Protein AF-A0AAX2J3L7-F1 (afdb_monomer)

Secondary structure (DSSP, 8-state):
-HHHHHHHHHHHHS-HHHHHHHIIIIIGGGTEEEETTTTEEEE---PPPHHHHHHHS-TT-HHHHHHHHHHHHHHHHHHHT--BHHHHHHHHHHHHHHHHT---TT-HHHHHHHHHHHHHHHHHHHHHHHH-S--B----TT---HHHHHHIIIIIIHHHHHHGGGPPPPPHHHHHT-SSHIIIIIIHHHHHHS--EEEEETTEEEEE----STT--TT-HHHHH-EEE-TTS-EEESEEEEEGGGGGSS--HHHHHHHHHHHTB----S---HHHHHHHHHHHHHIIIIIHHHHHSPPP-SSS-HHHHHHHHHHHHHHHHIIIIIHHHHHHHTTS--SHHHHHHHHHHHHHHHHHHHHHHHHHHTSTTTTT-HHHHHHHHHHHHHHHHHHHTHHHHSS---HHHHHHHHHHHHHHHHHHHHHHHHHHHHHHHHHHHHHHHHHHHTSPPPHHHHHTTHHHHHHHHHHHHHHHHHHHHHHHHHHHHS--HHHHTTSEEHHHHS-SPPPTTEEEEEE--SGGGTSSPPEEEEEESSGGG--HHHHHHHTTTTTTHHHHHHHHHHHHHHTT--

Mean predicted aligned error: 8.95 Å

Structure (mmCIF, N/CA/C/O backbone):
data_AF-A0AAX2J3L7-F1
#
_entry.id   AF-A0AAX2J3L7-F1
#
loop_
_atom_site.group_PDB
_atom_site.id
_atom_site.type_symbol
_atom_site.label_atom_id
_atom_site.label_alt_id
_atom_site.label_comp_id
_atom_site.label_asym_id
_atom_site.label_entity_id
_atom_site.label_seq_id
_atom_site.pdbx_PDB_ins_code
_atom_site.Cartn_x
_atom_site.Cartn_y
_atom_site.Cartn_z
_atom_site.occupancy
_atom_site.B_iso_or_equiv
_atom_site.auth_seq_id
_atom_site.auth_comp_id
_atom_site.auth_asym_id
_atom_site.auth_atom_id
_atom_site.pdbx_PDB_model_num
ATOM 1 N N . MET A 1 1 ? 3.185 17.568 -20.605 1.00 51.03 1 MET A N 1
ATOM 2 C CA . MET A 1 1 ? 3.028 17.549 -22.074 1.00 51.03 1 MET A CA 1
ATOM 3 C C . MET A 1 1 ? 2.374 16.262 -22.573 1.00 51.03 1 MET A C 1
ATOM 5 O O . MET A 1 1 ? 1.275 16.359 -23.095 1.00 51.03 1 MET A O 1
ATOM 9 N N . PHE A 1 2 ? 2.939 15.067 -22.362 1.00 64.06 2 PHE A N 1
ATOM 10 C CA . PHE A 1 2 ? 2.384 13.832 -22.954 1.00 64.06 2 PHE A CA 1
ATOM 11 C C . PHE A 1 2 ? 0.973 13.436 -22.479 1.00 64.06 2 PHE A C 1
ATOM 13 O O . PHE A 1 2 ? 0.160 13.024 -23.299 1.00 64.06 2 PHE A O 1
ATOM 20 N N . TRP A 1 3 ? 0.634 13.594 -21.192 1.00 72.50 3 TRP A N 1
ATOM 21 C CA . TRP A 1 3 ? -0.711 13.236 -20.710 1.00 72.50 3 TRP A CA 1
ATOM 22 C C . TRP A 1 3 ? -1.812 14.153 -21.261 1.00 72.50 3 TRP A C 1
ATOM 24 O O . TRP A 1 3 ? -2.910 13.681 -21.529 1.00 72.50 3 TRP A O 1
ATOM 34 N N . GLN A 1 4 ? -1.519 15.444 -21.456 1.00 80.75 4 GLN A N 1
ATOM 35 C CA . GLN A 1 4 ? -2.479 16.424 -21.980 1.00 80.75 4 GLN A CA 1
ATOM 36 C C . GLN A 1 4 ? -2.820 16.103 -23.432 1.00 80.75 4 GLN A C 1
ATOM 38 O O . GLN A 1 4 ? -3.984 16.149 -23.815 1.00 80.75 4 GLN A O 1
ATOM 43 N N . GLN A 1 5 ? -1.798 15.746 -24.214 1.00 75.56 5 GLN A N 1
ATOM 44 C CA . GLN A 1 5 ? -1.954 15.351 -25.606 1.00 75.56 5 GLN A CA 1
ATOM 45 C C . GLN A 1 5 ? -2.693 14.016 -25.723 1.00 75.56 5 GLN A C 1
ATOM 47 O O . GLN A 1 5 ? -3.703 13.959 -26.406 1.00 75.56 5 GLN A O 1
ATOM 52 N N . ASN A 1 6 ? -2.291 12.996 -24.960 1.00 76.50 6 ASN A N 1
ATOM 53 C CA . ASN A 1 6 ? -2.981 11.704 -24.953 1.00 76.50 6 ASN A CA 1
ATOM 54 C C . ASN A 1 6 ? -4.452 11.833 -24.511 1.00 76.50 6 ASN A C 1
ATOM 56 O O . ASN A 1 6 ? -5.345 11.234 -25.100 1.00 76.50 6 ASN A O 1
ATOM 60 N N . LEU A 1 7 ? -4.734 12.656 -23.494 1.00 82.31 7 LEU A N 1
ATOM 61 C CA . LEU A 1 7 ? -6.106 12.928 -23.069 1.00 82.31 7 LEU A CA 1
ATOM 62 C C . LEU A 1 7 ? -6.901 13.654 -24.159 1.00 82.31 7 LEU A C 1
ATOM 64 O O . LEU A 1 7 ? -8.071 13.341 -24.353 1.00 82.31 7 LEU A O 1
ATOM 68 N N . ASN A 1 8 ? -6.275 14.589 -24.878 1.00 84.94 8 ASN A N 1
ATOM 69 C CA . ASN A 1 8 ? -6.889 15.249 -26.025 1.00 84.94 8 ASN A CA 1
ATOM 70 C C . ASN A 1 8 ? -7.211 14.240 -27.135 1.00 84.94 8 ASN A C 1
ATOM 72 O O . ASN A 1 8 ? -8.350 14.192 -27.590 1.00 84.94 8 ASN A O 1
ATOM 76 N N . ASP A 1 9 ? -6.259 13.375 -27.490 1.00 82.56 9 ASP A N 1
ATOM 77 C CA . ASP A 1 9 ? -6.433 12.327 -28.499 1.00 82.56 9 ASP A CA 1
ATOM 78 C C . ASP A 1 9 ? -7.601 11.401 -28.125 1.00 82.56 9 ASP A C 1
ATOM 80 O O . ASP A 1 9 ? -8.514 11.210 -28.926 1.00 82.56 9 ASP A O 1
ATOM 84 N N . ILE A 1 10 ? -7.666 10.934 -26.872 1.00 83.62 10 ILE A N 1
ATOM 85 C CA . ILE A 1 10 ? -8.804 10.154 -26.360 1.00 83.62 10 ILE A CA 1
ATOM 86 C C . ILE A 1 10 ? -10.103 10.957 -26.470 1.00 83.62 10 ILE A C 1
ATOM 88 O O . ILE A 1 10 ? -11.089 10.455 -27.006 1.00 83.62 10 ILE A O 1
ATOM 92 N N . PHE A 1 11 ? -10.123 12.213 -26.017 1.00 85.88 11 PHE A N 1
ATOM 93 C CA . PHE A 1 11 ? -11.316 13.057 -26.090 1.00 85.88 11 PHE A CA 1
ATOM 94 C C . PHE A 1 11 ? -11.819 13.228 -27.523 1.00 85.88 11 PHE A C 1
AT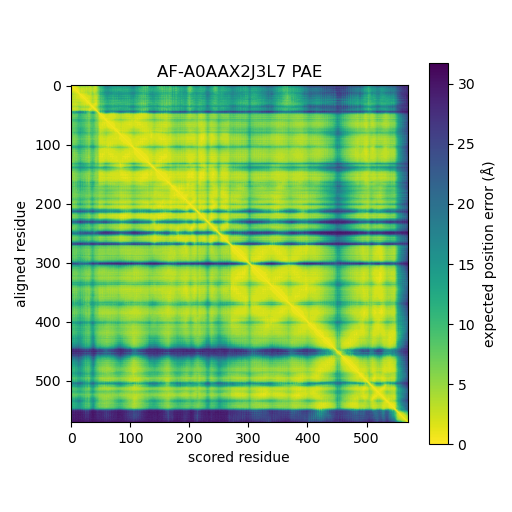OM 96 O O . PHE A 1 11 ? -13.033 13.220 -27.728 1.00 85.88 11 PHE A O 1
ATOM 103 N N . THR A 1 12 ? -10.934 13.323 -28.521 1.00 85.69 12 THR A N 1
ATOM 104 C CA . THR A 1 12 ? -11.361 13.427 -29.924 1.00 85.69 12 THR A CA 1
ATOM 105 C C . THR A 1 12 ? -12.112 12.190 -30.418 1.00 85.69 12 THR A C 1
ATOM 107 O O . THR A 1 12 ? -13.008 12.337 -31.247 1.00 85.69 12 THR A O 1
ATOM 110 N N . THR A 1 13 ? -11.846 11.010 -29.850 1.00 88.06 13 THR A N 1
ATOM 111 C CA . THR A 1 13 ? -12.541 9.758 -30.207 1.00 88.06 13 THR A CA 1
ATOM 112 C C . THR A 1 13 ? -13.915 9.593 -29.546 1.00 88.06 13 THR A C 1
ATOM 114 O O . THR A 1 13 ? -14.709 8.766 -29.984 1.00 88.06 13 THR A O 1
ATOM 117 N N . LEU A 1 14 ? -14.224 10.387 -28.513 1.00 88.00 14 LEU A N 1
ATOM 118 C CA . LEU A 1 14 ? -15.473 10.290 -27.751 1.00 88.00 14 LEU A CA 1
ATOM 119 C C . LEU A 1 14 ? -16.608 11.118 -28.371 1.00 88.00 14 LEU A C 1
ATOM 121 O O . LEU A 1 14 ? -16.368 12.189 -28.942 1.00 88.00 14 LEU A O 1
ATOM 125 N N . SER A 1 15 ? -17.854 10.667 -28.179 1.00 89.62 15 SER A N 1
ATOM 126 C CA . SER A 1 15 ? -19.058 11.423 -28.554 1.00 89.62 15 SER A CA 1
ATOM 127 C C . SER A 1 15 ? -19.200 12.711 -27.718 1.00 89.62 15 SER A C 1
ATOM 129 O O . SER A 1 15 ? -18.645 12.798 -26.620 1.00 89.62 15 SER A O 1
ATOM 131 N N . PRO A 1 16 ? -19.959 13.730 -28.168 1.00 86.12 16 PRO A N 1
ATOM 132 C CA . PRO A 1 16 ? -20.155 14.960 -27.394 1.00 86.12 16 PRO A CA 1
ATOM 133 C C . PRO A 1 16 ? -20.736 14.725 -25.991 1.00 86.12 16 PRO A C 1
ATOM 135 O O . PRO A 1 16 ? -20.325 15.385 -25.034 1.00 86.12 16 PRO A O 1
ATOM 138 N N . GLN A 1 17 ? -21.658 13.766 -25.859 1.00 82.62 17 GLN A N 1
ATOM 139 C CA . GLN A 1 17 ? -22.259 13.413 -24.573 1.00 82.62 17 GLN A CA 1
ATOM 140 C C . GLN A 1 17 ? -21.243 12.722 -23.657 1.00 82.62 17 GLN A C 1
ATOM 142 O O . GLN A 1 17 ? -21.137 13.075 -22.482 1.00 82.62 17 GLN A O 1
ATOM 147 N N . ASP A 1 18 ? -20.438 11.806 -24.200 1.00 84.50 18 ASP A N 1
ATOM 148 C CA . ASP A 1 18 ? -19.401 11.115 -23.430 1.00 84.50 18 ASP A CA 1
ATOM 149 C C . ASP A 1 18 ? -18.295 12.069 -22.997 1.00 84.50 18 ASP A C 1
ATOM 151 O O . ASP A 1 18 ? -17.858 12.007 -21.855 1.00 84.50 18 ASP A O 1
ATOM 155 N N . ARG A 1 19 ? -17.893 13.025 -23.845 1.00 86.44 19 ARG A N 1
ATOM 156 C CA . ARG A 1 19 ? -16.943 14.081 -23.453 1.00 86.44 19 ARG A CA 1
ATOM 157 C C . ARG A 1 19 ? -17.450 14.863 -22.247 1.00 86.44 19 ARG A C 1
ATOM 159 O O . ARG A 1 19 ? -16.672 15.131 -21.334 1.00 86.44 19 ARG A O 1
ATOM 166 N N . LYS A 1 20 ? -18.742 15.211 -22.220 1.00 83.62 20 LYS A N 1
ATOM 167 C CA . LYS A 1 20 ? -19.361 15.910 -21.085 1.00 83.62 20 LYS A CA 1
ATOM 168 C C . LYS A 1 20 ? -19.371 15.032 -19.833 1.00 83.62 20 LYS A C 1
ATOM 170 O O . LYS A 1 20 ? -18.955 15.499 -18.774 1.00 83.62 20 LYS A O 1
ATOM 175 N N . ASN A 1 21 ? -19.780 13.772 -19.965 1.00 80.06 21 ASN A N 1
ATOM 176 C CA . ASN A 1 21 ? -19.808 12.817 -18.858 1.00 80.06 21 ASN A CA 1
ATOM 177 C C . ASN A 1 21 ? -18.401 12.577 -18.290 1.00 80.06 21 ASN A C 1
ATOM 179 O O . ASN A 1 21 ? -18.200 12.721 -17.091 1.00 80.06 21 ASN A O 1
ATOM 183 N N . VAL A 1 22 ? -17.406 12.300 -19.136 1.00 84.19 22 VAL A N 1
ATOM 184 C CA . VAL A 1 22 ? -16.006 12.096 -18.732 1.00 84.19 22 VAL A CA 1
ATOM 185 C C . VAL A 1 22 ? -15.438 13.360 -18.086 1.00 84.19 22 VAL A C 1
ATOM 187 O O . VAL A 1 22 ? -14.804 13.276 -17.035 1.00 84.19 22 VAL A O 1
ATOM 190 N N . ALA A 1 23 ? -15.692 14.541 -18.656 1.00 84.62 23 ALA A N 1
ATOM 191 C CA . ALA A 1 23 ? -15.235 15.797 -18.070 1.00 84.62 23 ALA A CA 1
ATOM 192 C C . ALA A 1 23 ? -15.820 16.024 -16.666 1.00 84.62 23 ALA A C 1
ATOM 194 O O . ALA A 1 23 ? -15.078 16.363 -15.748 1.00 84.62 23 ALA A O 1
ATOM 195 N N . GLN A 1 24 ? -17.125 15.809 -16.482 1.00 80.31 24 GLN A N 1
ATOM 196 C CA . GLN A 1 24 ? -17.811 16.075 -15.213 1.00 80.31 24 GLN A CA 1
ATOM 197 C C . GLN A 1 24 ? -17.594 14.985 -14.160 1.00 80.31 24 GLN A C 1
ATOM 199 O O . GLN A 1 24 ? -17.423 15.301 -12.988 1.00 80.31 24 GLN A O 1
ATOM 204 N N . GLN A 1 25 ? -17.614 13.715 -14.559 1.00 76.56 25 GLN A N 1
ATOM 205 C CA . GLN A 1 25 ? -17.646 12.579 -13.634 1.00 76.56 25 GLN A CA 1
ATOM 206 C C . GLN A 1 25 ? -16.268 11.956 -13.396 1.00 76.56 25 GLN A C 1
ATOM 208 O O . GLN A 1 25 ? -16.081 11.295 -12.381 1.00 76.56 25 GLN A O 1
ATOM 213 N N . ILE A 1 26 ? -15.303 12.150 -14.305 1.00 78.38 26 ILE A N 1
ATOM 214 C CA . ILE A 1 26 ? -13.972 11.525 -14.210 1.00 78.38 26 ILE A CA 1
ATOM 215 C C . ILE A 1 26 ? -12.870 12.573 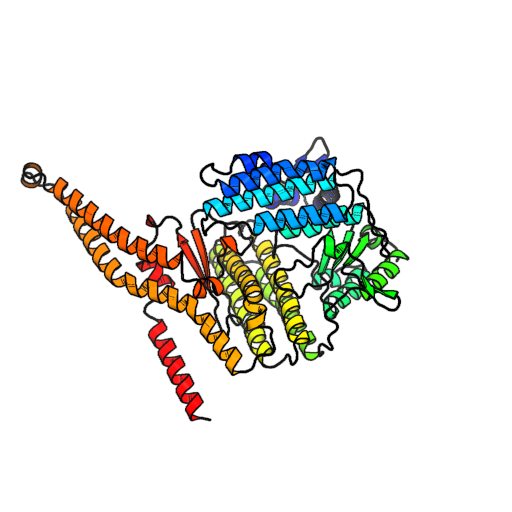-14.045 1.00 78.38 26 ILE A C 1
ATOM 217 O O . ILE A 1 26 ? -12.021 12.428 -13.167 1.00 78.38 26 ILE A O 1
ATOM 221 N N . LEU A 1 27 ? -12.852 13.621 -14.876 1.00 84.12 27 LEU A N 1
ATOM 222 C CA . LEU A 1 27 ? -11.765 14.608 -14.871 1.00 84.12 27 LEU A CA 1
ATOM 223 C C . LEU A 1 27 ? -11.917 15.675 -13.786 1.00 84.12 27 LEU A C 1
ATOM 225 O O . LEU A 1 27 ? -10.949 15.945 -13.077 1.00 84.12 27 LEU A O 1
ATOM 229 N N . ALA A 1 28 ? -13.109 16.256 -13.626 1.00 79.44 28 ALA A N 1
ATOM 230 C CA . ALA A 1 28 ? -13.348 17.298 -12.629 1.00 79.44 28 ALA A CA 1
ATOM 231 C C . ALA A 1 28 ? -13.080 16.826 -11.184 1.00 79.44 28 ALA A C 1
ATOM 233 O O . ALA A 1 28 ? -12.405 17.563 -10.464 1.00 79.44 28 ALA A O 1
ATOM 234 N N . PRO A 1 29 ? -13.469 15.600 -10.762 1.00 72.00 29 PRO A N 1
ATOM 235 C CA . PRO A 1 29 ? -13.082 15.066 -9.452 1.00 72.00 29 PRO A CA 1
ATOM 236 C C . PRO A 1 29 ? -11.571 14.861 -9.284 1.00 72.00 29 PRO A C 1
ATOM 238 O O . PRO A 1 29 ? -11.085 14.786 -8.164 1.00 72.00 29 PRO A O 1
ATOM 241 N N . LYS A 1 30 ? -10.818 14.775 -10.388 1.00 71.69 30 LYS A N 1
ATOM 242 C CA . LYS A 1 30 ? -9.347 14.714 -10.409 1.00 71.69 30 LYS A CA 1
ATOM 243 C C . LYS A 1 30 ? -8.703 16.086 -10.621 1.00 71.69 30 LYS A C 1
ATOM 245 O O . LYS A 1 30 ? -7.520 16.159 -10.940 1.00 71.69 30 LYS A O 1
ATOM 250 N N . HIS A 1 31 ? -9.484 17.161 -10.513 1.00 78.19 31 HIS A N 1
ATOM 251 C CA . HIS A 1 31 ? -9.055 18.540 -10.736 1.00 78.19 31 HIS A CA 1
ATOM 252 C C . HIS A 1 31 ? -8.454 18.804 -12.125 1.00 78.19 31 HIS A C 1
ATOM 254 O O . HIS A 1 31 ? -7.651 19.719 -12.294 1.00 78.19 31 HIS A O 1
ATOM 260 N N . ILE A 1 32 ? -8.834 18.027 -13.140 1.00 85.69 32 ILE A N 1
ATOM 261 C CA . ILE A 1 32 ? -8.398 18.231 -14.523 1.00 85.69 32 ILE A CA 1
ATOM 262 C C . ILE A 1 32 ? -9.510 18.951 -15.284 1.00 85.69 32 ILE A C 1
ATOM 264 O O . ILE A 1 32 ? -10.640 18.471 -15.365 1.00 85.69 32 ILE A O 1
ATOM 268 N N . PHE A 1 33 ? -9.179 20.091 -15.884 1.00 87.75 33 PHE A N 1
ATOM 269 C CA . PHE A 1 33 ? -10.121 20.958 -16.584 1.00 87.75 33 PHE A CA 1
ATOM 270 C C . PHE A 1 33 ? -9.595 21.338 -17.962 1.00 87.75 33 PHE A C 1
ATOM 272 O O . PHE A 1 33 ? -8.396 21.490 -18.167 1.00 87.75 33 PHE A O 1
ATOM 279 N N . TRP A 1 34 ? -10.495 21.539 -18.917 1.00 87.00 34 TRP A N 1
ATOM 280 C CA . TRP A 1 34 ? -10.128 22.090 -20.216 1.00 87.00 34 TRP A CA 1
ATOM 281 C C . TRP A 1 34 ? -9.871 23.598 -20.103 1.00 87.00 34 TRP A C 1
ATOM 283 O O . TRP A 1 34 ? -10.744 24.346 -19.660 1.00 87.00 34 TRP A O 1
ATOM 293 N N . ASN A 1 35 ? -8.686 24.054 -20.509 1.00 84.62 35 ASN A N 1
ATOM 294 C CA . ASN A 1 35 ? -8.393 25.469 -20.695 1.00 84.62 35 ASN A CA 1
ATOM 295 C C . ASN A 1 35 ? -8.692 25.848 -22.152 1.00 84.62 35 ASN A C 1
ATOM 297 O O . ASN A 1 35 ? -7.983 25.428 -23.068 1.00 84.62 35 ASN A O 1
ATOM 301 N N . ALA A 1 36 ? -9.748 26.639 -22.354 1.00 82.88 36 ALA A N 1
ATOM 302 C CA . ALA A 1 36 ? -10.196 27.045 -23.682 1.00 82.88 36 ALA A CA 1
ATOM 303 C C . ALA A 1 36 ? -9.187 27.954 -24.404 1.00 82.88 36 ALA A C 1
ATOM 305 O O . ALA A 1 36 ? -9.003 27.804 -25.612 1.00 82.88 36 ALA A O 1
ATOM 306 N N . ASP A 1 37 ? -8.494 28.827 -23.669 1.00 84.81 37 ASP A N 1
ATOM 307 C CA . ASP A 1 37 ? -7.560 29.811 -24.228 1.00 84.81 37 ASP A CA 1
ATOM 308 C C . ASP A 1 37 ? -6.294 29.134 -24.756 1.00 84.81 37 ASP A C 1
ATOM 310 O O . ASP A 1 37 ? -5.846 29.388 -25.873 1.00 84.81 37 ASP A O 1
ATOM 314 N N . LYS A 1 38 ? -5.735 28.212 -23.965 1.00 82.94 38 LYS A N 1
ATOM 315 C CA . LYS A 1 38 ? -4.527 27.459 -24.331 1.00 82.94 38 LYS A CA 1
ATOM 316 C C . LYS A 1 38 ? -4.821 26.195 -25.140 1.00 82.94 38 LYS A C 1
ATOM 318 O O . LYS A 1 38 ? -3.883 25.547 -25.596 1.00 82.94 38 LYS A O 1
ATOM 323 N N . LYS A 1 39 ? -6.098 25.828 -25.298 1.00 83.25 39 LYS A N 1
ATOM 324 C CA . LYS A 1 39 ? -6.566 24.585 -25.938 1.00 83.25 39 LYS A CA 1
ATOM 325 C C . LYS A 1 39 ? -5.869 23.330 -25.400 1.00 83.25 39 LYS A C 1
ATOM 327 O O . LYS A 1 39 ? -5.483 22.444 -26.161 1.00 83.25 39 LYS A O 1
ATOM 332 N N . VAL A 1 40 ? -5.690 23.264 -24.085 1.00 84.25 40 VAL A N 1
ATOM 333 C CA . VAL A 1 40 ? -5.068 22.121 -23.404 1.00 84.25 40 VAL A CA 1
ATOM 334 C C . VAL A 1 40 ? -5.808 21.802 -22.117 1.00 84.25 40 VAL A C 1
ATOM 336 O O . VAL A 1 40 ? -6.383 22.680 -21.476 1.00 84.25 40 VAL A O 1
ATOM 339 N N . PHE A 1 41 ? -5.758 20.539 -21.701 1.00 86.31 41 PHE A N 1
ATOM 340 C CA . PHE A 1 41 ? -6.164 20.166 -20.352 1.00 86.31 41 PHE A CA 1
ATOM 341 C C . PHE A 1 41 ? -5.152 20.685 -19.329 1.00 86.31 41 PHE A C 1
ATOM 343 O O . PHE A 1 41 ? -3.944 20.542 -19.506 1.00 86.31 41 PHE A O 1
ATOM 350 N N . GLU A 1 42 ? -5.639 21.263 -18.241 1.00 84.94 42 GLU A N 1
ATOM 351 C CA . GLU A 1 42 ? -4.854 21.751 -17.116 1.00 84.94 42 GLU A CA 1
ATOM 352 C C . GLU A 1 42 ? -5.315 21.069 -15.836 1.00 84.94 42 GLU A C 1
ATOM 354 O O . GLU A 1 42 ? -6.509 20.913 -15.588 1.00 84.94 42 GLU A O 1
ATOM 359 N N . TYR A 1 43 ? -4.354 20.688 -15.009 1.00 80.81 43 TYR A N 1
ATOM 360 C CA . TYR A 1 43 ? -4.624 20.284 -13.642 1.00 80.81 43 TYR A CA 1
ATOM 361 C C . TYR A 1 43 ? -4.661 21.544 -12.769 1.00 80.81 43 TYR A C 1
ATOM 363 O O . TYR A 1 43 ? -3.702 22.315 -12.755 1.00 80.81 43 TYR A O 1
ATOM 371 N N . LYS A 1 44 ? -5.795 21.782 -12.106 1.00 71.12 44 LYS A N 1
ATOM 372 C CA . LYS A 1 44 ? -6.079 22.946 -11.258 1.00 71.12 44 LYS A CA 1
ATOM 373 C C . LYS A 1 44 ? -6.429 22.480 -9.848 1.00 71.12 44 LYS A C 1
ATOM 375 O O . LYS A 1 44 ? -7.557 22.654 -9.393 1.00 71.12 44 LYS A O 1
ATOM 380 N N . GLU A 1 45 ? -5.475 21.864 -9.169 1.00 64.25 45 GLU A N 1
ATOM 381 C CA . GLU A 1 45 ? -5.561 21.669 -7.723 1.00 64.25 45 GLU A CA 1
ATOM 382 C C . GLU A 1 45 ? -4.676 22.712 -7.043 1.00 64.25 45 GLU A C 1
ATOM 384 O O . GLU A 1 45 ? -3.531 22.924 -7.451 1.00 64.25 45 GLU A O 1
ATOM 389 N N . SER A 1 46 ? -5.190 23.374 -6.003 1.00 56.88 46 SER A N 1
ATOM 390 C CA . SER A 1 46 ? -4.339 24.127 -5.083 1.00 56.88 46 SER A CA 1
ATOM 391 C C . SER A 1 46 ? -3.636 23.124 -4.172 1.00 56.88 46 SER A C 1
ATOM 393 O O . SER A 1 46 ? -3.988 22.984 -3.000 1.00 56.88 46 SER A O 1
ATOM 395 N N . VAL A 1 47 ? -2.686 22.366 -4.722 1.00 63.00 47 VAL A N 1
ATOM 396 C CA . VAL A 1 47 ? -1.821 21.533 -3.890 1.00 63.00 47 VAL A CA 1
ATOM 397 C C . VAL A 1 47 ? -1.127 22.479 -2.921 1.00 63.00 47 VAL A C 1
ATOM 399 O O . VAL A 1 47 ? -0.478 23.443 -3.336 1.00 63.00 47 VAL A O 1
ATOM 402 N N . GLN A 1 48 ? -1.326 22.238 -1.627 1.00 74.06 48 GLN A N 1
ATOM 403 C CA . GLN A 1 48 ? -0.671 23.004 -0.580 1.00 74.06 48 GLN A CA 1
ATOM 404 C C . GLN A 1 48 ? 0.838 22.981 -0.840 1.00 74.06 48 GLN A C 1
ATOM 406 O O . GLN A 1 48 ? 1.430 21.912 -1.006 1.00 74.06 48 GLN A O 1
ATOM 411 N N . THR A 1 49 ? 1.469 24.152 -0.907 1.00 86.75 49 THR A N 1
ATOM 412 C CA . THR A 1 49 ? 2.915 24.206 -1.141 1.00 86.75 49 THR A CA 1
ATOM 413 C C . THR A 1 49 ? 3.651 23.580 0.039 1.00 86.75 49 THR A C 1
ATOM 415 O O . THR A 1 49 ? 3.155 23.591 1.167 1.00 86.75 49 THR A O 1
ATOM 418 N N . LEU A 1 50 ? 4.869 23.081 -0.178 1.00 90.62 50 LEU A N 1
ATOM 419 C CA . LEU A 1 50 ? 5.680 22.517 0.905 1.00 90.62 50 LEU A CA 1
ATOM 420 C C . LEU A 1 50 ? 5.854 23.499 2.079 1.00 90.62 50 LEU A C 1
ATOM 422 O O . LEU A 1 50 ? 5.758 23.102 3.237 1.00 90.62 50 LEU A O 1
ATOM 426 N N . ALA A 1 51 ? 6.016 24.794 1.792 1.00 90.38 51 ALA A N 1
ATOM 427 C CA . ALA A 1 51 ? 6.083 25.834 2.818 1.00 90.38 51 ALA A CA 1
ATOM 428 C C . ALA A 1 51 ? 4.764 25.975 3.597 1.00 90.38 51 ALA A C 1
ATOM 430 O O . ALA A 1 51 ? 4.772 26.097 4.820 1.00 90.38 51 ALA A O 1
ATOM 431 N N . GLN A 1 52 ? 3.620 25.930 2.909 1.00 91.06 52 GLN A N 1
ATOM 432 C CA . GLN A 1 52 ? 2.312 25.951 3.564 1.00 91.06 52 GLN A CA 1
ATOM 433 C C . GLN A 1 52 ? 2.089 24.694 4.414 1.00 91.06 52 GLN A C 1
ATOM 435 O O . GLN A 1 52 ? 1.590 24.819 5.529 1.00 91.06 52 GLN A O 1
ATOM 440 N N . ALA A 1 53 ? 2.474 23.511 3.925 1.00 91.81 53 ALA A N 1
ATOM 441 C CA . ALA A 1 53 ? 2.357 22.250 4.657 1.00 91.81 53 ALA A CA 1
ATOM 442 C C . ALA A 1 53 ? 3.226 22.264 5.922 1.00 91.81 53 ALA A C 1
ATOM 444 O O . ALA A 1 53 ? 2.739 21.967 7.011 1.00 91.81 53 ALA A O 1
ATOM 445 N N . ALA A 1 54 ? 4.479 22.716 5.809 1.00 93.19 54 ALA A N 1
ATOM 446 C CA . ALA A 1 54 ? 5.365 22.898 6.954 1.00 93.19 54 ALA A CA 1
ATOM 447 C C . ALA A 1 54 ? 4.799 23.910 7.963 1.00 93.19 54 ALA A C 1
ATOM 449 O O . ALA A 1 54 ? 4.817 23.661 9.171 1.00 93.19 54 ALA A O 1
ATOM 450 N N . ASN A 1 55 ? 4.219 25.020 7.494 1.00 92.81 55 ASN A N 1
ATOM 451 C CA . ASN A 1 55 ? 3.584 26.024 8.349 1.00 92.81 55 ASN A CA 1
ATOM 452 C C . ASN A 1 55 ? 2.317 25.515 9.049 1.00 92.81 55 ASN A C 1
ATOM 454 O O . ASN A 1 55 ? 2.087 25.903 10.194 1.00 92.81 55 ASN A O 1
ATOM 458 N N . ALA A 1 56 ? 1.559 24.620 8.417 1.00 92.94 56 ALA A N 1
ATOM 459 C CA . ALA A 1 56 ? 0.350 24.031 8.985 1.00 92.94 56 ALA A CA 1
ATOM 460 C C . ALA A 1 56 ? 0.625 23.048 10.134 1.00 92.94 56 ALA A C 1
ATOM 462 O O . ALA A 1 56 ? -0.266 22.826 10.947 1.00 92.94 56 ALA A O 1
ATOM 463 N N . VAL A 1 57 ? 1.843 22.497 10.249 1.00 94.19 57 VAL A N 1
ATOM 464 C CA . VAL A 1 57 ? 2.208 21.633 11.384 1.00 94.19 57 VAL A CA 1
ATOM 465 C C . VAL A 1 57 ? 2.076 22.420 12.705 1.00 94.19 57 VAL A C 1
ATOM 467 O O . VAL A 1 57 ? 2.740 23.456 12.853 1.00 94.19 57 VAL A O 1
ATOM 470 N N . PRO A 1 58 ? 1.263 21.953 13.674 1.00 93.88 58 PRO A N 1
ATOM 471 C CA . PRO A 1 58 ? 1.102 22.599 14.975 1.00 93.88 58 PRO A CA 1
ATOM 472 C C . PRO A 1 58 ? 2.415 22.768 15.749 1.00 93.88 58 PRO A C 1
ATOM 474 O O . PRO A 1 58 ? 3.320 21.937 15.680 1.00 93.88 58 PRO A O 1
ATOM 477 N N . THR A 1 59 ? 2.510 23.828 16.556 1.00 92.00 59 THR A N 1
ATOM 478 C CA . THR A 1 59 ? 3.675 24.079 17.428 1.00 92.00 59 THR A CA 1
ATOM 479 C C . THR A 1 59 ? 3.790 23.081 18.584 1.00 92.00 59 THR A C 1
ATOM 481 O O . THR A 1 59 ? 4.881 22.911 19.131 1.00 92.00 59 THR A O 1
ATOM 484 N N . SER A 1 60 ? 2.697 22.392 18.934 1.00 92.31 60 SER A N 1
ATOM 485 C CA . SER A 1 60 ? 2.692 21.262 19.871 1.00 92.31 60 SER A CA 1
ATOM 486 C C . SER A 1 60 ? 3.566 20.106 19.371 1.00 92.31 60 SER A C 1
ATOM 488 O O . SER A 1 60 ? 4.304 19.514 20.158 1.00 92.31 60 SER A O 1
ATOM 490 N N . PHE A 1 61 ? 3.593 19.849 18.059 1.00 94.12 61 PHE A N 1
ATOM 491 C CA . PHE A 1 61 ? 4.404 18.799 17.434 1.00 94.12 61 PHE A CA 1
ATOM 492 C C . PHE A 1 61 ? 5.826 19.286 17.122 1.00 94.12 61 PHE A C 1
ATOM 494 O O . PHE A 1 61 ? 6.280 19.270 15.977 1.00 94.12 61 PHE A O 1
ATOM 501 N N . LYS A 1 62 ? 6.556 19.726 18.157 1.00 93.06 62 LYS A N 1
ATOM 502 C CA . LYS A 1 62 ? 7.868 20.397 18.037 1.00 93.06 62 LYS A CA 1
ATOM 503 C C . LYS A 1 62 ? 8.854 19.665 17.117 1.00 93.06 62 LYS A C 1
ATOM 505 O O . LYS A 1 62 ? 9.431 20.289 16.231 1.00 93.06 62 LYS A O 1
ATOM 510 N N . LYS A 1 63 ? 9.034 18.350 17.303 1.00 94.94 63 LYS A N 1
ATOM 511 C CA . LYS A 1 63 ? 9.976 17.535 16.511 1.00 94.94 63 LYS A CA 1
ATOM 512 C C . LYS A 1 63 ? 9.580 17.481 15.030 1.00 94.94 63 LYS A C 1
ATOM 514 O O . LYS A 1 63 ? 10.424 17.703 14.167 1.00 94.94 63 LYS A O 1
ATOM 519 N N . LEU A 1 64 ? 8.293 17.260 14.744 1.00 95.38 64 LEU A N 1
ATOM 520 C CA . LEU A 1 64 ? 7.780 17.219 13.372 1.00 95.38 64 LEU A CA 1
ATOM 521 C C . LEU A 1 64 ? 7.875 18.595 12.705 1.00 95.38 64 LEU A C 1
ATOM 523 O O . LEU A 1 64 ? 8.241 18.686 11.538 1.00 95.38 64 LEU A O 1
ATOM 527 N N . LYS A 1 65 ? 7.597 19.674 13.447 1.00 96.00 65 LYS A N 1
ATOM 528 C CA . LYS A 1 65 ? 7.715 21.048 12.946 1.00 96.00 65 LYS A CA 1
ATOM 529 C C . LYS A 1 65 ? 9.143 21.377 12.516 1.00 96.00 65 LYS A C 1
ATOM 531 O O . LYS A 1 65 ? 9.342 21.969 11.458 1.00 96.00 65 LYS A O 1
ATOM 536 N N . VAL A 1 66 ? 10.128 20.984 13.327 1.00 96.00 66 VAL A N 1
ATOM 537 C CA . VAL A 1 66 ? 11.551 21.152 13.002 1.00 96.00 66 VAL A CA 1
ATOM 538 C C . VAL A 1 66 ? 11.898 20.387 11.729 1.00 96.00 66 VAL A C 1
ATOM 540 O O . VAL A 1 66 ? 12.456 20.990 10.814 1.00 96.00 66 VAL A O 1
ATOM 543 N N . LEU A 1 67 ? 11.508 19.112 11.635 1.00 96.31 67 LEU A N 1
ATOM 544 C CA . LEU A 1 67 ? 11.732 18.308 10.434 1.00 96.31 67 LEU A CA 1
ATOM 545 C C . LEU A 1 67 ? 11.091 18.961 9.202 1.00 96.31 67 LEU A C 1
ATOM 547 O O . LEU A 1 67 ? 11.773 19.184 8.210 1.00 96.31 67 LEU A O 1
ATOM 551 N N . ALA A 1 68 ? 9.811 19.329 9.268 1.00 96.12 68 ALA A N 1
ATOM 552 C CA . ALA A 1 68 ? 9.084 19.913 8.143 1.00 96.12 68 ALA A CA 1
ATOM 553 C C . ALA A 1 68 ? 9.732 21.210 7.631 1.00 96.12 68 ALA A C 1
ATOM 555 O O . ALA A 1 68 ? 9.853 21.411 6.422 1.00 96.12 68 ALA A O 1
ATOM 556 N N . ASN A 1 69 ? 10.209 22.065 8.541 1.00 95.00 69 ASN A N 1
ATOM 557 C CA . ASN A 1 69 ? 10.940 23.277 8.180 1.00 95.00 69 ASN A CA 1
ATOM 558 C C . ASN A 1 69 ? 12.300 22.960 7.537 1.00 95.00 69 ASN A C 1
ATOM 560 O O . ASN A 1 69 ? 12.660 23.597 6.549 1.00 95.00 69 ASN A O 1
ATOM 564 N N . GLN A 1 70 ? 13.038 21.973 8.056 1.00 95.38 70 GLN A N 1
ATOM 565 C CA . GLN A 1 70 ? 14.308 21.526 7.469 1.00 95.38 70 GLN A CA 1
ATOM 566 C C . GLN A 1 70 ? 14.108 20.953 6.063 1.00 95.38 70 GLN A C 1
ATOM 568 O O . GLN A 1 70 ? 14.844 21.316 5.148 1.00 95.38 70 GLN A O 1
ATOM 573 N N . VAL A 1 71 ? 13.084 20.116 5.865 1.00 95.06 71 VAL A N 1
ATOM 574 C CA . VAL A 1 71 ? 12.715 19.579 4.548 1.00 95.06 71 VAL A CA 1
ATOM 575 C C . VAL A 1 71 ? 12.405 20.724 3.584 1.00 95.06 71 VAL A C 1
ATOM 577 O O . VAL A 1 71 ? 12.993 20.785 2.504 1.00 95.06 71 VAL A O 1
ATOM 580 N N . ALA A 1 72 ? 11.553 21.670 3.993 1.00 93.81 72 ALA A N 1
ATOM 581 C CA . ALA A 1 72 ? 11.183 22.821 3.174 1.00 93.81 72 ALA A CA 1
ATOM 582 C C . ALA A 1 72 ? 12.389 23.685 2.777 1.00 93.81 72 ALA A C 1
ATOM 584 O O . ALA A 1 72 ? 12.500 24.085 1.620 1.00 93.81 72 ALA A O 1
ATOM 585 N N . GLN A 1 73 ? 13.306 23.942 3.713 1.00 92.62 73 GLN A N 1
ATOM 586 C CA . GLN A 1 73 ? 14.528 24.704 3.450 1.00 92.62 73 GLN A CA 1
ATOM 587 C C . GLN A 1 73 ? 15.490 23.948 2.532 1.00 92.62 73 GLN A C 1
ATOM 589 O O . GLN A 1 73 ? 16.065 24.550 1.634 1.00 92.62 73 GLN A O 1
ATOM 594 N N . SER A 1 74 ? 15.636 22.634 2.717 1.00 94.00 74 SER A N 1
ATOM 595 C CA . SER A 1 74 ? 16.572 21.816 1.939 1.00 94.00 74 SER A CA 1
ATOM 596 C C . SER A 1 74 ? 16.225 21.722 0.450 1.00 94.00 74 SER A C 1
ATOM 598 O O . SER A 1 74 ? 17.097 21.407 -0.353 1.00 94.00 74 SER A O 1
ATOM 600 N N . LEU A 1 75 ? 14.975 22.008 0.061 1.00 93.12 75 LEU A N 1
ATOM 601 C CA . LEU A 1 75 ? 14.542 21.955 -1.336 1.00 93.12 75 LEU A CA 1
ATOM 602 C C . LEU A 1 75 ? 15.328 22.933 -2.227 1.00 93.12 75 LEU A C 1
ATOM 604 O O . LEU A 1 75 ? 15.496 22.673 -3.420 1.00 93.12 75 LEU A O 1
ATOM 608 N N . SER A 1 76 ? 15.847 24.029 -1.661 1.00 90.69 76 SER A N 1
ATOM 609 C CA . SER A 1 76 ? 16.701 24.969 -2.395 1.00 90.69 76 SER A CA 1
ATOM 610 C C . SER A 1 76 ? 17.994 24.316 -2.897 1.00 90.69 76 SER A C 1
ATOM 612 O O . SER A 1 76 ? 18.446 24.664 -3.985 1.00 90.69 76 SER A O 1
ATOM 614 N N . LEU A 1 77 ? 18.532 23.322 -2.177 1.00 92.00 77 LEU A N 1
ATOM 615 C CA . LEU A 1 77 ? 19.712 22.557 -2.597 1.00 92.00 77 LEU A CA 1
ATOM 616 C C . LEU A 1 77 ? 19.418 21.775 -3.883 1.00 92.00 77 LEU A C 1
ATOM 618 O O . LEU A 1 77 ? 20.186 21.821 -4.841 1.00 92.00 77 LEU A O 1
ATOM 622 N N . LEU A 1 78 ? 18.254 21.116 -3.953 1.00 92.62 78 LEU A N 1
ATOM 623 C CA . LEU A 1 78 ? 17.818 20.399 -5.157 1.00 92.62 78 LEU A CA 1
ATOM 624 C C . LEU A 1 78 ? 17.618 21.348 -6.352 1.00 92.62 78 LEU A C 1
ATOM 626 O O . LEU A 1 78 ? 17.910 21.000 -7.504 1.00 92.62 78 LEU A O 1
ATOM 630 N N . GLN A 1 79 ? 17.092 22.543 -6.081 1.00 89.62 79 GLN A N 1
ATOM 631 C CA . GLN A 1 79 ? 16.850 23.566 -7.096 1.00 89.62 79 GLN A CA 1
ATOM 632 C C . GLN A 1 79 ? 18.159 24.113 -7.667 1.00 89.62 79 GLN A C 1
ATOM 634 O O . GLN A 1 79 ? 18.327 24.105 -8.891 1.00 89.62 79 GLN A O 1
ATOM 639 N N . ASN A 1 80 ? 19.072 24.535 -6.793 1.00 89.62 80 ASN A N 1
ATOM 640 C CA . ASN A 1 80 ? 20.192 25.396 -7.160 1.00 89.62 80 ASN A CA 1
ATOM 641 C C . ASN A 1 80 ? 21.535 24.667 -7.239 1.00 89.62 80 ASN A C 1
ATOM 643 O O . ASN A 1 80 ? 22.303 24.974 -8.142 1.00 89.62 80 ASN A O 1
ATOM 647 N N . ASP A 1 81 ? 21.793 23.705 -6.349 1.00 91.31 81 ASP A N 1
ATOM 648 C CA . ASP A 1 81 ? 23.154 23.207 -6.102 1.00 91.31 81 ASP A CA 1
ATOM 649 C C . ASP A 1 81 ? 23.387 21.791 -6.644 1.00 91.31 81 ASP A C 1
ATOM 651 O O . ASP A 1 81 ? 24.489 21.455 -7.074 1.00 91.31 81 ASP A O 1
ATOM 655 N N . TYR A 1 82 ? 22.363 20.933 -6.631 1.00 94.00 82 TYR A N 1
ATOM 656 C CA . TYR A 1 82 ? 22.511 19.547 -7.078 1.00 94.00 82 TYR A CA 1
ATOM 657 C C . TYR A 1 82 ? 22.337 19.435 -8.583 1.00 94.00 82 TYR A C 1
ATOM 659 O O . TYR A 1 82 ? 21.257 19.723 -9.092 1.00 94.00 82 TYR A O 1
ATOM 667 N N . HIS A 1 83 ? 23.368 18.988 -9.299 1.00 91.94 83 HIS A N 1
ATOM 668 C CA . HIS A 1 83 ? 23.347 18.852 -10.762 1.00 91.94 83 HIS A CA 1
ATOM 669 C C . HIS A 1 83 ? 23.521 17.410 -11.241 1.00 91.94 83 HIS A C 1
ATOM 671 O O . HIS A 1 83 ? 23.015 17.070 -12.309 1.00 91.94 83 HIS A O 1
ATOM 677 N N . GLU A 1 84 ? 24.156 16.553 -10.444 1.00 95.00 84 GLU A N 1
ATOM 678 C CA . GLU A 1 84 ? 24.365 15.142 -10.765 1.00 95.00 84 GLU A CA 1
ATOM 679 C C . GLU A 1 84 ? 23.138 14.288 -10.419 1.00 95.00 84 GLU A C 1
ATOM 681 O O . GLU A 1 84 ? 22.521 14.436 -9.360 1.00 95.00 84 GLU A O 1
ATOM 686 N N . ALA A 1 85 ? 22.786 13.346 -11.297 1.00 95.00 85 ALA A N 1
ATOM 687 C CA . ALA A 1 85 ? 21.636 12.465 -11.090 1.00 95.00 85 ALA A CA 1
ATOM 688 C C . ALA A 1 85 ? 21.772 11.563 -9.853 1.00 95.00 85 ALA A C 1
ATOM 690 O O . ALA A 1 85 ? 20.773 11.302 -9.187 1.00 95.00 85 ALA A O 1
ATOM 691 N N . THR A 1 86 ? 22.987 11.120 -9.529 1.00 94.31 86 THR A N 1
ATOM 692 C CA . THR A 1 86 ? 23.295 10.343 -8.318 1.00 94.31 86 THR A CA 1
ATOM 693 C C . THR A 1 86 ? 23.066 11.179 -7.064 1.00 94.31 86 THR A C 1
ATOM 695 O O . THR A 1 86 ? 22.298 10.779 -6.203 1.00 94.31 86 THR A O 1
ATOM 698 N N . GLN A 1 87 ? 23.603 12.397 -7.000 1.00 94.94 87 GLN A N 1
ATOM 699 C CA . GLN A 1 87 ? 23.388 13.307 -5.869 1.00 94.94 87 GLN A CA 1
ATOM 700 C C . GLN A 1 87 ? 21.900 13.630 -5.645 1.00 94.94 87 GLN A C 1
ATOM 702 O O . GLN A 1 87 ? 21.425 13.703 -4.511 1.00 94.94 87 GLN A O 1
ATOM 707 N N . ILE A 1 88 ? 21.144 13.800 -6.730 1.00 96.25 88 ILE A N 1
ATOM 708 C CA . ILE A 1 88 ? 19.693 13.995 -6.670 1.00 96.25 88 ILE A CA 1
ATOM 709 C C . ILE A 1 88 ? 18.990 12.741 -6.142 1.00 96.25 88 ILE A C 1
ATOM 711 O O . ILE A 1 88 ? 18.081 12.867 -5.322 1.00 96.25 88 ILE A O 1
ATOM 715 N N . ALA A 1 89 ? 19.396 11.552 -6.596 1.00 96.44 89 ALA A N 1
ATOM 716 C CA . ALA A 1 89 ? 18.868 10.282 -6.107 1.00 96.44 89 ALA A CA 1
ATOM 717 C C . ALA A 1 89 ? 19.076 10.156 -4.592 1.00 96.44 89 ALA A C 1
ATOM 719 O O . ALA A 1 89 ? 18.107 9.964 -3.861 1.00 96.44 89 ALA A O 1
ATOM 720 N N . ASP A 1 90 ? 20.306 10.385 -4.125 1.00 96.19 90 ASP A N 1
ATOM 721 C CA . ASP A 1 90 ? 20.688 10.376 -2.712 1.00 96.19 90 ASP A CA 1
ATOM 722 C C . ASP A 1 90 ? 19.811 11.319 -1.893 1.00 96.19 90 ASP A C 1
ATOM 724 O O . ASP A 1 90 ? 19.289 10.953 -0.843 1.00 96.19 90 ASP A O 1
ATOM 728 N N . TYR A 1 91 ? 19.644 12.555 -2.362 1.00 96.88 91 TYR A N 1
ATOM 729 C CA . TYR A 1 91 ? 18.845 13.550 -1.662 1.00 96.88 91 TYR A CA 1
ATOM 730 C C . TYR A 1 91 ? 17.374 13.135 -1.558 1.00 96.88 91 TYR A C 1
ATOM 732 O O . TYR A 1 91 ? 16.800 13.191 -0.470 1.00 96.88 91 TYR A O 1
ATOM 740 N N . LEU A 1 92 ? 16.761 12.729 -2.675 1.00 97.19 92 LEU A N 1
ATOM 741 C CA . LEU A 1 92 ? 15.339 12.391 -2.720 1.00 97.19 92 LEU A CA 1
ATOM 742 C C . LEU A 1 92 ? 15.027 11.140 -1.899 1.00 97.19 92 LEU A C 1
ATOM 744 O O . LEU A 1 92 ? 14.062 11.151 -1.135 1.00 97.19 92 LEU A O 1
ATOM 748 N N . GLU A 1 93 ? 15.828 10.084 -2.039 1.00 95.69 93 GLU A N 1
ATOM 749 C CA . GLU A 1 93 ? 15.661 8.838 -1.287 1.00 95.69 93 GLU A CA 1
ATOM 750 C C . GLU A 1 93 ? 15.848 9.076 0.213 1.00 95.69 93 GLU A C 1
ATOM 752 O O . GLU A 1 93 ? 14.929 8.801 0.984 1.00 95.69 93 GLU A O 1
ATOM 757 N N . ASN A 1 94 ? 16.944 9.726 0.622 1.00 95.25 94 ASN A N 1
ATOM 758 C CA . ASN A 1 94 ? 17.205 10.009 2.036 1.00 95.25 94 ASN A CA 1
ATOM 759 C C . ASN A 1 94 ? 16.145 10.928 2.661 1.00 95.25 94 ASN A C 1
ATOM 761 O O . ASN A 1 94 ? 15.798 10.773 3.832 1.00 95.25 94 ASN A O 1
ATOM 765 N N . MET A 1 95 ? 15.662 11.941 1.933 1.00 95.38 95 MET A N 1
ATOM 766 C CA . MET A 1 95 ? 14.678 12.878 2.483 1.00 95.38 95 MET A CA 1
ATOM 767 C C . MET A 1 95 ? 13.319 12.207 2.676 1.00 95.38 95 MET A C 1
ATOM 769 O O . MET A 1 95 ? 12.695 12.378 3.723 1.00 95.38 95 MET A O 1
ATOM 773 N N . LEU A 1 96 ? 12.871 11.425 1.691 1.00 94.94 96 LEU A N 1
ATOM 774 C CA . LEU A 1 96 ? 11.616 10.683 1.791 1.00 94.94 96 LEU A CA 1
ATOM 775 C C . LEU A 1 96 ? 11.679 9.635 2.897 1.00 94.94 96 LEU A C 1
ATOM 777 O O . LEU A 1 96 ? 10.747 9.559 3.696 1.00 94.94 96 LEU A O 1
ATOM 781 N N . GLU A 1 97 ? 12.789 8.905 3.001 1.00 92.69 97 GLU A N 1
ATOM 782 C CA . GLU A 1 97 ? 13.013 7.938 4.073 1.00 92.69 97 GLU A CA 1
ATOM 783 C C . GLU A 1 97 ? 12.985 8.616 5.451 1.00 92.69 97 GLU A C 1
ATOM 785 O O . GLU A 1 97 ? 12.256 8.175 6.337 1.00 92.69 97 GLU A O 1
ATOM 790 N N . LYS A 1 98 ? 13.680 9.749 5.630 1.00 94.06 98 LYS A N 1
ATOM 791 C CA . LYS A 1 98 ? 13.657 10.517 6.890 1.00 94.06 98 LYS A CA 1
ATOM 792 C C . LYS A 1 98 ? 12.256 10.958 7.296 1.00 94.06 98 LYS A C 1
ATOM 794 O O . LYS A 1 98 ? 11.922 10.905 8.478 1.00 94.06 98 LYS A O 1
ATOM 799 N N . ILE A 1 99 ? 11.444 11.421 6.343 1.00 94.31 99 ILE A N 1
ATOM 800 C CA . ILE A 1 99 ? 10.054 11.788 6.628 1.00 94.31 99 ILE A CA 1
ATOM 801 C C . ILE A 1 99 ? 9.254 10.534 6.981 1.00 94.31 99 ILE A C 1
ATOM 803 O O . ILE A 1 99 ? 8.496 10.558 7.942 1.00 94.31 99 ILE A O 1
ATOM 807 N N . GLN A 1 100 ? 9.419 9.434 6.247 1.00 89.62 100 GLN A N 1
ATOM 808 C CA . GLN A 1 100 ? 8.658 8.205 6.462 1.00 89.62 100 GLN A CA 1
ATOM 809 C C . GLN A 1 100 ? 8.959 7.568 7.828 1.00 89.62 100 GLN A C 1
ATOM 811 O O . GLN A 1 100 ? 8.019 7.289 8.579 1.00 89.62 100 GLN A O 1
ATOM 816 N N . LEU A 1 101 ? 10.244 7.432 8.175 1.00 90.56 101 LEU A N 1
ATOM 817 C CA . LEU A 1 101 ? 10.746 6.859 9.430 1.00 90.56 101 LEU A CA 1
ATOM 818 C C . LEU A 1 101 ? 10.535 7.758 10.654 1.00 90.56 101 LEU A C 1
ATOM 820 O O . LEU A 1 101 ? 10.802 7.330 11.776 1.00 90.56 101 LEU A O 1
ATOM 824 N N . PHE A 1 102 ? 10.062 8.995 10.477 1.00 93.06 102 PHE A N 1
ATOM 825 C CA . PHE A 1 102 ? 9.728 9.846 11.611 1.00 93.06 102 PHE A CA 1
ATOM 826 C C . PHE A 1 102 ? 8.617 9.195 12.447 1.00 93.06 102 PHE A C 1
ATOM 828 O O . PHE A 1 102 ? 7.494 8.981 11.965 1.00 93.06 102 PHE A O 1
ATOM 835 N N . ASP A 1 103 ? 8.945 8.906 13.705 1.00 89.69 103 ASP A N 1
ATOM 836 C CA . ASP A 1 103 ? 8.022 8.319 14.665 1.00 89.69 103 ASP A CA 1
ATOM 837 C C . ASP A 1 103 ? 6.980 9.351 15.112 1.00 89.69 103 ASP A C 1
ATOM 839 O O . ASP A 1 103 ? 7.306 10.465 15.531 1.00 89.69 103 ASP A O 1
ATOM 843 N N . CYS A 1 104 ? 5.712 8.974 14.981 1.00 86.94 104 CYS A N 1
ATOM 844 C CA . CYS A 1 104 ? 4.576 9.785 15.403 1.00 86.94 104 CYS A CA 1
ATOM 845 C C . CYS A 1 104 ? 4.072 9.388 16.792 1.00 86.94 104 CYS A C 1
ATOM 847 O O . CYS A 1 104 ? 2.980 9.804 17.144 1.00 86.94 104 CYS A O 1
ATOM 849 N N . ASP A 1 105 ? 4.787 8.548 17.549 1.00 83.75 105 ASP A N 1
ATOM 850 C CA . ASP A 1 105 ? 4.401 8.126 18.903 1.00 83.75 105 ASP A CA 1
ATOM 851 C C . ASP A 1 105 ? 2.962 7.543 18.954 1.00 83.75 105 ASP A C 1
ATOM 853 O O . ASP A 1 105 ? 2.240 7.670 19.943 1.00 83.75 105 ASP A O 1
ATOM 857 N N . ASN A 1 106 ? 2.522 6.908 17.854 1.00 79.44 106 ASN A N 1
ATOM 858 C CA . ASN A 1 106 ? 1.156 6.405 17.631 1.00 79.44 106 ASN A CA 1
ATOM 859 C C . ASN A 1 106 ? 0.040 7.488 17.633 1.00 79.44 106 ASN A C 1
ATOM 861 O O . ASN A 1 106 ? -1.144 7.142 17.686 1.00 79.44 106 ASN A O 1
ATOM 865 N N . ASP A 1 107 ? 0.396 8.773 17.538 1.00 86.88 107 ASP A N 1
ATOM 866 C CA . ASP A 1 107 ? -0.506 9.925 17.404 1.00 86.88 107 ASP A CA 1
ATOM 867 C C . ASP A 1 107 ? -0.973 10.089 15.946 1.00 86.88 107 ASP A C 1
ATOM 869 O O . ASP A 1 107 ? -0.176 10.271 15.015 1.00 86.88 107 ASP A O 1
ATOM 873 N N . LEU A 1 108 ? -2.291 10.000 15.748 1.00 86.94 108 LEU A N 1
ATOM 874 C CA . LEU A 1 108 ? -2.915 10.037 14.431 1.00 86.94 108 LEU A CA 1
ATOM 875 C C . LEU A 1 108 ? -2.889 11.438 13.801 1.00 86.94 108 LEU A C 1
ATOM 877 O O . LEU A 1 108 ? -2.634 11.568 12.603 1.00 86.94 108 LEU A O 1
ATOM 881 N N . GLU A 1 109 ? -3.096 12.497 14.585 1.00 88.31 109 GLU A N 1
ATOM 882 C CA . GLU A 1 109 ? -3.057 13.876 14.083 1.00 88.31 109 GLU A CA 1
ATOM 883 C C . GLU A 1 109 ? -1.643 14.249 13.629 1.00 88.31 109 GLU A C 1
ATOM 885 O O . GLU A 1 109 ? -1.448 14.846 12.559 1.00 88.31 109 GLU A O 1
ATOM 890 N N . GLN A 1 110 ? -0.638 13.849 14.412 1.00 91.12 110 GLN A N 1
ATOM 891 C CA . GLN A 1 110 ? 0.762 14.029 14.049 1.00 91.12 110 GLN A CA 1
ATOM 892 C C . GLN A 1 110 ? 1.110 13.239 12.781 1.00 91.12 110 GLN A C 1
ATOM 894 O O . GLN A 1 110 ? 1.817 13.759 11.910 1.00 91.12 110 GLN A O 1
ATOM 899 N N . HIS A 1 111 ? 0.582 12.020 12.635 1.00 90.00 111 HIS A N 1
ATOM 900 C CA . HIS A 1 111 ? 0.758 11.216 11.428 1.00 90.00 111 HIS A CA 1
ATOM 901 C C . HIS A 1 111 ? 0.142 11.877 10.188 1.00 90.00 111 HIS A C 1
ATOM 903 O O . HIS A 1 111 ? 0.794 11.961 9.147 1.00 90.00 111 HIS A O 1
ATOM 909 N N . ILE A 1 112 ? -1.071 12.420 10.291 1.00 88.81 112 ILE A N 1
ATOM 910 C CA . ILE A 1 112 ? -1.722 13.142 9.188 1.00 88.81 112 ILE A CA 1
ATOM 911 C C . ILE A 1 112 ? -0.887 14.358 8.771 1.00 88.81 112 ILE A C 1
ATOM 913 O O . ILE A 1 112 ? -0.644 14.574 7.581 1.00 88.81 112 ILE A O 1
ATOM 917 N N . CYS A 1 113 ? -0.376 15.125 9.739 1.00 91.06 113 CYS A N 1
ATOM 918 C CA . CYS A 1 113 ? 0.530 16.237 9.456 1.00 91.06 113 CYS A CA 1
ATOM 919 C C . CYS A 1 113 ? 1.802 15.765 8.732 1.00 91.06 113 CYS A C 1
ATOM 921 O O . CYS A 1 113 ? 2.226 16.395 7.760 1.00 91.06 113 CYS A O 1
ATOM 923 N N . LYS A 1 114 ? 2.388 14.638 9.163 1.00 93.06 114 LYS A N 1
ATOM 924 C CA . LYS A 1 114 ? 3.555 14.017 8.520 1.00 93.06 114 LYS A CA 1
ATOM 925 C C . LYS A 1 114 ? 3.263 13.640 7.066 1.00 93.06 114 LYS A C 1
ATOM 927 O O . LYS A 1 114 ? 4.044 13.998 6.186 1.00 93.06 114 LYS A O 1
ATOM 932 N N . GLN A 1 115 ? 2.131 12.988 6.799 1.00 89.94 115 GLN A N 1
ATOM 933 C CA . GLN A 1 115 ? 1.725 12.597 5.443 1.00 89.94 115 GLN A CA 1
ATOM 934 C C . GLN A 1 115 ? 1.499 13.804 4.528 1.00 89.94 115 GLN A C 1
ATOM 936 O O . GLN A 1 115 ? 1.878 13.780 3.357 1.00 89.94 115 GLN A O 1
ATOM 941 N N . ASN A 1 116 ? 0.945 14.897 5.056 1.00 89.81 116 ASN A N 1
ATOM 942 C CA . ASN A 1 116 ? 0.780 16.132 4.290 1.00 89.81 116 ASN A CA 1
ATOM 943 C C . ASN A 1 116 ? 2.134 16.740 3.891 1.00 89.81 116 ASN A C 1
ATOM 945 O O . ASN A 1 116 ? 2.308 17.133 2.737 1.00 89.81 116 ASN A O 1
ATOM 949 N N . VAL A 1 117 ? 3.113 16.763 4.805 1.00 93.94 117 VAL A N 1
ATOM 950 C CA . VAL A 1 117 ? 4.487 17.207 4.501 1.00 93.94 117 VAL A CA 1
ATOM 951 C C . VAL A 1 117 ? 5.143 16.288 3.469 1.00 93.94 117 VAL A C 1
ATOM 953 O O . VAL A 1 117 ? 5.726 16.783 2.506 1.00 93.94 117 VAL A O 1
ATOM 956 N N . TYR A 1 118 ? 5.003 14.969 3.624 1.00 93.56 118 TYR A N 1
ATOM 957 C CA . TYR A 1 118 ? 5.527 13.968 2.693 1.00 93.56 118 TYR A CA 1
ATOM 958 C C . TYR A 1 118 ? 4.994 14.174 1.266 1.00 93.56 118 TYR A C 1
ATOM 960 O O . TYR A 1 118 ? 5.768 14.338 0.321 1.00 93.56 118 TYR A O 1
ATOM 968 N N . ARG A 1 119 ? 3.667 14.269 1.109 1.00 91.75 119 ARG A N 1
ATOM 969 C CA . ARG A 1 119 ? 3.016 14.513 -0.189 1.00 91.75 119 ARG A CA 1
ATOM 970 C C . ARG A 1 119 ? 3.438 15.851 -0.794 1.00 91.75 119 ARG A C 1
ATOM 972 O O . ARG A 1 119 ? 3.783 15.901 -1.974 1.00 91.75 119 ARG A O 1
ATOM 979 N N . ALA A 1 120 ? 3.435 16.925 -0.004 1.00 92.31 120 ALA A N 1
ATOM 980 C CA . ALA A 1 120 ? 3.822 18.253 -0.477 1.00 92.31 120 ALA A CA 1
ATOM 981 C C . ALA A 1 120 ? 5.292 18.302 -0.925 1.00 92.31 120 ALA A C 1
ATOM 983 O O . ALA A 1 120 ? 5.607 18.962 -1.917 1.00 92.31 120 ALA A O 1
ATOM 984 N N . PHE A 1 121 ? 6.183 17.574 -0.241 1.00 95.50 121 PHE A N 1
ATOM 985 C CA . PHE A 1 121 ? 7.580 17.443 -0.649 1.00 95.50 121 PHE A CA 1
ATOM 986 C C . PHE A 1 121 ? 7.704 16.727 -1.994 1.00 95.50 121 PHE A C 1
ATOM 988 O O . PHE A 1 121 ? 8.391 17.239 -2.875 1.00 95.50 121 PHE A O 1
ATOM 995 N N . ILE A 1 122 ? 6.998 15.607 -2.194 1.00 94.81 122 ILE A N 1
ATOM 996 C CA . ILE A 1 122 ? 7.027 14.880 -3.471 1.00 94.81 122 ILE A CA 1
ATOM 997 C C . ILE A 1 122 ? 6.575 15.773 -4.630 1.00 94.81 122 ILE A C 1
ATOM 999 O O . ILE A 1 122 ? 7.257 15.831 -5.654 1.00 94.81 122 ILE A O 1
ATOM 1003 N N . TYR A 1 123 ? 5.461 16.495 -4.478 1.00 91.94 123 TYR A N 1
ATOM 1004 C CA . TYR A 1 123 ? 4.982 17.402 -5.525 1.00 91.94 123 TYR A CA 1
ATOM 1005 C C . TYR A 1 123 ? 5.987 18.520 -5.823 1.00 91.94 123 TYR A C 1
ATOM 1007 O O . TYR A 1 123 ? 6.302 18.767 -6.988 1.00 91.94 123 TYR A O 1
ATOM 1015 N N . ALA A 1 124 ? 6.543 19.147 -4.784 1.00 93.00 124 ALA A N 1
ATOM 1016 C CA . ALA A 1 124 ? 7.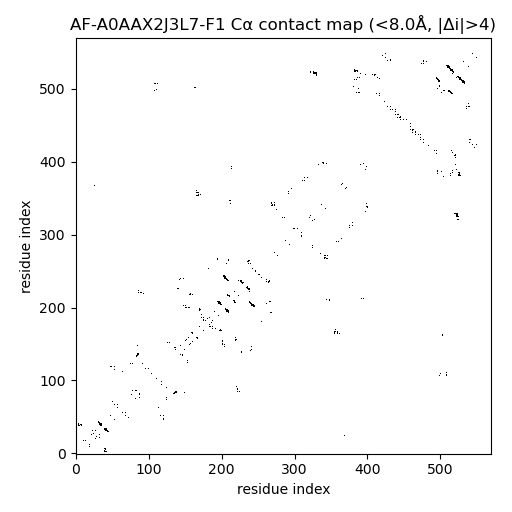532 20.205 -4.949 1.00 93.00 124 ALA A CA 1
ATOM 1017 C C . ALA A 1 124 ? 8.815 19.691 -5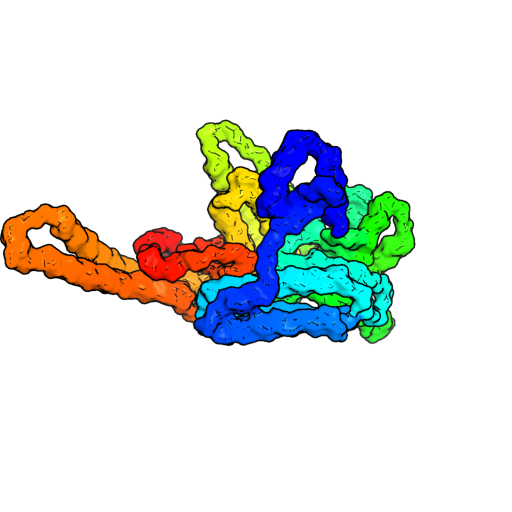.628 1.00 93.00 124 ALA A C 1
ATOM 1019 O O . ALA A 1 124 ? 9.313 20.318 -6.563 1.00 93.00 124 ALA A O 1
ATOM 1020 N N . ALA A 1 125 ? 9.322 18.527 -5.215 1.00 95.44 125 ALA A N 1
ATOM 1021 C CA . ALA A 1 125 ? 10.475 17.882 -5.835 1.00 95.44 125 ALA A CA 1
ATOM 1022 C C . ALA A 1 125 ? 10.204 17.528 -7.305 1.00 95.44 125 ALA A C 1
ATOM 1024 O O . ALA A 1 125 ? 11.035 17.818 -8.167 1.00 95.44 125 ALA A O 1
ATOM 1025 N N . ALA A 1 126 ? 9.030 16.970 -7.616 1.00 93.81 126 ALA A N 1
ATOM 1026 C CA . ALA A 1 126 ? 8.663 16.596 -8.979 1.00 93.81 126 ALA A CA 1
ATOM 1027 C C . ALA A 1 126 ? 8.661 17.800 -9.934 1.00 93.81 126 ALA A C 1
ATOM 1029 O O . ALA A 1 126 ? 9.150 17.705 -11.067 1.00 93.81 126 ALA A O 1
ATOM 1030 N N . ASP A 1 127 ? 8.151 18.947 -9.479 1.00 91.00 127 ASP A N 1
ATOM 1031 C CA . ASP A 1 127 ? 8.159 20.184 -10.260 1.00 91.00 127 ASP A CA 1
ATOM 1032 C C . ASP A 1 127 ? 9.579 20.732 -10.463 1.00 91.00 127 ASP A C 1
ATOM 1034 O O . ASP A 1 127 ? 9.912 21.172 -11.569 1.00 91.00 127 ASP A O 1
ATOM 1038 N N . VAL A 1 128 ? 10.450 20.642 -9.453 1.00 93.69 128 VAL A N 1
ATOM 1039 C CA . VAL A 1 128 ? 11.868 21.019 -9.585 1.00 93.69 128 VAL A CA 1
ATOM 1040 C C . VAL A 1 128 ? 12.576 20.133 -10.611 1.00 93.69 128 VAL A C 1
ATOM 1042 O O . VAL A 1 128 ? 13.180 20.650 -11.551 1.00 93.69 128 VAL A O 1
ATOM 1045 N N . ILE A 1 129 ? 12.457 18.806 -10.498 1.00 94.81 129 ILE A N 1
ATOM 1046 C CA . ILE A 1 129 ? 13.090 17.844 -11.417 1.00 94.81 129 ILE A CA 1
ATOM 1047 C C . ILE A 1 129 ? 12.591 18.025 -12.850 1.00 94.81 129 ILE A C 1
ATOM 1049 O O . ILE A 1 129 ? 13.381 17.989 -13.798 1.00 94.81 129 ILE A O 1
ATOM 1053 N N . ARG A 1 130 ? 11.283 18.256 -13.023 1.00 90.50 130 ARG A N 1
ATOM 1054 C CA . ARG A 1 130 ? 10.673 18.487 -14.339 1.00 90.50 130 ARG A CA 1
ATOM 1055 C C . ARG A 1 130 ? 11.292 19.695 -15.044 1.00 90.50 130 ARG A C 1
ATOM 1057 O O . ARG A 1 130 ? 11.548 19.621 -16.244 1.00 90.50 130 ARG A O 1
ATOM 1064 N N . ASN A 1 131 ? 11.529 20.778 -14.307 1.00 89.88 131 ASN A N 1
ATOM 1065 C CA . ASN A 1 131 ? 11.989 22.057 -14.853 1.00 89.88 131 ASN A CA 1
ATOM 1066 C C . ASN A 1 131 ? 13.516 22.223 -14.846 1.00 89.88 131 ASN A C 1
ATOM 1068 O O . ASN A 1 131 ? 14.033 23.229 -15.334 1.00 89.88 131 ASN A O 1
ATOM 1072 N N . LYS A 1 132 ? 14.252 21.246 -14.311 1.00 90.19 132 LYS A N 1
ATOM 1073 C CA . LYS A 1 132 ? 15.705 21.315 -14.181 1.00 90.19 132 LYS A CA 1
ATOM 1074 C C . LYS A 1 132 ? 16.376 21.331 -15.552 1.00 90.19 132 LYS A C 1
ATOM 1076 O O . LYS A 1 132 ? 16.211 20.389 -16.317 1.00 90.19 132 LYS A O 1
ATOM 1081 N N . GLN A 1 133 ? 17.133 22.373 -15.883 1.00 84.06 133 GLN A N 1
ATOM 1082 C CA . GLN A 1 133 ? 17.760 22.493 -17.209 1.00 84.06 133 GLN A CA 1
ATOM 1083 C C . GLN A 1 133 ? 19.012 21.615 -17.328 1.00 84.06 133 GLN A C 1
ATOM 1085 O O . GLN A 1 133 ? 19.117 20.815 -18.254 1.00 84.06 133 GLN A O 1
ATOM 1090 N N . ASN A 1 134 ? 19.889 21.684 -16.325 1.00 84.50 134 ASN A N 1
ATOM 1091 C CA . ASN A 1 134 ? 21.163 20.972 -16.306 1.00 84.50 134 ASN A CA 1
ATOM 1092 C C . ASN A 1 134 ? 21.068 19.781 -15.345 1.00 84.50 134 ASN A C 1
ATOM 1094 O O . ASN A 1 134 ? 20.974 19.969 -14.129 1.00 84.50 134 ASN A O 1
ATOM 1098 N N . LEU A 1 135 ? 21.027 18.573 -15.913 1.00 92.06 135 LEU A N 1
ATOM 1099 C CA . LEU A 1 135 ? 21.127 17.306 -15.191 1.00 92.06 135 LEU A CA 1
ATOM 1100 C C . LEU A 1 135 ? 22.274 16.506 -15.803 1.00 92.06 135 LEU A C 1
ATOM 1102 O O . LEU A 1 135 ? 22.213 16.143 -16.979 1.00 92.06 135 LEU A O 1
ATOM 1106 N N . GLU A 1 136 ? 23.285 16.229 -14.998 1.00 93.56 136 GLU A N 1
ATOM 1107 C CA . GLU A 1 136 ? 24.465 15.470 -15.384 1.00 93.56 136 GLU A CA 1
ATOM 1108 C C . GLU A 1 136 ? 24.247 13.992 -15.069 1.00 93.56 136 GLU A C 1
ATOM 1110 O O . GLU A 1 136 ? 23.761 13.625 -13.996 1.00 93.56 136 GLU A O 1
ATOM 1115 N N . LEU A 1 137 ? 24.561 13.133 -16.038 1.00 92.38 137 LEU A N 1
ATOM 1116 C CA . LEU A 1 137 ? 24.455 11.688 -15.883 1.00 92.38 137 LEU A CA 1
ATOM 1117 C C . LEU A 1 137 ? 25.849 11.093 -15.695 1.00 92.38 137 LEU A C 1
ATOM 1119 O O . LEU A 1 137 ? 26.763 11.485 -16.427 1.00 92.38 137 LEU A O 1
ATOM 1123 N N . PRO A 1 138 ? 26.011 10.107 -14.796 1.00 87.12 138 PRO A N 1
ATOM 1124 C CA . PRO A 1 138 ? 27.257 9.364 -14.724 1.00 87.12 138 PRO A CA 1
ATOM 1125 C C . PRO A 1 138 ? 27.520 8.640 -16.058 1.00 87.12 138 PRO A C 1
ATOM 1127 O O . PRO A 1 138 ? 26.571 8.324 -16.797 1.00 87.12 138 PRO A O 1
ATOM 1130 N N . PRO A 1 139 ? 28.792 8.342 -16.383 1.00 85.06 139 PRO A N 1
ATOM 1131 C CA . PRO A 1 139 ? 29.129 7.485 -17.512 1.00 85.06 139 PRO A CA 1
ATOM 1132 C C . PRO A 1 139 ? 28.365 6.164 -17.410 1.00 85.06 139 PRO A C 1
ATOM 1134 O O . PRO A 1 139 ? 28.458 5.471 -16.403 1.00 85.06 139 PRO A O 1
ATOM 1137 N N . ASN A 1 140 ? 27.596 5.825 -18.443 1.00 86.81 140 ASN A N 1
ATOM 1138 C CA . ASN A 1 140 ? 26.698 4.676 -18.408 1.00 86.81 140 ASN A CA 1
ATOM 1139 C C . ASN A 1 140 ? 26.751 3.893 -19.730 1.00 86.81 140 ASN A C 1
ATOM 1141 O O . ASN A 1 140 ? 26.714 4.461 -20.827 1.00 86.81 140 ASN A O 1
ATOM 1145 N N . ALA A 1 141 ? 26.858 2.571 -19.632 1.00 84.56 141 ALA A N 1
ATOM 1146 C CA . ALA A 1 141 ? 26.882 1.640 -20.754 1.00 84.56 141 ALA A CA 1
ATOM 1147 C C . ALA A 1 141 ? 25.503 1.510 -21.417 1.00 84.56 141 ALA A C 1
ATOM 1149 O O . ALA A 1 141 ? 25.418 1.200 -22.609 1.00 84.56 141 ALA A O 1
ATOM 1150 N N . ARG A 1 142 ? 24.423 1.801 -20.677 1.00 87.19 142 ARG A N 1
ATOM 1151 C CA . ARG A 1 142 ? 23.041 1.788 -21.182 1.00 87.19 142 ARG A CA 1
ATOM 1152 C C . ARG A 1 142 ? 22.687 2.943 -22.116 1.00 87.19 142 ARG A C 1
ATOM 1154 O O . ARG A 1 142 ? 21.630 2.890 -22.746 1.00 87.19 142 ARG A O 1
ATOM 1161 N N . LYS A 1 143 ? 23.540 3.968 -22.228 1.00 85.81 143 LYS A N 1
ATOM 1162 C CA . LYS A 1 143 ? 23.267 5.217 -22.965 1.00 85.81 143 LYS A CA 1
ATOM 1163 C C . LYS A 1 143 ? 21.950 5.879 -22.526 1.00 85.81 143 LYS A C 1
ATOM 1165 O O . LYS A 1 143 ? 21.166 6.339 -23.358 1.00 85.81 143 LYS A O 1
ATOM 1170 N N . LEU A 1 144 ? 21.698 5.902 -21.217 1.00 89.06 144 LEU A N 1
ATOM 1171 C CA . LEU A 1 144 ? 20.585 6.609 -20.597 1.00 89.06 144 LEU A CA 1
ATOM 1172 C C . LEU A 1 144 ? 20.605 8.082 -21.002 1.00 89.06 144 LEU A C 1
ATOM 1174 O O . LEU A 1 144 ? 21.638 8.749 -20.986 1.00 89.06 144 LEU A O 1
ATOM 1178 N N . HIS A 1 145 ? 19.427 8.585 -21.349 1.00 89.56 145 HIS A N 1
ATOM 1179 C CA . HIS A 1 145 ? 19.228 9.972 -21.731 1.00 89.56 145 HIS A CA 1
ATOM 1180 C C . HIS A 1 145 ? 18.662 10.776 -20.555 1.00 89.56 145 HIS A C 1
ATOM 1182 O O . HIS A 1 145 ? 17.831 10.273 -19.798 1.00 89.56 145 HIS A O 1
ATOM 1188 N N . VAL A 1 146 ? 19.033 12.056 -20.446 1.00 92.44 146 VAL A N 1
ATOM 1189 C CA . VAL A 1 146 ? 18.596 12.969 -19.367 1.00 92.44 146 VAL A CA 1
ATOM 1190 C C . VAL A 1 146 ? 17.077 12.958 -19.183 1.00 92.44 146 VAL A C 1
ATOM 1192 O O . VAL A 1 146 ? 16.574 12.842 -18.067 1.00 92.44 146 VAL A O 1
ATOM 1195 N N . ASN A 1 147 ? 16.325 13.018 -20.285 1.00 92.06 147 ASN A N 1
ATOM 1196 C CA . ASN A 1 147 ? 14.862 12.982 -20.226 1.00 92.06 147 ASN A CA 1
ATOM 1197 C C . ASN A 1 147 ? 14.315 11.642 -19.708 1.00 92.06 147 ASN A C 1
ATOM 1199 O O . ASN A 1 147 ? 13.312 11.656 -19.003 1.00 92.06 147 ASN A O 1
ATOM 1203 N N . ALA A 1 148 ? 14.960 10.511 -20.016 1.00 92.75 148 ALA A N 1
ATOM 1204 C CA . ALA A 1 148 ? 14.540 9.209 -19.500 1.00 92.75 148 ALA A CA 1
ATOM 1205 C C . ALA A 1 148 ? 14.694 9.161 -17.974 1.00 92.75 148 ALA A C 1
ATOM 1207 O O . ALA A 1 148 ? 13.777 8.734 -17.282 1.00 92.75 148 ALA A O 1
ATOM 1208 N N . VAL A 1 149 ? 15.805 9.689 -17.447 1.00 95.44 149 VAL A N 1
ATOM 1209 C CA . VAL A 1 149 ? 16.062 9.764 -16.000 1.00 95.44 149 VAL A CA 1
ATOM 1210 C C . VAL A 1 149 ? 15.072 10.699 -15.301 1.00 95.44 149 VAL A C 1
ATOM 1212 O O . VAL A 1 149 ? 14.483 10.315 -14.296 1.00 95.44 149 VAL A O 1
ATOM 1215 N N . LYS A 1 150 ? 14.790 11.888 -15.852 1.00 95.56 150 LYS A N 1
ATOM 1216 C CA . LYS A 1 150 ? 13.764 12.794 -15.293 1.00 95.56 150 LYS A CA 1
ATOM 1217 C C . LYS A 1 150 ? 12.376 12.154 -15.253 1.00 95.56 150 LYS A C 1
ATOM 1219 O O . LYS A 1 150 ? 11.657 12.308 -14.267 1.00 95.56 150 LYS A O 1
ATOM 1224 N N . VAL A 1 151 ? 11.991 11.456 -16.325 1.00 95.31 151 VAL A N 1
ATOM 1225 C CA . VAL A 1 151 ? 10.709 10.738 -16.389 1.00 95.31 151 VAL A CA 1
ATOM 1226 C C . VAL A 1 151 ? 10.694 9.587 -15.389 1.00 95.31 151 VAL A C 1
ATOM 1228 O O . VAL A 1 151 ? 9.692 9.420 -14.704 1.00 95.31 151 VAL A O 1
ATOM 1231 N N . PHE A 1 152 ? 11.795 8.848 -15.240 1.00 96.81 152 PHE A N 1
ATOM 1232 C CA . PHE A 1 152 ? 11.906 7.794 -14.237 1.00 96.81 152 PHE A CA 1
ATOM 1233 C C . PHE A 1 152 ? 11.701 8.344 -12.819 1.00 96.81 152 PHE A C 1
ATOM 1235 O O . PHE A 1 152 ? 10.828 7.871 -12.096 1.00 96.81 152 PHE A O 1
ATOM 1242 N N . ILE A 1 153 ? 12.427 9.403 -12.445 1.00 97.12 153 ILE A N 1
ATOM 1243 C CA . ILE A 1 153 ? 12.305 10.030 -11.121 1.00 97.12 153 ILE A CA 1
ATOM 1244 C C . ILE A 1 153 ? 10.860 10.480 -10.864 1.00 97.12 153 ILE A C 1
ATOM 1246 O O . ILE A 1 153 ? 10.287 10.146 -9.831 1.00 97.12 153 ILE A O 1
ATOM 1250 N N . ASN A 1 154 ? 10.243 11.200 -11.804 1.00 95.44 154 ASN A N 1
ATOM 1251 C CA . ASN A 1 154 ? 8.927 11.805 -11.589 1.00 95.44 154 ASN A CA 1
ATOM 1252 C C . ASN A 1 154 ? 7.754 10.827 -11.713 1.00 95.44 154 ASN A C 1
ATOM 1254 O O . ASN A 1 154 ? 6.811 10.886 -10.928 1.00 95.44 154 ASN A O 1
ATOM 1258 N N . GLU A 1 155 ? 7.762 9.979 -12.740 1.00 94.62 155 GLU A N 1
ATOM 1259 C CA . GLU A 1 155 ? 6.604 9.161 -13.113 1.00 94.62 155 GLU A CA 1
ATOM 1260 C C . GLU A 1 155 ? 6.710 7.710 -12.655 1.00 94.62 155 GLU A C 1
ATOM 1262 O O . GLU A 1 155 ? 5.687 7.024 -12.639 1.00 94.62 155 GLU A O 1
ATOM 1267 N N . VAL A 1 156 ? 7.907 7.261 -12.264 1.00 96.12 156 VAL A N 1
ATOM 1268 C CA . VAL A 1 156 ? 8.129 5.937 -11.680 1.00 96.12 156 VAL A CA 1
ATOM 1269 C C . VAL A 1 156 ? 8.358 6.080 -10.181 1.00 96.12 156 VAL A C 1
ATOM 1271 O O . VAL A 1 156 ? 7.454 5.770 -9.415 1.00 96.12 156 VAL A O 1
ATOM 1274 N N . TYR A 1 157 ? 9.497 6.630 -9.755 1.00 96.69 157 TYR A N 1
ATOM 1275 C CA . TYR A 1 157 ? 9.876 6.666 -8.340 1.00 96.69 157 TYR A CA 1
ATOM 1276 C C . TYR A 1 157 ? 8.939 7.533 -7.484 1.00 96.69 157 TYR A C 1
ATOM 1278 O O . TYR A 1 157 ? 8.226 7.012 -6.634 1.00 96.69 157 TYR A O 1
ATOM 1286 N N . LEU A 1 158 ? 8.873 8.848 -7.722 1.00 95.50 158 LEU A N 1
ATOM 1287 C CA . LEU A 1 158 ? 8.071 9.773 -6.906 1.00 95.50 158 LEU A CA 1
ATOM 1288 C C . LEU A 1 158 ? 6.576 9.437 -6.946 1.00 95.50 158 LEU A C 1
ATOM 1290 O O . LEU A 1 158 ? 5.873 9.534 -5.941 1.00 95.50 158 LEU A O 1
ATOM 1294 N N . LYS A 1 159 ? 6.082 9.000 -8.108 1.00 93.00 159 LYS A N 1
ATOM 1295 C CA . LYS A 1 159 ? 4.701 8.544 -8.252 1.00 93.00 159 LYS A CA 1
ATOM 1296 C C . LYS A 1 159 ? 4.446 7.250 -7.479 1.00 93.00 159 LYS A C 1
ATOM 1298 O O . LYS A 1 159 ? 3.379 7.123 -6.886 1.00 93.00 159 LYS A O 1
ATOM 1303 N N . GLN A 1 160 ? 5.387 6.309 -7.470 1.00 91.75 160 GLN A N 1
ATOM 1304 C CA . GLN A 1 160 ? 5.265 5.107 -6.653 1.00 91.75 160 GLN A CA 1
ATOM 1305 C C . GLN A 1 160 ? 5.321 5.439 -5.161 1.00 91.75 160 GLN A C 1
ATOM 1307 O O . GLN A 1 160 ? 4.535 4.880 -4.410 1.00 91.75 160 GLN A O 1
ATOM 1312 N N . GLN A 1 161 ? 6.139 6.399 -4.736 1.00 91.38 161 GLN A N 1
ATOM 1313 C CA . GLN A 1 161 ? 6.193 6.843 -3.340 1.00 91.38 161 GLN A CA 1
ATOM 1314 C C . GLN A 1 161 ? 4.853 7.431 -2.856 1.00 91.38 161 GLN A C 1
ATOM 1316 O O . GLN A 1 161 ? 4.485 7.247 -1.701 1.00 91.38 161 GLN A O 1
ATOM 1321 N N . LEU A 1 162 ? 4.087 8.079 -3.745 1.00 87.81 162 LEU A N 1
ATOM 1322 C CA . LEU A 1 162 ? 2.737 8.585 -3.447 1.00 87.81 162 LEU A CA 1
ATOM 1323 C C . LEU A 1 162 ? 1.636 7.518 -3.446 1.00 87.81 162 LEU A C 1
ATOM 1325 O O . LEU A 1 162 ? 0.597 7.733 -2.825 1.00 87.81 162 LEU A O 1
ATOM 1329 N N . LEU A 1 163 ? 1.791 6.464 -4.250 1.00 83.81 163 LEU A N 1
ATOM 1330 C CA . LEU A 1 163 ? 0.724 5.502 -4.544 1.00 83.81 163 LEU A CA 1
ATOM 1331 C C . LEU A 1 163 ? 0.938 4.138 -3.868 1.00 83.81 163 LEU A C 1
ATOM 1333 O O . LEU A 1 163 ? -0.027 3.412 -3.630 1.00 83.81 163 LEU A O 1
ATOM 1337 N N . GLY A 1 164 ? 2.181 3.753 -3.593 1.00 83.38 164 GLY A N 1
ATOM 1338 C CA . GLY A 1 164 ? 2.533 2.500 -2.936 1.00 83.38 164 GLY A CA 1
ATOM 1339 C C . GLY A 1 164 ? 2.067 1.322 -3.779 1.00 83.38 164 GLY A C 1
ATOM 1340 O O . GLY A 1 164 ? 2.329 1.271 -4.981 1.00 83.38 164 GLY A O 1
ATOM 1341 N N . TYR A 1 165 ? 1.298 0.413 -3.179 1.00 76.25 165 TYR A N 1
ATOM 1342 C CA . TYR A 1 165 ? 0.660 -0.703 -3.888 1.00 76.25 165 TYR A CA 1
ATOM 1343 C C . TYR A 1 165 ? -0.315 -0.283 -4.996 1.00 76.25 165 TYR A C 1
ATOM 1345 O O . TYR A 1 165 ? -0.623 -1.081 -5.878 1.00 76.25 165 TYR A O 1
ATOM 1353 N N . ALA A 1 166 ? -0.799 0.960 -4.977 1.00 75.62 166 ALA A N 1
ATOM 1354 C CA . ALA A 1 166 ? -1.645 1.510 -6.033 1.00 75.62 166 ALA A CA 1
ATOM 1355 C C . ALA A 1 166 ? -0.852 1.909 -7.290 1.00 75.62 166 ALA A C 1
ATOM 1357 O O . ALA A 1 166 ? -1.439 2.283 -8.312 1.00 75.62 166 ALA A O 1
ATOM 1358 N N . PHE A 1 167 ? 0.483 1.888 -7.231 1.00 86.00 167 PHE A N 1
ATOM 1359 C CA . PHE A 1 167 ? 1.319 2.186 -8.381 1.00 86.00 167 PHE A CA 1
ATOM 1360 C C . PHE A 1 167 ? 1.155 1.106 -9.454 1.00 86.00 167 PHE A C 1
ATOM 1362 O O . PHE A 1 167 ? 1.399 -0.076 -9.228 1.00 86.00 167 PHE A O 1
ATOM 1369 N N . LYS A 1 168 ? 0.722 1.520 -10.647 1.00 84.31 168 LYS A N 1
ATOM 1370 C CA . LYS A 1 168 ? 0.358 0.589 -11.717 1.00 84.31 168 LYS A CA 1
ATOM 1371 C C . LYS A 1 168 ? 1.530 0.298 -12.638 1.00 84.31 168 LYS A C 1
ATOM 1373 O O . LYS A 1 168 ? 2.038 1.204 -13.302 1.00 84.31 168 LYS A O 1
ATOM 1378 N N . THR A 1 169 ? 1.848 -0.982 -12.769 1.00 89.56 169 THR A N 1
ATOM 1379 C CA . THR A 1 169 ? 2.698 -1.514 -13.834 1.00 89.56 169 THR A CA 1
ATOM 1380 C C . THR A 1 169 ? 1.835 -2.119 -14.947 1.00 89.56 169 THR A C 1
ATOM 1382 O O . THR A 1 169 ? 0.624 -2.321 -14.798 1.00 89.56 169 THR A O 1
ATOM 1385 N N . VAL A 1 170 ? 2.422 -2.311 -16.127 1.00 88.62 170 VAL A N 1
ATOM 1386 C CA . VAL A 1 170 ? 1.744 -2.880 -17.291 1.00 88.62 170 VAL A CA 1
ATOM 1387 C C . VAL A 1 170 ? 1.551 -4.371 -17.048 1.00 88.62 170 VAL A C 1
ATOM 1389 O O . VAL A 1 170 ? 2.513 -5.115 -16.854 1.00 88.62 170 VAL A O 1
ATOM 1392 N N . ARG A 1 171 ? 0.290 -4.804 -17.058 1.00 82.56 171 ARG A N 1
ATOM 1393 C CA . ARG A 1 171 ? -0.080 -6.196 -16.782 1.00 82.56 171 ARG A CA 1
ATOM 1394 C C . ARG A 1 171 ? 0.226 -7.087 -17.978 1.00 82.56 171 ARG A C 1
ATOM 1396 O O . ARG A 1 171 ? 0.082 -6.644 -19.116 1.00 82.56 171 ARG A O 1
ATOM 1403 N N . ASN A 1 172 ? 0.494 -8.367 -17.731 1.00 82.69 172 ASN A N 1
ATOM 1404 C CA . ASN A 1 172 ? 0.778 -9.334 -18.793 1.00 82.69 172 ASN A CA 1
ATOM 1405 C C . ASN A 1 172 ? -0.336 -9.368 -19.857 1.00 82.69 172 ASN A C 1
ATOM 1407 O O . ASN A 1 172 ? -0.070 -9.220 -21.043 1.00 82.69 172 ASN A O 1
ATOM 1411 N N . ARG A 1 173 ? -1.612 -9.373 -19.446 1.00 82.56 173 ARG A N 1
ATOM 1412 C CA . ARG A 1 173 ? -2.751 -9.254 -20.375 1.00 82.56 173 ARG A CA 1
ATOM 1413 C C . ARG A 1 173 ? -2.680 -8.016 -21.279 1.00 82.56 173 ARG A C 1
ATOM 1415 O O . ARG A 1 173 ? -3.021 -8.090 -22.456 1.00 82.56 173 ARG A O 1
ATOM 1422 N N . GLN A 1 174 ? -2.253 -6.874 -20.741 1.00 86.06 174 GLN A N 1
ATOM 1423 C CA . GLN A 1 174 ? -2.099 -5.636 -21.512 1.00 86.06 174 GLN A CA 1
ATOM 1424 C C . GLN A 1 174 ? -0.894 -5.705 -22.454 1.00 86.06 174 GLN A C 1
ATOM 1426 O O . GLN A 1 174 ? -0.965 -5.161 -23.554 1.00 86.06 174 GLN A O 1
ATOM 1431 N N . LEU A 1 175 ? 0.188 -6.376 -22.041 1.00 90.00 175 LEU A N 1
ATOM 1432 C CA . LEU A 1 175 ? 1.334 -6.666 -22.901 1.00 90.00 175 LEU A CA 1
ATOM 1433 C C . LEU A 1 175 ? 0.902 -7.544 -24.081 1.00 90.00 175 LEU A C 1
ATOM 1435 O O . LEU A 1 175 ? 1.092 -7.141 -25.225 1.00 90.00 175 LEU A O 1
ATOM 1439 N N . LEU A 1 176 ? 0.241 -8.675 -23.812 1.00 89.06 176 LEU A N 1
ATOM 1440 C CA . LEU A 1 176 ? -0.251 -9.629 -24.815 1.00 89.06 176 LEU A CA 1
ATOM 1441 C C . LEU A 1 176 ? -1.231 -8.996 -25.811 1.00 89.06 176 LEU A C 1
ATOM 1443 O O . LEU A 1 176 ? -1.182 -9.299 -27.000 1.00 89.06 176 LEU A O 1
ATOM 1447 N N . ALA A 1 177 ? -2.099 -8.095 -25.345 1.00 88.50 177 ALA A N 1
ATOM 1448 C CA . ALA A 1 177 ? -3.052 -7.385 -26.198 1.00 88.50 177 ALA A CA 1
ATOM 1449 C C . ALA A 1 177 ? -2.411 -6.272 -27.051 1.00 88.50 177 ALA A C 1
ATOM 1451 O O . ALA A 1 177 ? -3.071 -5.708 -27.925 1.00 88.50 177 ALA A O 1
ATOM 1452 N N . HIS A 1 178 ? -1.151 -5.910 -26.797 1.00 89.62 178 HIS A N 1
ATOM 1453 C CA . HIS A 1 178 ? -0.487 -4.832 -27.516 1.00 89.62 178 HIS A CA 1
ATOM 1454 C C . HIS A 1 178 ? -0.062 -5.284 -28.929 1.00 89.62 178 HIS A C 1
ATOM 1456 O O . HIS A 1 178 ? 0.525 -6.354 -29.087 1.00 89.62 178 HIS A O 1
ATOM 1462 N N . PRO A 1 179 ? -0.262 -4.465 -29.980 1.00 87.38 179 PRO A N 1
ATOM 1463 C CA . PRO A 1 179 ? 0.040 -4.878 -31.355 1.00 87.38 179 PRO A CA 1
ATOM 1464 C C . PRO A 1 179 ? 1.540 -5.082 -31.633 1.00 87.38 179 PRO A C 1
ATOM 1466 O O . PRO A 1 179 ? 1.914 -5.877 -32.489 1.00 87.38 179 PRO A O 1
ATOM 1469 N N . HIS A 1 180 ? 2.416 -4.365 -30.924 1.00 88.75 180 HIS A N 1
ATOM 1470 C CA . HIS A 1 180 ? 3.864 -4.416 -31.159 1.00 88.75 180 HIS A CA 1
ATOM 1471 C C . HIS A 1 180 ? 4.537 -5.667 -30.534 1.00 88.75 180 HIS A C 1
ATOM 1473 O O . HIS A 1 180 ? 4.432 -5.828 -29.315 1.00 88.75 180 HIS A O 1
ATOM 1479 N N . PRO A 1 181 ? 5.320 -6.478 -31.287 1.00 90.00 181 PRO A N 1
ATOM 1480 C CA . PRO A 1 181 ? 5.928 -7.727 -30.794 1.00 90.00 181 PRO A CA 1
ATOM 1481 C C . PRO A 1 181 ? 6.859 -7.587 -29.583 1.00 90.00 181 PRO A C 1
ATOM 1483 O O . PRO A 1 181 ? 6.893 -8.475 -28.735 1.00 90.00 181 PRO A O 1
ATOM 1486 N N . LEU A 1 182 ? 7.588 -6.468 -29.460 1.00 91.06 182 LEU A N 1
ATOM 1487 C CA . LEU A 1 182 ? 8.384 -6.183 -28.255 1.00 91.06 182 LEU A CA 1
ATOM 1488 C C . LEU A 1 182 ? 7.534 -6.274 -26.977 1.00 91.06 182 LEU A C 1
ATOM 1490 O O . LEU A 1 182 ? 8.008 -6.762 -25.959 1.00 91.06 182 LEU A O 1
ATOM 1494 N N . MET A 1 183 ? 6.282 -5.815 -27.044 1.00 91.88 183 MET A N 1
ATOM 1495 C CA . MET A 1 183 ? 5.348 -5.830 -25.922 1.00 91.88 183 MET A CA 1
ATOM 1496 C C . MET A 1 183 ? 4.690 -7.205 -25.782 1.00 91.88 183 MET A C 1
ATOM 1498 O O . MET A 1 183 ? 4.809 -7.830 -24.733 1.00 91.88 183 MET A O 1
ATOM 1502 N N . SER A 1 184 ? 4.033 -7.687 -26.841 1.00 92.44 184 SER A N 1
ATOM 1503 C CA . SER A 1 184 ? 3.175 -8.879 -26.782 1.00 92.44 184 SER A CA 1
ATOM 1504 C C . SER A 1 184 ? 3.904 -10.212 -26.786 1.00 92.44 184 SER A C 1
ATOM 1506 O O . SER A 1 184 ? 3.304 -11.216 -26.421 1.00 92.44 184 SER A O 1
ATOM 1508 N N . GLN A 1 185 ? 5.178 -10.245 -27.175 1.00 92.06 185 GLN A N 1
ATOM 1509 C CA . GLN A 1 185 ? 5.978 -11.470 -27.179 1.00 92.06 185 GLN A CA 1
ATOM 1510 C C . GLN A 1 185 ? 7.130 -11.360 -26.183 1.00 92.06 185 GLN A C 1
ATOM 1512 O O . GLN A 1 185 ? 7.152 -12.088 -25.196 1.00 92.06 185 GLN A O 1
ATOM 1517 N N . PHE A 1 186 ? 8.064 -10.431 -26.411 1.00 93.12 186 PHE A N 1
ATOM 1518 C CA . PHE A 1 186 ? 9.303 -10.372 -25.631 1.00 93.12 186 PHE A CA 1
ATOM 1519 C C . PHE A 1 186 ? 9.061 -9.949 -24.178 1.00 93.12 186 PHE A C 1
ATOM 1521 O O . PHE A 1 186 ? 9.321 -10.723 -23.267 1.00 93.12 186 PHE A O 1
ATOM 1528 N N . LEU A 1 187 ? 8.495 -8.764 -23.934 1.00 93.44 187 LEU A N 1
ATOM 1529 C CA . LEU A 1 187 ? 8.258 -8.295 -22.565 1.00 93.44 187 LEU A CA 1
ATOM 1530 C C . LEU A 1 187 ? 7.210 -9.123 -21.821 1.00 93.44 187 LEU A C 1
ATOM 1532 O O . LEU A 1 187 ? 7.339 -9.292 -20.614 1.00 93.44 187 LEU A O 1
ATOM 1536 N N . ALA A 1 188 ? 6.202 -9.661 -22.513 1.00 91.38 188 ALA A N 1
ATOM 1537 C CA . ALA A 1 188 ? 5.253 -10.600 -21.913 1.00 91.38 188 ALA A CA 1
ATOM 1538 C C . ALA A 1 188 ? 5.953 -11.878 -21.410 1.00 91.38 188 ALA A C 1
ATOM 1540 O O . ALA A 1 188 ? 5.632 -12.373 -20.326 1.00 91.38 188 ALA A O 1
ATOM 1541 N N . HIS A 1 189 ? 6.934 -12.385 -22.167 1.00 90.06 189 HIS A N 1
ATOM 1542 C CA . HIS A 1 189 ? 7.766 -13.515 -21.761 1.00 90.06 189 HIS A CA 1
ATOM 1543 C C . HIS A 1 189 ? 8.696 -13.150 -20.599 1.00 90.06 189 HIS A C 1
ATOM 1545 O O . HIS A 1 189 ? 8.683 -13.834 -19.580 1.00 90.06 189 HIS A O 1
ATOM 1551 N N . GLU A 1 190 ? 9.442 -12.049 -20.707 1.00 90.31 190 GLU A N 1
ATOM 1552 C CA . GLU A 1 190 ? 10.390 -11.620 -19.671 1.00 90.31 190 GLU A CA 1
ATOM 1553 C C . GLU A 1 190 ? 9.685 -11.240 -18.359 1.00 90.31 190 GLU A C 1
ATOM 1555 O O . GLU A 1 190 ? 10.178 -11.540 -17.276 1.00 90.31 190 GLU A O 1
ATOM 1560 N N . GLN A 1 191 ? 8.488 -10.649 -18.406 1.00 88.75 191 GLN A N 1
ATOM 1561 C CA . GLN A 1 191 ? 7.690 -10.415 -17.198 1.00 88.75 191 GLN A CA 1
ATOM 1562 C C . GLN A 1 191 ? 7.326 -11.732 -16.497 1.00 88.75 191 GLN A C 1
ATOM 1564 O O . GLN A 1 191 ? 7.269 -11.767 -15.273 1.00 88.75 191 GLN A O 1
ATOM 1569 N N . LYS A 1 192 ? 7.104 -12.820 -17.245 1.00 83.56 192 LYS A N 1
ATOM 1570 C CA . LYS A 1 192 ? 6.795 -14.138 -16.677 1.00 83.56 192 LYS A CA 1
ATOM 1571 C C . LYS A 1 192 ? 8.035 -14.826 -16.106 1.00 83.56 192 LYS A C 1
ATOM 1573 O O . LYS A 1 192 ? 7.978 -15.368 -15.010 1.00 83.56 192 LYS A O 1
ATOM 1578 N N . THR A 1 193 ? 9.136 -14.839 -16.851 1.00 82.94 193 THR A N 1
ATOM 1579 C CA . THR A 1 193 ? 10.339 -15.606 -16.489 1.00 82.94 193 THR A CA 1
ATOM 1580 C C . THR A 1 193 ? 11.219 -14.877 -15.482 1.00 82.94 193 THR A C 1
ATOM 1582 O O . THR A 1 193 ? 11.706 -15.481 -14.533 1.00 82.94 193 THR A O 1
ATOM 1585 N N . ARG A 1 194 ? 11.398 -13.568 -15.668 1.00 84.75 194 ARG A N 1
ATOM 1586 C CA . ARG A 1 194 ? 12.277 -12.705 -14.871 1.00 84.75 194 ARG A CA 1
ATOM 1587 C C . ARG A 1 194 ? 11.529 -11.856 -13.842 1.00 84.75 194 ARG A C 1
ATOM 1589 O O . ARG A 1 194 ? 12.166 -11.088 -13.124 1.00 84.75 194 ARG A O 1
ATOM 1596 N N . GLN A 1 195 ? 10.197 -11.965 -13.787 1.00 88.19 195 GLN A N 1
ATOM 1597 C CA . GLN A 1 195 ? 9.323 -11.185 -12.898 1.00 88.19 195 GLN A CA 1
ATOM 1598 C C . GLN A 1 195 ? 9.519 -9.665 -13.040 1.00 88.19 195 GLN A C 1
ATOM 1600 O O . GLN A 1 195 ? 9.417 -8.919 -12.064 1.00 88.19 195 GLN A O 1
ATOM 1605 N N . LEU A 1 196 ? 9.826 -9.191 -14.255 1.00 90.56 196 LEU A N 1
ATOM 1606 C CA . LEU A 1 196 ? 10.100 -7.774 -14.500 1.00 90.56 196 LEU A CA 1
ATOM 1607 C C . LEU A 1 196 ? 8.862 -6.903 -14.274 1.00 90.56 196 LEU A C 1
ATOM 1609 O O . LEU A 1 196 ? 7.779 -7.160 -14.811 1.00 90.56 196 LEU A O 1
ATOM 1613 N N . GLU A 1 197 ? 9.065 -5.786 -13.583 1.00 91.56 197 GLU A N 1
ATOM 1614 C CA . GLU A 1 197 ? 8.091 -4.704 -13.535 1.00 91.56 197 GLU A CA 1
ATOM 1615 C C . GLU A 1 197 ? 8.207 -3.868 -14.807 1.00 91.56 197 GLU A C 1
ATOM 1617 O O . GLU A 1 197 ? 9.226 -3.220 -15.063 1.00 91.56 197 GLU A O 1
ATOM 1622 N N . VAL A 1 198 ? 7.152 -3.870 -15.619 1.00 93.88 198 VAL A N 1
ATOM 1623 C CA . VAL A 1 198 ? 7.099 -3.076 -16.847 1.00 93.88 198 VAL A CA 1
ATOM 1624 C C . VAL A 1 198 ? 6.300 -1.810 -16.577 1.00 93.88 198 VAL A C 1
ATOM 1626 O O . VAL A 1 198 ? 5.118 -1.879 -16.263 1.00 93.88 198 VAL A O 1
ATOM 1629 N N . VAL A 1 199 ? 6.906 -0.635 -16.719 1.00 94.38 199 VAL A N 1
ATOM 1630 C CA . VAL A 1 199 ? 6.245 0.650 -16.454 1.00 94.38 199 VAL A CA 1
ATOM 1631 C C . VAL A 1 199 ? 6.163 1.468 -17.731 1.00 94.38 199 VAL A C 1
ATOM 1633 O O . VAL A 1 199 ? 7.176 1.797 -18.346 1.00 94.38 199 VAL A O 1
ATOM 1636 N N . ARG A 1 200 ? 4.941 1.842 -18.119 1.00 91.31 200 ARG A N 1
ATOM 1637 C CA . ARG A 1 200 ? 4.704 2.786 -19.213 1.00 91.31 200 ARG A CA 1
ATOM 1638 C C . ARG A 1 200 ? 4.564 4.195 -18.647 1.00 91.31 200 ARG A C 1
ATOM 1640 O O . ARG A 1 200 ? 3.620 4.476 -17.911 1.00 91.31 200 ARG A O 1
ATOM 1647 N N . ALA A 1 201 ? 5.476 5.072 -19.039 1.00 91.00 201 ALA A N 1
ATOM 1648 C CA . ALA A 1 201 ? 5.514 6.475 -18.650 1.00 91.00 201 ALA A CA 1
ATOM 1649 C C . ALA A 1 201 ? 5.454 7.385 -19.888 1.00 91.00 201 ALA A C 1
ATOM 1651 O O . ALA A 1 201 ? 5.425 6.925 -21.035 1.00 91.00 201 ALA A O 1
ATOM 1652 N N . SER A 1 202 ? 5.428 8.696 -19.672 1.00 85.00 202 SER A N 1
ATOM 1653 C CA . SER A 1 202 ? 5.422 9.703 -20.733 1.00 85.00 202 SER A CA 1
ATOM 1654 C C . SER A 1 202 ? 6.627 9.558 -21.665 1.00 85.00 202 SER A C 1
ATOM 1656 O O . SER A 1 202 ? 7.741 9.951 -21.329 1.00 85.00 202 SER A O 1
ATOM 1658 N N . GLY A 1 203 ? 6.395 9.013 -22.861 1.00 86.06 203 GLY A N 1
ATOM 1659 C CA . GLY A 1 203 ? 7.417 8.855 -23.900 1.00 86.06 203 GLY A CA 1
ATOM 1660 C C . GLY A 1 203 ? 8.421 7.721 -23.660 1.00 86.06 203 GLY A C 1
ATOM 1661 O O . GLY A 1 203 ? 9.274 7.494 -24.515 1.00 86.06 203 GLY A O 1
ATOM 1662 N N . TYR A 1 204 ? 8.310 6.977 -22.556 1.00 92.06 204 TYR A N 1
ATOM 1663 C CA . TYR A 1 204 ? 9.241 5.902 -22.216 1.00 92.06 204 TYR A CA 1
ATOM 1664 C C . TYR A 1 204 ? 8.527 4.657 -21.699 1.00 92.06 204 TYR A C 1
ATOM 1666 O O . TYR A 1 204 ? 7.462 4.713 -21.083 1.00 92.06 204 TYR A O 1
ATOM 1674 N N . LEU A 1 205 ? 9.162 3.524 -21.944 1.00 93.50 205 LEU A N 1
ATOM 1675 C CA . LEU A 1 205 ? 8.865 2.237 -21.354 1.00 93.50 205 LEU A CA 1
ATOM 1676 C C . LEU A 1 205 ? 10.071 1.828 -20.511 1.00 93.50 205 LEU A C 1
ATOM 1678 O O . LEU A 1 205 ? 11.205 1.907 -20.984 1.00 93.50 205 LEU A O 1
ATOM 1682 N N . PHE A 1 206 ? 9.829 1.391 -19.285 1.00 95.69 206 PHE A N 1
ATOM 1683 C CA . PHE A 1 206 ? 10.861 0.891 -18.387 1.00 95.69 206 PHE A CA 1
ATOM 1684 C C . PHE A 1 206 ? 10.607 -0.580 -18.090 1.00 95.69 206 PHE A C 1
ATOM 1686 O O . PHE A 1 206 ? 9.465 -0.965 -17.850 1.00 95.69 206 PHE A O 1
ATOM 1693 N N . ALA A 1 207 ? 11.664 -1.383 -18.103 1.00 94.81 207 ALA A N 1
ATOM 1694 C CA . ALA A 1 207 ? 11.657 -2.748 -17.591 1.00 94.81 207 ALA A CA 1
ATOM 1695 C C . ALA A 1 207 ? 12.598 -2.787 -16.390 1.00 94.81 207 ALA A C 1
ATOM 1697 O O . ALA A 1 207 ? 13.755 -2.388 -16.515 1.00 94.81 207 ALA A O 1
ATOM 1698 N N . ILE A 1 208 ? 12.086 -3.184 -15.230 1.00 93.94 208 ILE A N 1
ATOM 1699 C CA . ILE A 1 208 ? 12.747 -2.992 -13.937 1.00 93.94 208 ILE A CA 1
ATOM 1700 C C . ILE A 1 208 ? 12.823 -4.337 -13.218 1.00 93.94 208 ILE A C 1
ATOM 1702 O O . ILE A 1 208 ? 11.862 -5.108 -13.221 1.00 93.94 208 ILE A O 1
ATOM 1706 N N . ALA A 1 209 ? 13.978 -4.615 -12.622 1.00 90.00 209 ALA A N 1
ATOM 1707 C CA . ALA A 1 209 ? 14.212 -5.813 -11.833 1.00 90.00 209 ALA A CA 1
ATOM 1708 C C . ALA A 1 209 ? 13.267 -5.878 -10.622 1.00 90.00 209 ALA A C 1
ATOM 1710 O O . ALA A 1 209 ? 13.045 -4.854 -9.961 1.00 90.00 209 ALA A O 1
ATOM 1711 N N . PRO A 1 210 ? 12.781 -7.071 -10.242 1.00 86.38 210 PRO A N 1
ATOM 1712 C CA . PRO A 1 210 ? 12.084 -7.227 -8.974 1.00 86.38 210 PRO A CA 1
ATOM 1713 C C . PRO A 1 210 ? 13.020 -6.904 -7.795 1.00 86.38 210 PRO A C 1
ATOM 1715 O O . PRO A 1 210 ? 14.247 -6.914 -7.920 1.00 86.38 210 PRO A O 1
ATOM 1718 N N . MET A 1 211 ? 12.448 -6.595 -6.630 1.00 81.50 211 MET A N 1
ATOM 1719 C CA . MET A 1 211 ? 13.199 -6.480 -5.373 1.00 81.50 211 MET A CA 1
ATOM 1720 C C . MET A 1 211 ? 12.809 -7.608 -4.428 1.00 81.50 211 MET A C 1
ATOM 1722 O O . MET A 1 211 ? 11.614 -7.795 -4.179 1.00 81.50 211 MET A O 1
ATOM 1726 N N . LEU A 1 212 ? 13.816 -8.317 -3.920 1.00 69.75 212 LEU A N 1
ATOM 1727 C CA . LEU A 1 212 ? 13.659 -9.379 -2.932 1.00 69.75 212 LEU A CA 1
ATOM 1728 C C . LEU A 1 212 ? 13.601 -8.822 -1.517 1.00 69.75 212 LEU A C 1
ATOM 1730 O O . LEU A 1 212 ? 12.712 -9.189 -0.759 1.00 69.75 212 LEU A O 1
ATOM 1734 N N . GLU A 1 213 ? 14.547 -7.951 -1.164 1.00 69.94 213 GLU A N 1
ATOM 1735 C CA . GLU A 1 213 ? 14.711 -7.467 0.206 1.00 69.94 213 GLU A CA 1
ATOM 1736 C C . GLU A 1 213 ? 13.454 -6.793 0.757 1.00 69.94 213 GLU A C 1
ATOM 1738 O O . GLU A 1 213 ? 12.707 -6.106 0.054 1.00 69.94 213 GLU A O 1
ATOM 1743 N N . TYR A 1 214 ? 13.246 -7.014 2.054 1.00 58.03 214 TYR A N 1
ATOM 1744 C CA . TYR A 1 214 ? 12.171 -6.406 2.821 1.00 58.03 214 TYR A CA 1
ATOM 1745 C C . TYR A 1 214 ? 12.304 -4.878 2.823 1.00 58.03 214 TYR A C 1
ATOM 1747 O O . TYR A 1 214 ? 13.406 -4.357 2.971 1.00 58.03 214 TYR A O 1
ATOM 1755 N N . SER A 1 215 ? 11.185 -4.160 2.682 1.00 60.94 215 SER A N 1
ATOM 1756 C CA . SER A 1 215 ? 11.099 -2.685 2.640 1.00 60.94 215 SER A CA 1
ATOM 1757 C C . SER A 1 215 ? 11.878 -1.977 1.516 1.00 60.94 215 SER A C 1
ATOM 1759 O O . SER A 1 215 ? 11.770 -0.760 1.368 1.00 60.94 215 SER A O 1
ATOM 1761 N N . SER A 1 216 ? 12.596 -2.720 0.672 1.00 71.81 216 SER A N 1
ATOM 1762 C CA . SER A 1 216 ? 13.364 -2.158 -0.434 1.00 71.81 216 SER A CA 1
ATOM 1763 C C . SER A 1 216 ? 12.479 -1.916 -1.658 1.00 71.81 216 SER A C 1
ATOM 1765 O O . SER A 1 216 ? 11.770 -2.797 -2.152 1.00 71.81 216 SER A O 1
ATOM 1767 N N . ASN A 1 217 ? 12.537 -0.695 -2.185 1.00 81.44 217 ASN A N 1
ATOM 1768 C CA . ASN A 1 217 ? 11.724 -0.270 -3.316 1.00 81.44 217 ASN A CA 1
ATOM 1769 C C . ASN A 1 217 ? 12.352 -0.721 -4.653 1.00 81.44 217 ASN A C 1
ATOM 1771 O O . ASN A 1 217 ? 13.452 -0.264 -4.981 1.00 81.44 217 ASN A O 1
ATOM 1775 N N . PRO A 1 218 ? 11.672 -1.542 -5.486 1.00 87.06 218 PRO A N 1
ATOM 1776 C CA . PRO A 1 218 ? 12.208 -1.917 -6.794 1.00 87.06 218 PRO A CA 1
ATOM 1777 C C . PRO A 1 218 ? 12.423 -0.721 -7.729 1.00 87.06 218 PRO A C 1
ATOM 1779 O O . PRO A 1 218 ? 13.257 -0.789 -8.626 1.00 87.06 218 PRO A O 1
ATOM 1782 N N . PHE A 1 219 ? 11.719 0.384 -7.490 1.00 93.50 219 PHE A N 1
ATOM 1783 C CA . PHE A 1 219 ? 11.732 1.590 -8.310 1.00 93.50 219 PHE A CA 1
ATOM 1784 C C . PHE A 1 219 ? 12.741 2.653 -7.844 1.00 93.50 219 PHE A C 1
ATOM 1786 O O . PHE A 1 219 ? 12.654 3.794 -8.297 1.00 93.50 219 PHE A O 1
ATOM 1793 N N . GLY A 1 220 ? 13.673 2.313 -6.943 1.00 94.00 220 GLY A N 1
ATOM 1794 C CA . GLY A 1 220 ? 14.708 3.232 -6.453 1.00 94.00 220 GLY A CA 1
ATOM 1795 C C . GLY A 1 220 ? 15.507 3.892 -7.585 1.00 94.00 220 GLY A C 1
ATOM 1796 O O . GLY A 1 220 ? 15.872 3.246 -8.570 1.00 94.00 220 GLY A O 1
ATOM 1797 N N . ILE A 1 221 ? 15.783 5.189 -7.448 1.00 95.81 221 ILE A N 1
ATOM 1798 C CA . ILE A 1 221 ? 16.527 5.985 -8.429 1.00 95.81 221 ILE A CA 1
ATOM 1799 C C . ILE A 1 221 ? 17.989 5.543 -8.445 1.00 95.81 221 ILE A C 1
ATOM 1801 O O . ILE A 1 221 ? 18.523 5.298 -9.526 1.00 95.81 221 ILE A O 1
ATOM 1805 N N . ARG A 1 222 ? 18.626 5.410 -7.271 1.00 93.25 222 ARG A N 1
ATOM 1806 C CA . ARG A 1 222 ? 20.021 4.946 -7.146 1.00 93.25 222 ARG A CA 1
ATOM 1807 C C . ARG A 1 222 ? 20.203 3.617 -7.857 1.00 93.25 222 ARG A C 1
ATOM 1809 O O . ARG A 1 222 ? 20.988 3.516 -8.794 1.00 93.25 222 ARG A O 1
ATOM 1816 N N . ARG A 1 223 ? 19.359 2.655 -7.487 1.00 91.56 223 ARG A N 1
ATOM 1817 C CA . ARG A 1 223 ? 19.314 1.322 -8.081 1.00 91.56 223 ARG A CA 1
ATOM 1818 C C . ARG A 1 223 ? 19.120 1.381 -9.595 1.00 91.56 223 ARG A C 1
ATOM 1820 O O . ARG A 1 223 ? 19.794 0.676 -10.336 1.00 91.56 223 ARG A O 1
ATOM 1827 N N . PHE A 1 224 ? 18.217 2.230 -10.086 1.00 93.88 224 PHE A N 1
ATOM 1828 C CA . PHE A 1 224 ? 18.029 2.388 -11.524 1.00 93.88 224 PHE A CA 1
ATOM 1829 C C . PHE A 1 224 ? 19.257 2.984 -12.218 1.00 93.88 224 PHE A C 1
ATOM 1831 O O . PHE A 1 224 ? 19.531 2.596 -13.349 1.00 93.88 224 PHE A O 1
ATOM 1838 N N . LEU A 1 225 ? 19.995 3.905 -11.597 1.00 93.31 225 LEU A N 1
ATOM 1839 C CA . LEU A 1 225 ? 21.190 4.531 -12.178 1.00 93.31 225 LEU A CA 1
ATOM 1840 C C . LEU A 1 225 ? 22.436 3.637 -12.114 1.00 93.31 225 LEU A C 1
ATOM 1842 O O . LEU A 1 225 ? 23.315 3.781 -12.963 1.00 93.31 225 LEU A O 1
ATOM 1846 N N . GLU A 1 226 ? 22.485 2.710 -11.165 1.00 90.25 226 GLU A N 1
ATOM 1847 C CA . GLU A 1 226 ? 23.622 1.828 -10.926 1.00 90.25 226 GLU A CA 1
ATOM 1848 C C . GLU A 1 226 ? 23.875 0.840 -12.077 1.00 90.25 226 GLU A C 1
ATOM 1850 O O . GLU A 1 226 ? 22.958 0.348 -12.744 1.00 90.25 226 GLU A O 1
ATOM 1855 N N . GLU A 1 227 ? 25.160 0.598 -12.333 1.00 89.31 227 GLU A N 1
ATOM 1856 C CA . GLU A 1 227 ? 25.672 -0.342 -13.324 1.00 89.31 227 GLU A CA 1
ATOM 1857 C C . GLU A 1 227 ? 26.861 -1.089 -12.716 1.00 89.31 227 GLU A C 1
ATOM 1859 O O . GLU A 1 227 ? 27.962 -0.542 -12.607 1.00 89.31 227 GLU A O 1
ATOM 1864 N N . GLU A 1 228 ? 26.658 -2.344 -12.327 1.00 84.38 228 GLU A N 1
ATOM 1865 C CA . GLU A 1 228 ? 27.719 -3.153 -11.731 1.00 84.38 228 GLU A CA 1
ATOM 1866 C C . GLU A 1 228 ? 28.500 -3.902 -12.813 1.00 84.38 228 GLU A C 1
ATOM 1868 O O . GLU A 1 228 ? 27.934 -4.451 -13.762 1.00 84.38 228 GLU A O 1
ATOM 1873 N N . ARG A 1 229 ? 29.828 -3.950 -12.676 1.00 81.25 229 ARG A N 1
ATOM 1874 C CA . ARG A 1 229 ? 30.696 -4.758 -13.541 1.00 81.25 229 ARG A CA 1
ATOM 1875 C C . ARG A 1 229 ? 31.316 -5.880 -12.728 1.00 81.25 229 ARG A C 1
ATOM 1877 O O . ARG A 1 229 ? 32.150 -5.628 -11.863 1.00 81.25 229 ARG A O 1
ATOM 1884 N N . LEU A 1 230 ? 30.940 -7.114 -13.043 1.00 75.75 230 LEU A N 1
ATOM 1885 C CA . LEU A 1 230 ? 31.522 -8.296 -12.419 1.00 75.75 230 LEU A CA 1
ATOM 1886 C C . LEU A 1 230 ? 32.951 -8.546 -12.917 1.00 75.75 230 LEU A C 1
ATOM 1888 O O . LEU A 1 230 ? 33.336 -8.147 -14.024 1.00 75.75 230 LEU A O 1
ATOM 1892 N N . PHE A 1 231 ? 33.723 -9.288 -12.119 1.00 61.88 231 PHE A N 1
ATOM 1893 C CA . PHE A 1 231 ? 35.005 -9.846 -12.544 1.00 61.88 231 PHE A CA 1
ATOM 1894 C C . PHE A 1 231 ? 34.805 -10.669 -13.830 1.00 61.88 231 PHE A C 1
ATOM 1896 O O . PHE A 1 231 ? 34.040 -11.629 -13.848 1.00 61.88 231 PHE A O 1
ATOM 1903 N N . GLY A 1 232 ? 35.456 -10.255 -14.922 1.00 61.84 232 GLY A N 1
ATOM 1904 C CA . GLY A 1 232 ? 35.254 -10.817 -16.268 1.00 61.84 232 GLY A CA 1
ATOM 1905 C C . GLY A 1 232 ? 34.538 -9.886 -17.257 1.00 61.84 232 GLY A C 1
ATOM 1906 O O . GLY A 1 232 ? 34.465 -10.206 -18.439 1.00 61.84 232 GLY A O 1
ATOM 1907 N N . GLY A 1 233 ? 34.068 -8.714 -16.815 1.00 66.00 233 GLY A N 1
ATOM 1908 C CA . GLY A 1 233 ? 33.528 -7.664 -17.689 1.00 66.00 233 GLY A CA 1
ATOM 1909 C C . GLY A 1 233 ? 32.025 -7.754 -17.971 1.00 66.00 233 GLY A C 1
ATOM 1910 O O . GLY A 1 233 ? 31.508 -6.929 -18.726 1.00 66.00 233 GLY A O 1
ATOM 1911 N N . SER A 1 234 ? 31.319 -8.710 -17.362 1.00 75.75 234 SER A N 1
ATOM 1912 C CA . SER A 1 234 ? 29.858 -8.808 -17.443 1.00 75.75 234 SER A CA 1
ATOM 1913 C C . SER A 1 234 ? 29.199 -7.634 -16.721 1.00 75.75 234 SER A C 1
ATOM 1915 O O . SER A 1 234 ? 29.510 -7.353 -15.564 1.00 75.75 234 SER A O 1
ATOM 1917 N N . LEU A 1 235 ? 28.297 -6.952 -17.424 1.00 83.62 235 LEU A N 1
ATOM 1918 C CA . LEU A 1 235 ? 27.500 -5.844 -16.908 1.00 83.62 235 LEU A CA 1
ATOM 1919 C C . LEU A 1 235 ? 26.236 -6.395 -16.247 1.00 83.62 235 LEU A C 1
ATOM 1921 O O . LEU A 1 235 ? 25.553 -7.221 -16.850 1.00 83.62 235 LEU A O 1
ATOM 1925 N N . LEU A 1 236 ? 25.913 -5.912 -15.054 1.00 86.00 236 LEU A N 1
ATOM 1926 C CA . LEU A 1 236 ? 24.651 -6.171 -14.378 1.00 86.00 236 LEU A CA 1
ATOM 1927 C C . LEU A 1 236 ? 23.851 -4.877 -14.253 1.00 86.00 236 LEU A C 1
ATOM 1929 O O . LEU A 1 236 ? 24.391 -3.812 -13.946 1.00 86.00 236 LEU A O 1
ATOM 1933 N N . LEU A 1 237 ? 22.552 -4.985 -14.516 1.00 90.25 237 LEU A N 1
ATOM 1934 C CA . LEU A 1 237 ? 21.615 -3.870 -14.554 1.00 90.25 237 LEU A CA 1
ATOM 1935 C C . LEU A 1 237 ? 20.425 -4.138 -13.629 1.00 90.25 237 LEU A C 1
ATOM 1937 O O . LEU A 1 237 ? 20.013 -5.279 -13.429 1.00 90.25 237 LEU A O 1
ATOM 1941 N N . HIS A 1 238 ? 19.796 -3.076 -13.135 1.00 89.62 238 HIS A N 1
ATOM 1942 C CA . HIS A 1 238 ? 18.518 -3.176 -12.414 1.00 89.62 238 HIS A CA 1
ATOM 1943 C C . HIS A 1 238 ? 17.323 -2.675 -13.220 1.00 89.62 238 HIS A C 1
ATOM 1945 O O . HIS A 1 238 ? 16.175 -2.817 -12.803 1.00 89.62 238 HIS A O 1
ATOM 1951 N N . GLY A 1 239 ? 17.572 -2.091 -14.387 1.00 92.31 239 GLY A N 1
ATOM 1952 C CA . GLY A 1 239 ? 16.510 -1.688 -15.282 1.00 92.31 239 GLY A CA 1
ATOM 1953 C C . GLY A 1 239 ? 17.017 -1.191 -16.623 1.00 92.31 239 GLY A C 1
ATOM 1954 O O . GLY A 1 239 ? 18.169 -0.773 -16.775 1.00 92.31 239 GLY A O 1
ATOM 1955 N N . ALA A 1 240 ? 16.116 -1.219 -17.593 1.00 93.44 240 ALA A N 1
ATOM 1956 C CA . ALA A 1 240 ? 16.325 -0.752 -18.950 1.00 93.44 240 ALA A CA 1
ATOM 1957 C C . ALA A 1 240 ? 15.235 0.258 -19.324 1.00 93.44 240 ALA A C 1
ATOM 1959 O O . ALA A 1 240 ? 14.117 0.211 -18.805 1.00 93.44 240 ALA A O 1
ATOM 1960 N N . SER A 1 241 ? 15.557 1.167 -20.245 1.00 93.38 241 SER A N 1
ATOM 1961 C CA . SER A 1 241 ? 14.605 2.158 -20.756 1.00 93.38 241 SER A CA 1
ATOM 1962 C C . SER A 1 241 ? 14.523 2.100 -22.274 1.00 93.38 241 SER A C 1
ATOM 1964 O O . SER A 1 241 ? 15.528 1.916 -22.959 1.00 93.38 241 SER A O 1
ATOM 1966 N N . TYR A 1 242 ? 13.317 2.280 -22.796 1.00 91.69 242 TYR A N 1
ATOM 1967 C CA . TYR A 1 242 ? 13.027 2.286 -24.219 1.00 91.69 242 TYR A CA 1
ATOM 1968 C C . TYR A 1 242 ? 12.151 3.486 -24.562 1.00 91.69 242 TYR A C 1
ATOM 1970 O O . TYR A 1 242 ? 11.170 3.769 -23.879 1.00 91.69 242 TYR A O 1
ATOM 1978 N N . ASN A 1 243 ? 12.498 4.217 -25.621 1.00 89.00 243 ASN A N 1
ATOM 1979 C CA . ASN A 1 243 ? 11.682 5.339 -26.075 1.00 89.00 243 ASN A CA 1
ATOM 1980 C C . ASN A 1 243 ? 10.416 4.801 -26.758 1.00 89.00 243 ASN A C 1
ATOM 1982 O O . ASN A 1 243 ? 10.480 4.154 -27.804 1.00 89.00 243 ASN A O 1
ATOM 1986 N N . ALA A 1 244 ? 9.259 5.096 -26.164 1.00 86.38 244 ALA A N 1
ATOM 1987 C CA . ALA A 1 244 ? 7.973 4.560 -26.591 1.00 86.38 244 ALA A CA 1
ATOM 1988 C C . ALA A 1 244 ? 7.533 5.065 -27.977 1.00 86.38 244 ALA A C 1
ATOM 1990 O O . ALA A 1 244 ? 6.680 4.433 -28.597 1.00 86.38 244 ALA A O 1
ATOM 1991 N N . ALA A 1 245 ? 8.120 6.153 -28.493 1.00 81.81 245 ALA A N 1
ATOM 1992 C CA . ALA A 1 245 ? 7.847 6.650 -29.845 1.00 81.81 245 ALA A CA 1
ATOM 1993 C C . ALA A 1 245 ? 8.241 5.648 -30.945 1.00 81.81 245 ALA A C 1
ATOM 1995 O O . ALA A 1 245 ? 7.728 5.726 -32.057 1.00 81.81 245 ALA A O 1
ATOM 1996 N N . TYR A 1 246 ? 9.124 4.693 -30.645 1.00 82.56 246 TYR A N 1
ATOM 1997 C CA . TYR A 1 246 ? 9.526 3.660 -31.597 1.00 82.56 246 TYR A CA 1
ATOM 1998 C C . TYR A 1 246 ? 8.542 2.483 -31.687 1.00 82.56 246 TYR A C 1
ATOM 2000 O O . TYR A 1 246 ? 8.638 1.699 -32.624 1.00 82.56 246 TYR A O 1
ATOM 2008 N N . LEU A 1 247 ? 7.553 2.387 -30.786 1.00 79.00 247 LEU A N 1
ATOM 2009 C CA . LEU A 1 247 ? 6.526 1.333 -30.823 1.00 79.00 247 LEU A CA 1
ATOM 2010 C C . LEU A 1 247 ? 5.522 1.490 -31.979 1.00 79.00 247 LEU A C 1
ATOM 2012 O O . LEU A 1 247 ? 4.736 0.578 -32.227 1.00 79.00 247 LEU A O 1
ATOM 2016 N N . SER A 1 248 ? 5.511 2.636 -32.662 1.00 70.75 248 SER A N 1
ATOM 2017 C CA . SER A 1 248 ? 4.627 2.940 -33.794 1.00 70.75 248 SER A CA 1
ATOM 2018 C C . SER A 1 248 ? 5.324 2.865 -35.163 1.00 70.75 248 SER A C 1
ATOM 2020 O O . SER A 1 248 ? 4.718 3.243 -36.163 1.00 70.75 248 SER A O 1
ATOM 2022 N N . GLY A 1 249 ? 6.576 2.387 -35.232 1.00 64.25 249 GLY A N 1
ATOM 2023 C CA . GLY A 1 249 ? 7.382 2.324 -36.462 1.00 64.25 249 GLY A CA 1
ATOM 2024 C C . GLY A 1 249 ? 8.016 0.954 -36.743 1.00 64.25 249 GLY A C 1
ATOM 2025 O O . GLY A 1 249 ? 7.784 -0.023 -36.039 1.00 64.25 249 GLY A O 1
ATOM 2026 N N . SER A 1 250 ? 8.827 0.870 -37.802 1.00 58.47 250 SER A N 1
ATOM 2027 C CA . SER A 1 250 ? 9.607 -0.325 -38.168 1.00 58.47 250 SER A CA 1
ATOM 2028 C C . SER A 1 250 ? 10.766 -0.573 -37.192 1.00 58.47 250 SER A C 1
ATOM 2030 O O . SER A 1 250 ? 11.480 0.380 -36.884 1.00 58.47 250 SER A O 1
ATOM 2032 N N . ARG A 1 251 ? 10.971 -1.837 -36.768 1.00 62.62 251 ARG A N 1
ATOM 2033 C CA . ARG A 1 251 ? 11.966 -2.296 -35.766 1.00 62.62 251 ARG A CA 1
ATOM 2034 C C . ARG A 1 251 ? 13.321 -1.575 -35.882 1.00 62.62 251 ARG A C 1
ATOM 2036 O O . ARG A 1 251 ? 14.134 -1.944 -36.734 1.00 62.62 251 ARG A O 1
ATOM 2043 N N . PRO A 1 252 ? 13.599 -0.566 -35.043 1.00 67.25 252 PRO A N 1
ATOM 2044 C CA . PRO A 1 252 ? 14.871 0.134 -35.084 1.00 67.25 252 PRO A CA 1
ATOM 2045 C C . PRO A 1 252 ? 15.970 -0.675 -34.363 1.00 67.25 252 PRO A C 1
ATOM 2047 O O . PRO A 1 252 ? 15.666 -1.450 -33.454 1.00 67.25 252 PRO A O 1
ATOM 2050 N N . PRO A 1 253 ? 17.266 -0.458 -34.673 1.00 66.88 253 PRO A N 1
ATOM 2051 C CA . PRO A 1 253 ? 18.393 -1.067 -33.947 1.00 66.88 253 PRO A CA 1
ATOM 2052 C C . PRO A 1 253 ? 18.370 -0.838 -32.424 1.00 66.88 253 PRO A C 1
ATOM 2054 O O . PRO A 1 253 ? 18.974 -1.590 -31.662 1.00 66.88 253 PRO A O 1
ATOM 2057 N N . THR A 1 254 ? 17.657 0.195 -31.968 1.00 78.12 254 THR A N 1
ATOM 2058 C CA . THR A 1 254 ? 17.444 0.508 -30.550 1.00 78.12 254 THR A CA 1
ATOM 2059 C C . THR A 1 254 ? 16.603 -0.543 -29.818 1.00 78.12 254 THR A C 1
ATOM 2061 O O . THR A 1 254 ? 16.755 -0.677 -28.607 1.00 78.12 254 THR A O 1
ATOM 2064 N N . GLU A 1 255 ? 15.767 -1.322 -30.517 1.00 86.38 255 GLU A N 1
ATOM 2065 C CA . GLU A 1 255 ? 15.001 -2.429 -29.924 1.00 86.38 255 GLU A CA 1
ATOM 2066 C C . GLU A 1 255 ? 15.913 -3.589 -29.514 1.00 86.38 255 GLU A C 1
ATOM 2068 O O . GLU A 1 255 ? 15.854 -4.032 -28.372 1.00 86.38 255 GLU A O 1
ATOM 2073 N N . LEU A 1 256 ? 16.812 -4.025 -30.403 1.00 86.62 256 LEU A N 1
ATOM 2074 C CA . LEU A 1 256 ? 17.782 -5.085 -30.098 1.00 86.62 256 LEU A CA 1
ATOM 2075 C C . LEU A 1 256 ? 18.705 -4.685 -28.942 1.00 86.62 256 LEU A C 1
ATOM 2077 O O . LEU A 1 256 ? 19.027 -5.501 -28.083 1.00 86.62 256 LEU A O 1
ATOM 2081 N N . PHE A 1 257 ? 19.109 -3.413 -28.897 1.00 88.38 257 PHE A N 1
ATOM 2082 C CA . PHE A 1 257 ? 19.910 -2.898 -27.791 1.00 88.38 257 PHE A CA 1
ATOM 2083 C C . PHE A 1 257 ? 19.150 -2.953 -26.460 1.00 88.38 257 PHE A C 1
ATOM 2085 O O . PHE A 1 257 ? 19.722 -3.371 -25.459 1.00 88.38 257 PHE A O 1
ATOM 2092 N N . PHE A 1 258 ? 17.863 -2.594 -26.449 1.00 90.88 258 PHE A N 1
ATOM 2093 C CA . PHE A 1 258 ? 17.011 -2.709 -25.265 1.00 90.88 258 PHE A CA 1
ATOM 2094 C C . PHE A 1 258 ? 16.803 -4.168 -24.829 1.00 90.88 258 PHE A C 1
ATOM 2096 O O . PHE A 1 258 ? 16.964 -4.469 -23.651 1.00 90.88 258 PHE A O 1
ATOM 2103 N N . GLN A 1 259 ? 16.526 -5.085 -25.761 1.00 91.50 259 GLN A N 1
ATOM 2104 C CA . GLN A 1 259 ? 16.404 -6.521 -25.462 1.00 91.50 259 GLN A CA 1
ATOM 2105 C C . GLN A 1 259 ? 17.686 -7.064 -24.819 1.00 91.50 259 GLN A C 1
ATOM 2107 O O . GLN A 1 259 ? 17.631 -7.701 -23.770 1.00 91.50 259 GLN A O 1
ATOM 2112 N N . LYS A 1 260 ? 18.850 -6.703 -25.374 1.00 89.06 260 LYS A N 1
ATOM 2113 C CA . LYS A 1 260 ? 20.154 -7.070 -24.812 1.00 89.06 260 LYS A CA 1
ATOM 2114 C C . LYS A 1 260 ? 20.382 -6.490 -23.411 1.00 89.06 260 LYS A C 1
ATOM 2116 O O . LYS A 1 260 ? 20.981 -7.147 -22.572 1.00 89.06 260 LYS A O 1
ATOM 2121 N N . GLN A 1 261 ? 19.913 -5.272 -23.127 1.00 89.56 261 GLN A N 1
ATOM 2122 C CA . GLN A 1 261 ? 19.973 -4.725 -21.764 1.00 89.56 261 GLN A CA 1
ATOM 2123 C C . GLN A 1 261 ? 19.151 -5.561 -20.778 1.00 89.56 261 GLN A C 1
ATOM 2125 O O . GLN A 1 261 ? 19.589 -5.745 -19.648 1.00 89.56 261 GLN A O 1
ATOM 2130 N N . ILE A 1 262 ? 17.995 -6.089 -21.193 1.00 90.56 262 ILE A N 1
ATOM 2131 C CA . ILE A 1 262 ? 17.159 -6.938 -20.335 1.00 90.56 262 ILE A CA 1
ATOM 2132 C C . ILE A 1 262 ? 17.856 -8.254 -19.971 1.00 90.56 262 ILE A C 1
ATOM 2134 O O . ILE A 1 262 ? 17.737 -8.707 -18.834 1.00 90.56 262 ILE A O 1
ATOM 2138 N N . GLU A 1 263 ? 18.652 -8.830 -20.874 1.00 87.19 263 GLU A N 1
ATOM 2139 C CA . GLU A 1 263 ? 19.437 -10.037 -20.575 1.00 87.19 263 GLU A CA 1
ATOM 2140 C C . GLU A 1 263 ? 20.397 -9.831 -19.392 1.00 87.19 263 GLU A C 1
ATOM 2142 O O . GLU A 1 263 ? 20.584 -10.751 -18.591 1.00 87.19 263 GLU A O 1
ATOM 2147 N N . PHE A 1 264 ? 20.935 -8.614 -19.253 1.00 86.56 264 PHE A N 1
ATOM 2148 C CA . PHE A 1 264 ? 21.826 -8.191 -18.169 1.00 86.56 264 PHE A CA 1
ATOM 2149 C C . PHE A 1 264 ? 21.096 -7.760 -16.886 1.00 86.56 264 PHE A C 1
ATOM 2151 O O . PHE A 1 264 ? 21.754 -7.380 -15.917 1.00 86.56 264 PHE A O 1
ATOM 2158 N N . ILE A 1 265 ? 19.757 -7.786 -16.850 1.00 86.88 265 ILE A N 1
ATOM 2159 C CA . ILE A 1 265 ? 19.014 -7.432 -15.638 1.00 86.88 265 ILE A CA 1
ATOM 2160 C C . ILE A 1 265 ? 19.150 -8.540 -14.587 1.00 86.88 265 ILE A C 1
ATOM 2162 O O . ILE A 1 265 ? 18.845 -9.708 -14.856 1.00 86.88 265 ILE A O 1
ATOM 2166 N N . ILE A 1 266 ? 19.564 -8.155 -13.374 1.00 76.88 266 ILE A N 1
ATOM 2167 C CA . ILE A 1 266 ? 19.637 -9.047 -12.212 1.00 76.88 266 ILE A CA 1
ATOM 2168 C C . ILE A 1 266 ? 18.230 -9.513 -11.849 1.00 76.88 266 ILE A C 1
ATOM 2170 O O . ILE A 1 266 ? 17.319 -8.709 -11.651 1.00 76.88 266 ILE A O 1
ATOM 2174 N N . THR A 1 267 ? 18.064 -10.824 -11.739 1.00 72.50 267 THR A N 1
ATOM 2175 C CA . THR A 1 267 ? 16.802 -11.484 -11.392 1.00 72.50 267 THR A CA 1
ATOM 2176 C C . THR A 1 267 ? 17.085 -12.612 -10.413 1.00 72.50 267 THR A C 1
ATOM 2178 O O . THR A 1 267 ? 18.249 -12.914 -10.145 1.00 72.50 267 THR A O 1
ATOM 2181 N N . ILE A 1 268 ? 16.034 -13.235 -9.879 1.00 64.19 268 ILE A N 1
ATOM 2182 C CA . ILE A 1 268 ? 16.153 -14.472 -9.104 1.00 64.19 268 ILE A CA 1
ATOM 2183 C C . ILE A 1 268 ? 16.625 -15.565 -10.074 1.00 64.19 268 ILE A C 1
ATOM 2185 O O . ILE A 1 268 ? 15.821 -16.269 -10.674 1.00 64.19 268 ILE A O 1
ATOM 2189 N N . GLN A 1 269 ? 17.936 -15.673 -10.296 1.00 52.28 269 GLN A N 1
ATOM 2190 C CA . GLN A 1 269 ? 18.551 -16.697 -11.148 1.00 52.28 269 GLN A CA 1
ATOM 2191 C C . GLN A 1 269 ? 18.656 -18.044 -10.412 1.00 52.28 269 GLN A C 1
ATOM 2193 O O . GLN A 1 269 ? 19.672 -18.730 -10.487 1.00 52.28 269 GLN A O 1
ATOM 2198 N N . GLY A 1 270 ? 17.603 -18.418 -9.685 1.00 58.88 270 GLY A N 1
ATOM 2199 C CA . GLY A 1 270 ? 17.451 -19.765 -9.151 1.00 58.88 270 GLY A CA 1
ATOM 2200 C C . GLY A 1 270 ? 16.975 -20.713 -10.250 1.00 58.88 270 GLY A C 1
ATOM 2201 O O . GLY A 1 270 ? 16.287 -20.299 -11.187 1.00 58.88 270 GLY A O 1
ATOM 2202 N N . ASN A 1 271 ? 17.285 -22.005 -10.131 1.00 72.69 271 ASN A N 1
ATOM 2203 C CA . ASN A 1 271 ? 16.638 -23.062 -10.919 1.00 72.69 271 ASN A CA 1
ATOM 2204 C C . ASN A 1 271 ? 15.178 -23.232 -10.457 1.00 72.69 271 ASN A C 1
ATOM 2206 O O . ASN A 1 271 ? 14.806 -24.280 -9.934 1.00 72.69 271 ASN A O 1
ATOM 2210 N N . ILE A 1 272 ? 14.350 -22.195 -10.627 1.00 87.56 272 ILE A N 1
ATOM 2211 C CA . ILE A 1 272 ? 12.934 -22.230 -10.264 1.00 87.56 272 ILE A CA 1
ATOM 2212 C C . ILE A 1 272 ? 12.278 -23.329 -11.086 1.00 87.56 272 ILE A C 1
ATOM 2214 O O . ILE A 1 272 ? 12.277 -23.298 -12.324 1.00 87.56 272 ILE A O 1
ATOM 2218 N N . ARG A 1 273 ? 11.728 -24.338 -10.411 1.00 91.38 273 ARG A N 1
ATOM 2219 C CA . ARG A 1 273 ? 11.127 -25.464 -11.118 1.00 91.38 273 ARG A CA 1
ATOM 2220 C C . ARG A 1 273 ? 9.888 -24.991 -11.861 1.00 91.38 273 ARG A C 1
ATOM 2222 O O . ARG A 1 273 ? 9.088 -24.203 -11.358 1.00 91.38 273 ARG A O 1
ATOM 2229 N N . LYS A 1 274 ? 9.676 -25.557 -13.051 1.00 89.38 274 LYS A N 1
ATOM 2230 C CA . LYS A 1 274 ? 8.519 -25.238 -13.896 1.00 89.38 274 LYS A CA 1
ATOM 2231 C C . LYS A 1 274 ? 7.187 -25.363 -13.150 1.00 89.38 274 LYS A C 1
ATOM 2233 O O . LYS A 1 274 ? 6.318 -24.532 -13.341 1.00 89.38 274 LYS A O 1
ATOM 2238 N N . VAL A 1 275 ? 7.060 -26.333 -12.245 1.00 93.25 275 VAL A N 1
ATOM 2239 C CA . VAL A 1 275 ? 5.846 -26.516 -11.436 1.00 93.25 275 VAL A CA 1
ATOM 2240 C C . VAL A 1 275 ? 5.527 -25.309 -10.535 1.00 93.25 275 VAL A C 1
ATOM 2242 O O . VAL A 1 275 ? 4.357 -24.992 -10.350 1.00 93.25 275 VAL A O 1
ATOM 2245 N N . VAL A 1 276 ? 6.541 -24.604 -10.016 1.00 93.38 276 VAL A N 1
ATOM 2246 C CA . VAL A 1 276 ? 6.366 -23.381 -9.211 1.00 93.38 276 VAL A CA 1
ATOM 2247 C C . VAL A 1 276 ? 5.951 -22.211 -10.100 1.00 93.38 276 VAL A C 1
ATOM 2249 O O . VAL A 1 276 ? 5.012 -21.488 -9.770 1.00 93.38 276 VAL A O 1
ATOM 2252 N N . MET A 1 277 ? 6.604 -22.061 -11.257 1.00 90.06 277 MET A N 1
ATOM 2253 C CA . MET A 1 277 ? 6.245 -21.032 -12.240 1.00 90.06 277 MET A CA 1
ATOM 2254 C C . MET A 1 277 ? 4.814 -21.220 -12.762 1.00 90.06 277 MET A C 1
ATOM 2256 O O . MET A 1 277 ? 4.036 -20.268 -12.775 1.00 90.06 277 MET A O 1
ATOM 2260 N N . ASP A 1 278 ? 4.455 -22.449 -13.140 1.00 92.31 278 ASP A N 1
ATOM 2261 C CA . ASP A 1 278 ? 3.129 -22.807 -13.646 1.00 92.31 278 ASP A CA 1
ATOM 2262 C C . ASP A 1 278 ? 2.052 -22.599 -12.564 1.00 92.31 278 ASP A C 1
ATOM 2264 O O . ASP A 1 278 ? 0.950 -22.152 -12.874 1.00 92.31 278 ASP A O 1
ATOM 2268 N N . PHE A 1 279 ? 2.356 -22.868 -11.286 1.00 95.62 279 PHE A N 1
ATOM 2269 C CA . PHE A 1 279 ? 1.440 -22.580 -10.178 1.00 95.62 279 PHE A CA 1
ATOM 2270 C C . PHE A 1 279 ? 1.141 -21.080 -10.060 1.00 95.62 279 PHE A C 1
ATOM 2272 O O . PHE A 1 279 ? -0.026 -20.692 -10.017 1.00 95.62 279 PHE A O 1
ATOM 2279 N N . MET A 1 280 ? 2.168 -20.222 -10.059 1.00 94.06 280 MET A N 1
ATOM 2280 C CA . MET A 1 280 ? 1.947 -18.772 -9.987 1.00 94.06 280 MET A CA 1
ATOM 2281 C C . MET A 1 280 ? 1.215 -18.239 -11.224 1.00 94.06 280 MET A C 1
ATOM 2283 O O . MET A 1 280 ? 0.352 -17.370 -11.096 1.00 94.06 280 MET A O 1
ATOM 2287 N N . GLU A 1 281 ? 1.490 -18.796 -12.406 1.00 90.69 281 GLU A N 1
ATOM 2288 C CA . GLU A 1 281 ? 0.746 -18.479 -13.627 1.00 90.69 281 GLU A CA 1
ATOM 2289 C C . GLU A 1 281 ? -0.738 -18.853 -13.509 1.00 90.69 281 GLU A C 1
ATOM 2291 O O . GLU A 1 281 ? -1.594 -18.067 -13.911 1.00 90.69 281 GLU A O 1
ATOM 2296 N N . GLN A 1 282 ? -1.069 -20.003 -12.915 1.00 94.75 282 GLN A N 1
ATOM 2297 C CA . GLN A 1 282 ? -2.464 -20.398 -12.688 1.00 94.75 282 GLN A CA 1
ATOM 2298 C C . GLN A 1 282 ? -3.209 -19.396 -11.797 1.00 94.75 282 GLN A C 1
ATOM 2300 O O . GLN A 1 282 ? -4.362 -19.075 -12.091 1.00 94.75 282 GLN A O 1
ATOM 2305 N N . LEU A 1 283 ? -2.566 -18.869 -10.749 1.00 96.06 283 LEU A N 1
ATOM 2306 C CA . LEU A 1 283 ? -3.173 -17.845 -9.887 1.00 96.06 283 LEU A CA 1
ATOM 2307 C C . LEU A 1 283 ? -3.404 -16.526 -10.643 1.00 96.06 283 LEU A C 1
ATOM 2309 O O . LEU A 1 283 ? -4.469 -15.915 -10.521 1.00 96.06 283 LEU A O 1
ATOM 2313 N N . ASP A 1 284 ? -2.429 -16.111 -11.456 1.00 91.50 284 ASP A N 1
ATOM 2314 C CA . ASP A 1 284 ? -2.519 -14.923 -12.313 1.00 91.50 284 ASP A CA 1
ATOM 2315 C C . ASP A 1 284 ? -3.664 -15.049 -13.337 1.00 91.50 284 ASP A C 1
ATOM 2317 O O . ASP A 1 284 ? -4.484 -14.136 -13.479 1.00 91.50 284 ASP A O 1
ATOM 2321 N N . VAL A 1 285 ? -3.760 -16.196 -14.021 1.00 91.69 285 VAL A N 1
ATOM 2322 C CA . VAL A 1 285 ? -4.832 -16.499 -14.984 1.00 91.69 285 VAL A CA 1
ATOM 2323 C C . VAL A 1 285 ? -6.189 -16.528 -14.286 1.00 91.69 285 VAL A C 1
ATOM 2325 O O . VAL A 1 285 ? -7.142 -15.923 -14.777 1.00 91.69 285 VAL A O 1
ATOM 2328 N N . TYR A 1 286 ? -6.286 -17.158 -13.112 1.00 96.38 286 TYR A N 1
ATOM 2329 C CA . TYR A 1 286 ? -7.528 -17.189 -12.342 1.00 96.38 286 TYR A CA 1
ATOM 2330 C C . TYR A 1 286 ? -8.004 -15.777 -11.973 1.00 96.38 286 TYR A C 1
ATOM 2332 O O . TYR A 1 286 ? -9.190 -15.462 -12.120 1.00 96.38 286 TYR A O 1
ATOM 2340 N N . HIS A 1 287 ? -7.096 -14.896 -11.547 1.00 94.62 287 HIS A N 1
ATOM 2341 C CA . HIS A 1 287 ? -7.433 -13.498 -11.295 1.00 94.62 287 HIS A CA 1
ATOM 2342 C C . HIS A 1 287 ? -7.961 -12.795 -12.557 1.00 94.62 287 HIS A C 1
ATOM 2344 O O . HIS A 1 287 ? -9.018 -12.163 -12.503 1.00 94.62 287 HIS A O 1
ATOM 2350 N N . GLU A 1 288 ? -7.271 -12.915 -13.692 1.00 90.19 288 GLU A N 1
ATOM 2351 C CA . GLU A 1 288 ? -7.645 -12.231 -14.939 1.00 90.19 288 GLU A CA 1
ATOM 2352 C C . GLU A 1 288 ? -8.966 -12.739 -15.538 1.00 90.19 288 GLU A C 1
ATOM 2354 O O . GLU A 1 288 ? -9.777 -11.939 -16.011 1.00 90.19 288 GLU A O 1
ATOM 2359 N N . GLU A 1 289 ? -9.204 -14.051 -15.515 1.00 91.88 289 GLU A N 1
ATOM 2360 C CA . GLU A 1 289 ? -10.376 -14.664 -16.144 1.00 91.88 289 GLU A CA 1
ATOM 2361 C C . GLU A 1 289 ? -11.610 -14.675 -15.240 1.00 91.88 289 GLU A C 1
ATOM 2363 O O . GLU A 1 289 ? -12.731 -14.534 -15.739 1.00 91.88 289 GLU A O 1
ATOM 2368 N N . ARG A 1 290 ? -11.437 -14.829 -13.919 1.00 95.56 290 ARG A N 1
ATOM 2369 C CA . ARG A 1 290 ? -12.551 -14.969 -12.966 1.00 95.56 290 ARG A CA 1
ATOM 2370 C C . ARG A 1 290 ? -12.779 -13.710 -12.147 1.00 95.56 290 ARG A C 1
ATOM 2372 O O . ARG A 1 290 ? -13.860 -13.131 -12.230 1.00 95.56 290 ARG A O 1
ATOM 2379 N N . LEU A 1 291 ? -11.785 -13.287 -11.368 1.00 95.94 291 LEU A N 1
ATOM 2380 C CA . LEU A 1 291 ? -11.952 -12.200 -10.396 1.00 95.94 291 LEU A CA 1
ATOM 2381 C C . LEU A 1 291 ? -12.163 -10.849 -11.081 1.00 95.94 291 LEU A C 1
ATOM 2383 O O . LEU A 1 291 ? -13.121 -10.139 -10.775 1.00 95.94 291 LEU A O 1
ATOM 2387 N N . LEU A 1 292 ? -11.309 -10.518 -12.050 1.00 93.06 292 LEU A N 1
ATOM 2388 C CA . LEU A 1 292 ? -11.396 -9.264 -12.791 1.00 93.06 292 LEU A CA 1
ATOM 2389 C C . LEU A 1 292 ? -12.687 -9.197 -13.618 1.00 93.06 292 LEU A C 1
ATOM 2391 O O . LEU A 1 292 ? -13.368 -8.171 -13.621 1.00 93.06 292 LEU A O 1
ATOM 2395 N N . THR A 1 293 ? -13.051 -10.300 -14.278 1.00 92.75 293 THR A N 1
ATOM 2396 C CA . THR A 1 293 ? -14.298 -10.406 -15.048 1.00 92.75 293 THR A CA 1
ATOM 2397 C C . THR A 1 293 ? -15.527 -10.227 -14.161 1.00 92.75 293 THR A C 1
ATOM 2399 O O . THR A 1 293 ? -16.433 -9.488 -14.538 1.00 92.75 293 THR A O 1
ATOM 2402 N N . LEU A 1 294 ? -15.563 -10.851 -12.976 1.00 94.94 294 LEU A N 1
ATOM 2403 C CA . LEU A 1 294 ? -16.658 -10.678 -12.017 1.00 94.94 294 LEU A CA 1
ATOM 2404 C C . LEU A 1 294 ? -16.788 -9.216 -11.582 1.00 94.94 294 LEU A C 1
ATOM 2406 O O . LEU A 1 294 ? -17.893 -8.675 -11.565 1.00 94.94 294 LEU A O 1
ATOM 2410 N N . LEU A 1 295 ? -15.663 -8.582 -11.243 1.00 93.31 295 LEU A N 1
ATOM 2411 C CA . LEU A 1 295 ? -15.638 -7.223 -10.713 1.00 93.31 295 LEU A CA 1
ATOM 2412 C C . LEU A 1 295 ? -16.237 -6.212 -11.705 1.00 93.31 295 LEU A C 1
ATOM 2414 O O . LEU A 1 295 ? -17.052 -5.377 -11.319 1.00 93.31 295 LEU A O 1
ATOM 2418 N N . PHE A 1 296 ? -15.892 -6.328 -12.991 1.00 91.31 296 PHE A N 1
ATOM 2419 C CA . PHE A 1 296 ? -16.331 -5.403 -14.046 1.00 91.31 296 PHE A CA 1
ATOM 2420 C C . PHE A 1 296 ? -17.521 -5.897 -14.884 1.00 91.31 296 PHE A C 1
ATOM 2422 O O . PHE A 1 296 ? -17.881 -5.253 -15.872 1.00 91.31 296 PHE A O 1
ATOM 2429 N N . ALA A 1 297 ? -18.159 -7.006 -14.506 1.00 90.69 297 ALA A N 1
ATOM 2430 C CA . ALA A 1 297 ? -19.403 -7.441 -15.134 1.00 90.69 297 ALA A CA 1
ATOM 2431 C C . ALA A 1 297 ? -20.495 -6.355 -14.997 1.00 90.69 297 ALA A C 1
ATOM 2433 O O . ALA A 1 297 ? -20.504 -5.605 -14.019 1.00 90.69 297 ALA A O 1
ATOM 2434 N N . PRO A 1 298 ? -21.459 -6.244 -15.925 1.00 87.00 298 PRO A N 1
ATOM 2435 C CA . PRO A 1 298 ? -22.583 -5.328 -15.744 1.00 87.00 298 PRO A CA 1
ATOM 2436 C C . PRO A 1 298 ? -23.382 -5.693 -14.482 1.00 87.00 298 PRO A C 1
ATOM 2438 O O . PRO A 1 298 ? -23.499 -6.866 -14.122 1.00 87.00 298 PRO A O 1
ATOM 2441 N N . PHE A 1 299 ? -23.904 -4.699 -13.765 1.00 84.00 299 PHE A N 1
ATOM 2442 C CA . PHE A 1 299 ? -24.804 -4.936 -12.630 1.00 84.00 299 PHE A CA 1
ATOM 2443 C C . PHE A 1 299 ? -26.162 -5.439 -13.130 1.00 84.00 299 PHE A C 1
ATOM 2445 O O . PHE A 1 299 ? -26.694 -4.917 -14.112 1.00 84.00 299 PHE A O 1
ATOM 2452 N N . GLY A 1 300 ? -26.708 -6.471 -12.480 1.00 72.25 300 GLY A N 1
ATOM 2453 C CA . GLY A 1 300 ? -28.023 -7.004 -12.825 1.00 72.25 300 GLY A CA 1
ATOM 2454 C C . GLY A 1 300 ? -29.138 -5.990 -12.554 1.00 72.25 300 GLY A C 1
ATOM 2455 O O . GLY A 1 300 ? -29.067 -5.208 -11.611 1.00 72.25 300 GLY A O 1
ATOM 2456 N N . THR A 1 301 ? -30.199 -6.018 -13.361 1.00 67.94 301 THR A N 1
ATOM 2457 C CA . THR A 1 301 ? -31.403 -5.183 -13.169 1.00 67.94 301 THR A CA 1
ATOM 2458 C C . THR A 1 301 ? -32.433 -5.827 -12.232 1.00 67.94 301 THR A C 1
ATOM 2460 O O . THR A 1 301 ? -33.561 -5.350 -12.113 1.00 67.94 301 THR A O 1
ATOM 2463 N N . SER A 1 302 ? -32.094 -6.955 -11.607 1.00 62.47 302 SER A N 1
ATOM 2464 C CA . SER A 1 302 ? -32.991 -7.742 -10.763 1.00 62.47 302 SER A CA 1
ATOM 2465 C C . SER A 1 302 ? -33.246 -7.056 -9.419 1.00 62.47 302 SER A C 1
ATOM 2467 O O . SER A 1 302 ? -32.386 -7.116 -8.553 1.00 62.47 302 SER A O 1
ATOM 2469 N N . SER A 1 303 ? -34.421 -6.424 -9.288 1.00 53.62 303 SER A N 1
ATOM 2470 C CA . SER A 1 303 ? -35.224 -6.024 -8.100 1.00 53.62 303 SER A CA 1
ATOM 2471 C C . SER A 1 303 ? -34.573 -5.478 -6.810 1.00 53.62 303 SER A C 1
ATOM 2473 O O . SER A 1 303 ? -35.309 -5.098 -5.903 1.00 53.62 303 SER A O 1
ATOM 2475 N N . GLY A 1 304 ? -33.252 -5.418 -6.689 1.00 68.38 304 GLY A N 1
ATOM 2476 C CA . GLY A 1 304 ? -32.525 -4.844 -5.559 1.00 68.38 304 GLY A CA 1
ATOM 2477 C C . GLY A 1 304 ? -31.995 -3.445 -5.861 1.00 68.38 304 GLY A C 1
ATOM 2478 O O . GLY A 1 304 ? -32.007 -2.982 -7.004 1.00 68.38 304 GLY A O 1
ATOM 2479 N N . SER A 1 305 ? -31.508 -2.757 -4.828 1.00 82.38 305 SER A N 1
ATOM 2480 C CA . SER A 1 305 ? -30.758 -1.515 -5.032 1.00 82.38 305 SER A CA 1
ATOM 2481 C C . SER A 1 305 ? -29.378 -1.820 -5.626 1.00 82.38 305 SER A C 1
ATOM 2483 O O . SER A 1 305 ? -28.798 -2.873 -5.363 1.00 82.38 305 SER A O 1
ATOM 2485 N N . LEU A 1 306 ? -28.811 -0.877 -6.388 1.00 83.06 306 LEU A N 1
ATOM 2486 C CA . LEU A 1 306 ? -27.441 -0.989 -6.910 1.00 83.06 306 LEU A CA 1
ATOM 2487 C C . LEU A 1 306 ? -26.432 -1.321 -5.799 1.00 83.06 306 LEU A C 1
ATOM 2489 O O . LEU A 1 306 ? -25.548 -2.145 -5.991 1.00 83.06 306 LEU A O 1
ATOM 2493 N N . GLN A 1 307 ? -26.618 -0.736 -4.616 1.00 85.25 307 GLN A N 1
ATOM 2494 C CA . GLN A 1 307 ? -25.786 -0.994 -3.445 1.00 85.25 307 GLN A CA 1
ATOM 2495 C C . GLN A 1 307 ? -25.827 -2.466 -2.998 1.00 85.25 307 GLN A C 1
ATOM 2497 O O . GLN A 1 307 ? -24.791 -3.044 -2.688 1.00 85.25 307 GLN A O 1
ATOM 2502 N N . GLN A 1 308 ? -27.001 -3.107 -3.000 1.00 87.19 308 GLN A N 1
ATOM 2503 C CA . GLN A 1 308 ? -27.116 -4.530 -2.654 1.00 87.19 308 GLN A CA 1
ATOM 2504 C C . GLN A 1 308 ? -26.382 -5.420 -3.660 1.00 87.19 308 GLN A C 1
ATOM 2506 O O . GLN A 1 308 ? -25.698 -6.362 -3.260 1.00 87.19 308 GLN A O 1
ATOM 2511 N N . GLU A 1 309 ? -26.485 -5.106 -4.951 1.00 88.88 309 GLU A N 1
ATOM 2512 C CA . GLU A 1 309 ? -25.783 -5.853 -5.996 1.00 88.88 309 GLU A CA 1
ATOM 2513 C C . GLU A 1 309 ? -24.259 -5.669 -5.889 1.00 88.88 309 GLU A C 1
ATOM 2515 O O . GLU A 1 309 ? -23.508 -6.635 -6.028 1.00 88.88 309 GLU A O 1
ATOM 2520 N N . VAL A 1 310 ? -23.793 -4.456 -5.570 1.00 90.12 310 VAL A N 1
ATOM 2521 C CA . VAL A 1 310 ? -22.377 -4.174 -5.279 1.00 90.12 310 VAL A CA 1
ATOM 2522 C C . VAL A 1 310 ? -21.899 -5.001 -4.092 1.00 90.12 310 VAL A C 1
ATOM 2524 O O . VAL A 1 310 ? -20.904 -5.711 -4.212 1.00 90.12 310 VAL A O 1
ATOM 2527 N N . HIS A 1 311 ? -22.620 -4.973 -2.970 1.00 90.62 311 HIS A N 1
ATOM 2528 C CA . HIS A 1 311 ? -22.253 -5.734 -1.775 1.00 90.62 311 HIS A CA 1
ATOM 2529 C C . HIS A 1 311 ? -22.180 -7.239 -2.065 1.00 90.62 311 HIS A C 1
ATOM 2531 O O . HIS A 1 311 ? -21.213 -7.897 -1.684 1.00 90.62 311 HIS A O 1
ATOM 2537 N N . LYS A 1 312 ? -23.169 -7.781 -2.788 1.00 91.75 312 LYS A N 1
ATOM 2538 C CA . LYS A 1 312 ? -23.176 -9.187 -3.204 1.00 91.75 312 LYS A CA 1
ATOM 2539 C C . LYS A 1 312 ? -21.967 -9.514 -4.081 1.00 91.75 312 LYS A C 1
ATOM 2541 O O . LYS A 1 312 ? -21.282 -10.498 -3.827 1.00 91.75 312 LYS A O 1
ATOM 2546 N N . ARG A 1 313 ? -21.666 -8.670 -5.069 1.00 93.06 313 ARG A N 1
ATOM 2547 C CA . ARG A 1 313 ? -20.516 -8.852 -5.961 1.00 93.06 313 ARG A CA 1
ATOM 2548 C C . ARG A 1 313 ? -19.188 -8.846 -5.220 1.00 93.06 313 ARG A C 1
ATOM 2550 O O . ARG A 1 313 ? -18.326 -9.656 -5.539 1.00 93.06 313 ARG A O 1
ATOM 2557 N N . LEU A 1 314 ? -19.016 -7.947 -4.255 1.00 94.94 314 LEU A N 1
ATOM 2558 C CA . LEU A 1 314 ? -17.806 -7.886 -3.436 1.00 94.94 314 LEU A CA 1
ATOM 2559 C C . LEU A 1 314 ? -17.671 -9.122 -2.539 1.00 94.94 314 LEU A C 1
ATOM 2561 O O . LEU A 1 314 ? -16.576 -9.666 -2.430 1.00 94.94 314 LEU A O 1
ATOM 2565 N N . ALA A 1 315 ? -18.776 -9.611 -1.968 1.00 94.88 315 ALA A N 1
ATOM 2566 C CA . ALA A 1 315 ? -18.783 -10.855 -1.198 1.00 94.88 315 ALA A CA 1
ATOM 2567 C C . ALA A 1 315 ? -18.435 -12.075 -2.072 1.00 94.88 315 ALA A C 1
ATOM 2569 O O . ALA A 1 315 ? -17.615 -12.908 -1.681 1.00 94.88 315 ALA A O 1
ATOM 2570 N N . ASP A 1 316 ? -19.001 -12.159 -3.281 1.00 96.19 316 ASP A N 1
ATOM 2571 C CA . ASP A 1 316 ? -18.672 -13.204 -4.255 1.00 96.19 316 ASP A CA 1
ATOM 2572 C C . ASP A 1 316 ? -17.202 -13.108 -4.701 1.00 96.19 316 ASP A C 1
ATOM 2574 O O . ASP A 1 316 ? -16.516 -14.128 -4.797 1.00 96.19 316 ASP A O 1
ATOM 2578 N N . TYR A 1 317 ? -16.690 -11.891 -4.918 1.00 97.44 317 TYR A N 1
ATOM 2579 C CA . TYR A 1 317 ? -15.286 -11.641 -5.248 1.00 97.44 317 TYR A CA 1
ATOM 2580 C C . TYR A 1 317 ? -14.358 -12.131 -4.137 1.00 97.44 317 TYR A C 1
ATOM 2582 O O . TYR A 1 317 ? -13.422 -12.876 -4.415 1.00 97.44 317 TYR A O 1
ATOM 2590 N N . GLU A 1 318 ? -14.620 -11.756 -2.883 1.00 97.00 318 GLU A N 1
ATOM 2591 C CA . GLU A 1 318 ? -13.807 -12.184 -1.743 1.00 97.00 318 GLU A CA 1
ATOM 2592 C C . GLU A 1 318 ? -13.834 -13.706 -1.574 1.00 97.00 318 GLU A C 1
ATOM 2594 O O . GLU A 1 318 ? -12.789 -14.328 -1.384 1.00 97.00 318 GLU A O 1
ATOM 2599 N N . LYS A 1 319 ? -15.005 -14.334 -1.715 1.00 97.44 319 LYS A N 1
ATOM 2600 C CA . LYS A 1 319 ? -15.128 -15.794 -1.666 1.00 97.44 319 LYS A CA 1
ATOM 2601 C C . LYS A 1 319 ? -14.280 -16.470 -2.745 1.00 97.44 319 LYS A C 1
ATOM 2603 O O . LYS A 1 319 ? -13.560 -17.424 -2.452 1.00 97.44 319 LYS A O 1
ATOM 2608 N N . LEU A 1 320 ? -14.357 -15.988 -3.987 1.00 98.06 320 LEU A N 1
ATOM 2609 C CA . LEU A 1 320 ? -13.580 -16.538 -5.098 1.00 98.06 320 LEU A CA 1
ATOM 2610 C C . LEU A 1 320 ? -12.081 -16.269 -4.956 1.00 98.06 320 LEU A C 1
ATOM 2612 O O . LEU A 1 320 ? -11.293 -17.112 -5.381 1.00 98.06 320 LEU A O 1
ATOM 2616 N N . LEU A 1 321 ? -11.691 -15.131 -4.377 1.00 98.12 321 LEU A N 1
ATOM 2617 C CA . LEU A 1 321 ? -10.302 -14.801 -4.064 1.00 98.12 321 LEU A CA 1
ATOM 2618 C C . LEU A 1 321 ? -9.740 -15.776 -3.024 1.00 98.12 321 LEU A C 1
ATOM 2620 O O . LEU A 1 321 ? -8.665 -16.337 -3.227 1.00 98.12 321 LEU A O 1
ATOM 2624 N N . THR A 1 322 ? -10.487 -16.022 -1.948 1.00 97.69 322 THR A N 1
ATOM 2625 C CA . THR A 1 322 ? -10.091 -16.954 -0.887 1.00 97.69 322 THR A CA 1
ATOM 2626 C C . THR A 1 322 ? -9.892 -18.365 -1.435 1.00 97.69 322 THR A C 1
ATOM 2628 O O . THR A 1 322 ? -8.798 -18.914 -1.327 1.00 97.69 322 THR A O 1
ATOM 2631 N N . VAL A 1 323 ? -10.908 -18.920 -2.101 1.00 97.50 323 VAL A N 1
ATOM 2632 C CA . VAL A 1 323 ? -10.882 -20.311 -2.592 1.00 97.50 323 VAL A CA 1
ATOM 2633 C C . VAL A 1 323 ? -9.925 -20.496 -3.772 1.00 97.50 323 VAL A C 1
ATOM 2635 O O . VAL A 1 323 ? -9.296 -21.540 -3.912 1.00 97.50 323 VAL A O 1
ATOM 2638 N N . GLY A 1 324 ? -9.829 -19.502 -4.654 1.00 97.12 324 GLY A N 1
ATOM 2639 C CA . GLY A 1 324 ? -9.062 -19.619 -5.892 1.00 97.12 324 GLY A CA 1
ATOM 2640 C C . GLY A 1 324 ? -7.602 -19.198 -5.790 1.00 97.12 324 GLY A C 1
ATOM 2641 O O . GLY A 1 324 ? -6.822 -19.559 -6.666 1.00 97.12 324 GLY A O 1
ATOM 2642 N N . ILE A 1 325 ? -7.226 -18.429 -4.762 1.00 98.19 325 ILE A N 1
ATOM 2643 C CA . ILE A 1 325 ? -5.873 -17.865 -4.644 1.00 98.19 325 ILE A CA 1
ATOM 2644 C C . ILE A 1 325 ? -5.301 -18.029 -3.236 1.00 98.19 325 ILE A C 1
ATOM 2646 O O . ILE A 1 325 ? -4.235 -18.625 -3.100 1.00 98.19 325 ILE A O 1
ATOM 2650 N N . LEU A 1 326 ? -5.979 -17.545 -2.190 1.00 98.06 326 LEU A N 1
ATOM 2651 C CA . LEU A 1 326 ? -5.383 -17.486 -0.843 1.00 98.06 326 LEU A CA 1
ATOM 2652 C C . LEU A 1 326 ? -5.205 -18.876 -0.208 1.00 98.06 326 LEU A C 1
ATOM 2654 O O . LEU A 1 326 ? -4.133 -19.196 0.307 1.00 98.06 326 LEU A O 1
ATOM 2658 N N . GLU A 1 327 ? -6.227 -19.730 -0.274 1.00 97.00 327 GLU A N 1
ATOM 2659 C CA . GLU A 1 327 ? -6.146 -21.116 0.203 1.00 97.00 327 GLU A CA 1
ATOM 2660 C C . GLU A 1 327 ? -5.145 -21.954 -0.618 1.00 97.00 327 GLU A C 1
ATOM 2662 O O . GLU A 1 327 ? -4.296 -22.618 -0.010 1.00 97.00 327 GLU A O 1
ATOM 2667 N N . PRO A 1 328 ? -5.153 -21.914 -1.970 1.00 97.69 328 PRO A N 1
ATOM 2668 C CA . PRO A 1 328 ? -4.108 -22.537 -2.779 1.00 97.69 328 PRO A CA 1
ATOM 2669 C C . PRO A 1 328 ? -2.697 -22.068 -2.427 1.00 97.69 328 PRO A C 1
ATOM 2671 O O . PRO A 1 328 ? -1.806 -22.906 -2.309 1.00 97.69 328 PRO A O 1
ATOM 2674 N N . LEU A 1 329 ? -2.484 -20.766 -2.207 1.00 97.19 329 LEU A N 1
ATOM 2675 C CA . LEU A 1 329 ? -1.185 -20.223 -1.803 1.00 97.19 329 LEU A CA 1
ATOM 2676 C C . LEU A 1 329 ? -0.713 -20.833 -0.477 1.00 97.19 329 LEU A C 1
ATOM 2678 O O . LEU A 1 329 ? 0.382 -21.393 -0.421 1.00 97.19 329 LEU A O 1
ATOM 2682 N N . ALA A 1 330 ? -1.545 -20.786 0.567 1.00 94.38 330 ALA A N 1
ATOM 2683 C CA . ALA A 1 330 ? -1.212 -21.337 1.883 1.00 94.38 330 ALA A CA 1
ATOM 2684 C C . ALA A 1 330 ? -0.913 -22.849 1.833 1.00 94.38 330 ALA A C 1
ATOM 2686 O O . ALA A 1 330 ? -0.024 -23.358 2.522 1.00 94.38 330 ALA A O 1
ATOM 2687 N N . ASN A 1 331 ? -1.637 -23.591 0.993 1.00 93.50 331 ASN A N 1
ATOM 2688 C CA . ASN A 1 331 ? -1.400 -25.017 0.788 1.00 93.50 331 ASN A CA 1
ATOM 2689 C C . ASN A 1 331 ? -0.094 -25.291 0.034 1.00 93.50 331 ASN A C 1
ATOM 2691 O O . ASN A 1 331 ? 0.654 -26.190 0.425 1.00 93.50 331 ASN A O 1
ATOM 2695 N N . SER A 1 332 ? 0.185 -24.519 -1.015 1.00 94.44 332 SER A N 1
ATOM 2696 C CA . SER A 1 332 ? 1.375 -24.683 -1.848 1.00 94.44 332 SER A CA 1
ATOM 2697 C C . SER A 1 332 ? 2.653 -24.292 -1.119 1.00 94.44 332 SER A C 1
ATOM 2699 O O . SER A 1 332 ? 3.629 -25.020 -1.244 1.00 94.44 332 SER A O 1
ATOM 2701 N N . LEU A 1 333 ? 2.658 -23.233 -0.301 1.00 94.38 333 LEU A N 1
ATOM 2702 C CA . LEU A 1 333 ? 3.850 -22.798 0.449 1.00 94.38 333 LEU A CA 1
ATOM 2703 C C . LEU A 1 333 ? 4.466 -23.905 1.319 1.00 94.38 333 LEU A C 1
ATOM 2705 O O . LEU A 1 333 ? 5.671 -23.928 1.518 1.00 94.38 333 LEU A O 1
ATOM 2709 N N . ARG A 1 334 ? 3.659 -24.861 1.789 1.00 89.62 334 ARG A N 1
ATOM 2710 C CA . ARG A 1 334 ? 4.117 -25.975 2.636 1.00 89.62 334 ARG A CA 1
ATOM 2711 C C . ARG A 1 334 ? 4.631 -27.193 1.873 1.00 89.62 334 ARG A C 1
ATOM 2713 O O . ARG A 1 334 ? 5.172 -28.106 2.486 1.00 89.62 334 ARG A O 1
ATOM 2720 N N . ARG A 1 335 ? 4.337 -27.292 0.575 1.00 90.06 335 ARG A N 1
ATOM 2721 C CA . ARG A 1 335 ? 4.469 -28.553 -0.185 1.00 90.06 335 ARG A CA 1
ATOM 2722 C C . ARG A 1 335 ? 5.209 -28.404 -1.500 1.00 90.06 335 ARG A C 1
ATOM 2724 O O . ARG A 1 335 ? 5.761 -29.381 -1.996 1.00 90.06 335 ARG A O 1
ATOM 2731 N N . LEU A 1 336 ? 5.116 -27.226 -2.103 1.00 93.31 336 LEU A N 1
ATOM 2732 C CA . LEU A 1 336 ? 5.565 -26.978 -3.456 1.00 93.31 336 LEU A CA 1
ATOM 2733 C C . LEU A 1 336 ? 7.025 -26.514 -3.492 1.00 93.31 336 LEU A C 1
ATOM 2735 O O . LEU A 1 336 ? 7.810 -27.252 -4.087 1.00 93.31 336 LEU A O 1
ATOM 2739 N N . PRO A 1 337 ? 7.414 -25.367 -2.893 1.00 92.69 337 PRO A N 1
ATOM 2740 C CA . PRO A 1 337 ? 8.798 -24.904 -2.923 1.00 92.69 337 PRO A CA 1
ATOM 2741 C C . PRO A 1 337 ? 9.721 -25.835 -2.125 1.00 92.69 337 PRO A C 1
ATOM 2743 O O . PRO A 1 337 ? 9.297 -26.429 -1.135 1.00 92.69 337 PRO A O 1
ATOM 2746 N N . ASN A 1 338 ? 10.973 -25.981 -2.563 1.00 90.44 338 ASN A N 1
ATOM 2747 C CA . ASN A 1 338 ? 11.958 -26.855 -1.906 1.00 90.44 338 ASN A CA 1
ATOM 2748 C C . ASN A 1 338 ? 13.294 -26.180 -1.560 1.00 90.44 338 ASN A C 1
ATOM 2750 O O . ASN A 1 338 ? 14.164 -26.843 -1.006 1.00 90.44 338 ASN A O 1
ATOM 2754 N N . HIS A 1 339 ? 13.479 -24.909 -1.908 1.00 90.31 339 HIS A N 1
ATOM 2755 C CA . HIS A 1 339 ? 14.632 -24.102 -1.514 1.00 90.31 339 HIS A CA 1
ATOM 2756 C C . HIS A 1 339 ? 14.252 -22.618 -1.491 1.00 90.31 339 HIS A C 1
ATOM 2758 O O . HIS A 1 339 ? 13.242 -22.218 -2.080 1.00 90.31 339 HIS A O 1
ATOM 2764 N N . GLN A 1 340 ? 15.079 -21.790 -0.848 1.00 90.25 340 GLN A N 1
ATOM 2765 C CA . GLN A 1 340 ? 14.777 -20.374 -0.610 1.00 90.25 340 GLN A CA 1
ATOM 2766 C C . GLN A 1 340 ? 14.435 -19.581 -1.885 1.00 90.25 340 GLN A C 1
ATOM 2768 O O . GLN A 1 340 ? 13.457 -18.839 -1.870 1.00 90.25 340 GLN A O 1
ATOM 2773 N N . ASP A 1 341 ? 15.152 -19.771 -3.002 1.00 89.12 341 ASP A N 1
ATOM 2774 C CA . ASP A 1 341 ? 14.857 -19.013 -4.234 1.00 89.12 341 ASP A CA 1
ATOM 2775 C C . ASP A 1 341 ? 13.424 -19.234 -4.758 1.00 89.12 341 ASP A C 1
ATOM 2777 O O . ASP A 1 341 ? 12.842 -18.332 -5.359 1.00 89.12 341 ASP A O 1
ATOM 2781 N N . GLU A 1 342 ? 12.822 -20.410 -4.538 1.00 91.69 342 GLU A N 1
ATOM 2782 C CA . GLU A 1 342 ? 11.430 -20.662 -4.934 1.00 91.69 342 GLU A CA 1
ATOM 2783 C C . GLU A 1 342 ? 10.430 -19.981 -4.002 1.00 91.69 342 GLU A C 1
ATOM 2785 O O . GLU A 1 342 ? 9.408 -19.481 -4.474 1.00 91.69 342 GLU A O 1
ATOM 2790 N N . PHE A 1 343 ? 10.724 -19.903 -2.702 1.00 92.44 343 PHE A N 1
ATOM 2791 C CA . PHE A 1 343 ? 9.930 -19.092 -1.778 1.00 92.44 343 PHE A CA 1
ATOM 2792 C C . PHE A 1 343 ? 9.993 -17.610 -2.150 1.00 92.44 343 PHE A C 1
ATOM 2794 O O . PHE A 1 343 ? 8.960 -16.940 -2.202 1.00 92.44 343 PHE A O 1
ATOM 2801 N N . ASP A 1 344 ? 11.186 -17.122 -2.479 1.00 90.06 344 ASP A N 1
ATOM 2802 C CA . ASP A 1 344 ? 11.422 -15.755 -2.933 1.00 90.06 344 ASP A CA 1
ATOM 2803 C C . ASP A 1 344 ? 10.697 -15.460 -4.252 1.00 90.06 344 ASP A C 1
ATOM 2805 O O . ASP A 1 344 ? 10.051 -14.416 -4.388 1.00 90.06 344 ASP A O 1
ATOM 2809 N N . PHE A 1 345 ? 10.720 -16.405 -5.196 1.00 90.44 345 PHE A N 1
ATOM 2810 C CA . PHE A 1 345 ? 9.954 -16.317 -6.435 1.00 90.44 345 PHE A CA 1
ATOM 2811 C C . PHE A 1 345 ? 8.449 -16.223 -6.153 1.00 90.44 345 PHE A C 1
ATOM 2813 O O . PHE A 1 345 ? 7.792 -15.310 -6.658 1.00 90.44 345 PHE A O 1
ATOM 2820 N N . ILE A 1 346 ? 7.895 -17.114 -5.322 1.00 93.50 346 ILE A N 1
ATOM 2821 C CA . ILE A 1 346 ? 6.467 -17.103 -4.965 1.00 93.50 346 ILE A CA 1
ATOM 2822 C C . ILE A 1 346 ? 6.095 -15.778 -4.287 1.00 93.50 346 ILE A C 1
ATOM 2824 O O . ILE A 1 346 ? 5.074 -15.186 -4.638 1.00 93.50 346 ILE A O 1
ATOM 2828 N N . TYR A 1 347 ? 6.924 -15.282 -3.367 1.00 92.56 347 TYR A N 1
ATOM 2829 C CA . TYR A 1 347 ? 6.713 -14.003 -2.689 1.00 92.56 347 TYR A CA 1
ATOM 2830 C C . TYR A 1 347 ? 6.627 -12.835 -3.680 1.00 92.56 347 TYR A C 1
ATOM 2832 O O . TYR A 1 347 ? 5.655 -12.075 -3.657 1.00 92.56 347 TYR A O 1
ATOM 2840 N N . VAL A 1 348 ? 7.601 -12.707 -4.589 1.00 89.69 348 VAL A N 1
ATOM 2841 C CA . VAL A 1 348 ? 7.611 -11.633 -5.596 1.00 89.69 348 VAL A CA 1
ATOM 2842 C C . VAL A 1 348 ? 6.395 -11.730 -6.515 1.00 89.69 348 VAL A C 1
ATOM 2844 O O . VAL A 1 348 ? 5.712 -10.722 -6.725 1.00 89.69 348 VAL A O 1
ATOM 2847 N N . SER A 1 349 ? 6.080 -12.928 -7.015 1.00 90.75 349 SER A N 1
ATOM 2848 C CA . SER A 1 349 ? 4.901 -13.152 -7.856 1.00 90.75 349 SER A CA 1
ATOM 2849 C C . SER A 1 349 ? 3.605 -12.818 -7.118 1.00 90.75 349 SER A C 1
ATOM 2851 O O . SER A 1 349 ? 2.713 -12.194 -7.695 1.00 90.75 349 SER A O 1
ATOM 2853 N N . MET A 1 350 ? 3.495 -13.170 -5.835 1.00 93.38 350 MET A N 1
ATOM 2854 C CA . MET A 1 350 ? 2.309 -12.861 -5.043 1.00 93.38 350 MET A CA 1
ATOM 2855 C C . MET A 1 350 ? 2.179 -11.358 -4.783 1.00 93.38 350 MET A C 1
ATOM 2857 O O . MET A 1 350 ? 1.087 -10.810 -4.927 1.00 93.38 350 MET A O 1
ATOM 2861 N N . ARG A 1 351 ? 3.280 -10.656 -4.478 1.00 89.69 351 ARG A N 1
ATOM 2862 C CA . ARG A 1 351 ? 3.283 -9.190 -4.332 1.00 89.69 351 ARG A CA 1
ATOM 2863 C C . ARG A 1 351 ? 2.788 -8.505 -5.608 1.00 89.69 351 ARG A C 1
ATOM 2865 O O . ARG A 1 351 ? 1.962 -7.596 -5.541 1.00 89.69 351 ARG A O 1
ATOM 2872 N N . GLN A 1 352 ? 3.244 -8.972 -6.771 1.00 88.00 352 GLN A N 1
ATOM 2873 C CA . GLN A 1 352 ? 2.786 -8.482 -8.074 1.00 88.00 352 GLN A CA 1
ATOM 2874 C C . GLN A 1 352 ? 1.295 -8.740 -8.295 1.00 88.00 352 GLN A C 1
ATOM 2876 O O . GLN A 1 352 ? 0.562 -7.833 -8.692 1.00 88.00 352 GLN A O 1
ATOM 2881 N N . LEU A 1 353 ? 0.827 -9.956 -8.012 1.00 92.00 353 LEU A N 1
ATOM 2882 C CA . LEU A 1 353 ? -0.578 -10.336 -8.134 1.00 92.00 353 LEU A CA 1
ATOM 2883 C C . LEU A 1 353 ? -1.484 -9.495 -7.213 1.00 92.00 353 LEU A C 1
ATOM 2885 O O . LEU A 1 353 ? -2.508 -8.981 -7.666 1.00 92.00 353 LEU A O 1
ATOM 2889 N N . LEU A 1 354 ? -1.080 -9.257 -5.963 1.00 92.25 354 LEU A N 1
ATOM 2890 C CA . LEU A 1 354 ? -1.798 -8.369 -5.042 1.00 92.25 354 LEU A CA 1
ATOM 2891 C C . LEU A 1 354 ? -1.838 -6.926 -5.551 1.00 92.25 354 LEU A C 1
ATOM 2893 O O . LEU A 1 354 ? -2.905 -6.313 -5.545 1.00 92.25 354 LEU A O 1
ATOM 2897 N N . GLY A 1 355 ? -0.726 -6.403 -6.076 1.00 87.88 355 GLY A N 1
ATOM 2898 C CA . GLY A 1 355 ? -0.700 -5.091 -6.729 1.00 87.88 355 GLY A CA 1
ATOM 2899 C C . GLY A 1 355 ? -1.700 -4.997 -7.892 1.00 87.88 355 GLY A C 1
ATOM 2900 O O . GLY A 1 355 ? -2.437 -4.013 -8.007 1.00 87.88 355 GLY A O 1
ATOM 2901 N N . LYS A 1 356 ? -1.816 -6.051 -8.717 1.00 88.25 356 LYS A N 1
ATOM 2902 C CA . LYS A 1 356 ? -2.817 -6.123 -9.801 1.00 88.25 356 LYS A CA 1
ATOM 2903 C C . LYS A 1 356 ? -4.247 -6.064 -9.253 1.00 88.25 356 LYS A C 1
ATOM 2905 O O . LYS A 1 356 ? -5.052 -5.302 -9.796 1.00 88.25 356 LYS A O 1
ATOM 2910 N N . MET A 1 357 ? -4.549 -6.818 -8.195 1.00 92.38 357 MET A N 1
ATOM 2911 C CA . MET A 1 357 ? -5.873 -6.850 -7.558 1.00 92.38 357 MET A CA 1
ATOM 2912 C C . MET A 1 357 ? -6.245 -5.514 -6.909 1.00 92.38 357 MET A C 1
ATOM 2914 O O . MET A 1 357 ? -7.340 -5.004 -7.141 1.00 92.38 357 MET A O 1
ATOM 2918 N N . ILE A 1 358 ? -5.326 -4.913 -6.146 1.00 91.25 358 ILE A N 1
ATOM 2919 C CA . ILE A 1 358 ? -5.507 -3.603 -5.499 1.00 91.25 358 ILE A CA 1
ATOM 2920 C C . ILE A 1 358 ? -5.810 -2.547 -6.566 1.00 91.25 358 ILE A C 1
ATOM 2922 O O . ILE A 1 358 ? -6.808 -1.831 -6.471 1.00 91.25 358 ILE A O 1
ATOM 2926 N N . ALA A 1 359 ? -5.017 -2.508 -7.639 1.00 86.75 359 ALA A N 1
ATOM 2927 C CA . ALA A 1 359 ? -5.244 -1.592 -8.751 1.00 86.75 359 ALA A CA 1
ATOM 2928 C C . ALA A 1 359 ? -6.597 -1.826 -9.454 1.00 86.75 359 ALA A C 1
ATOM 2930 O O . ALA A 1 359 ? -7.231 -0.864 -9.887 1.00 86.75 359 ALA A O 1
ATOM 2931 N N . ALA A 1 360 ? -7.051 -3.079 -9.580 1.00 89.69 360 ALA A N 1
ATOM 2932 C CA . ALA A 1 360 ? -8.354 -3.406 -10.164 1.00 89.69 360 ALA A CA 1
ATOM 2933 C C . ALA A 1 360 ? -9.526 -2.955 -9.275 1.00 89.69 360 ALA A C 1
ATOM 2935 O O . ALA A 1 360 ? -10.478 -2.366 -9.785 1.00 89.69 360 ALA A O 1
ATOM 2936 N N . LEU A 1 361 ? -9.442 -3.165 -7.957 1.00 90.88 361 LEU A N 1
ATOM 2937 C CA . LEU A 1 361 ? -10.444 -2.683 -6.999 1.00 90.88 361 LEU A CA 1
ATOM 2938 C C . LEU A 1 361 ? -10.515 -1.157 -6.952 1.00 90.88 361 LEU A C 1
ATOM 2940 O O . LEU A 1 361 ? -11.605 -0.601 -6.853 1.00 90.88 361 LEU A O 1
ATOM 2944 N N . GLN A 1 362 ? -9.385 -0.466 -7.090 1.00 86.62 362 GLN A N 1
ATOM 2945 C CA . GLN A 1 362 ? -9.379 0.989 -7.228 1.00 86.62 362 GLN A CA 1
ATOM 2946 C C . GLN A 1 362 ? -10.059 1.443 -8.518 1.00 86.62 362 GLN A C 1
ATOM 2948 O O . GLN A 1 362 ? -10.871 2.361 -8.487 1.00 86.62 362 GLN A O 1
ATOM 2953 N N . ASP A 1 363 ? -9.782 0.792 -9.650 1.00 85.81 363 ASP A N 1
ATOM 2954 C CA . ASP A 1 363 ? -10.470 1.103 -10.910 1.00 85.81 363 ASP A CA 1
ATOM 2955 C C . ASP A 1 363 ? -11.979 0.862 -10.815 1.00 85.81 363 ASP A C 1
ATOM 2957 O O . ASP A 1 363 ? -12.767 1.634 -11.363 1.00 85.81 363 ASP A O 1
ATOM 2961 N N . PHE A 1 364 ? -12.387 -0.168 -10.075 1.00 89.19 364 PHE A N 1
ATOM 2962 C CA . PHE A 1 364 ? -13.784 -0.419 -9.757 1.00 89.19 364 PHE A CA 1
ATOM 2963 C C . PHE A 1 364 ? -14.373 0.696 -8.882 1.00 89.19 364 PHE A C 1
ATOM 2965 O O . PHE A 1 364 ? -15.401 1.265 -9.234 1.00 89.19 364 PHE A O 1
ATOM 2972 N N . GLN A 1 365 ? -13.687 1.096 -7.809 1.00 86.81 365 GLN A N 1
ATOM 2973 C CA . GLN A 1 365 ? -14.108 2.190 -6.925 1.00 86.81 365 GLN A CA 1
ATOM 2974 C C . GLN A 1 365 ? -14.257 3.533 -7.653 1.00 86.81 365 GLN A C 1
ATOM 2976 O O . GLN A 1 365 ? -15.131 4.330 -7.321 1.00 86.81 365 GLN A O 1
ATOM 2981 N N . MET A 1 366 ? -13.413 3.793 -8.654 1.00 82.00 366 MET A N 1
ATOM 2982 C CA . MET A 1 366 ? -13.432 5.035 -9.432 1.00 82.00 366 MET A CA 1
ATOM 2983 C C . MET A 1 366 ? -14.664 5.172 -10.341 1.00 82.00 366 MET A C 1
ATOM 2985 O O . MET A 1 366 ? -14.848 6.229 -10.949 1.00 82.00 366 MET A O 1
ATOM 2989 N N . GLN A 1 367 ? -15.510 4.143 -10.455 1.00 82.44 367 GLN A N 1
ATOM 2990 C CA . GLN A 1 367 ? -16.788 4.266 -11.147 1.00 82.44 367 GLN A CA 1
ATOM 2991 C C . GLN A 1 367 ? -17.713 5.232 -10.383 1.00 82.44 367 GLN A C 1
ATOM 2993 O O . GLN A 1 367 ? -17.812 5.132 -9.159 1.00 82.44 367 GLN A O 1
ATOM 2998 N N . PRO A 1 368 ? -18.453 6.129 -11.065 1.00 74.38 368 PRO A N 1
ATOM 2999 C CA . PRO A 1 368 ? -19.235 7.180 -10.404 1.00 74.38 368 PRO A CA 1
ATOM 3000 C C . PRO A 1 368 ? -20.210 6.683 -9.329 1.00 74.38 368 PRO A C 1
ATOM 3002 O O . PRO A 1 368 ? -20.396 7.348 -8.315 1.00 74.38 368 PRO A O 1
ATOM 3005 N N . ALA A 1 369 ? -20.803 5.503 -9.526 1.00 77.56 369 ALA A N 1
ATOM 3006 C CA . ALA A 1 369 ? -21.739 4.909 -8.576 1.00 77.56 369 ALA A CA 1
ATOM 3007 C C . ALA A 1 369 ? -21.083 4.367 -7.290 1.00 77.56 369 ALA A C 1
ATOM 3009 O O . ALA A 1 369 ? -21.791 4.083 -6.330 1.00 77.56 369 ALA A O 1
ATOM 3010 N N . LEU A 1 370 ? -19.755 4.207 -7.276 1.00 83.31 370 LEU A N 1
ATOM 3011 C CA . LEU A 1 370 ? -19.006 3.466 -6.255 1.00 83.31 370 LEU A CA 1
ATOM 3012 C C . LEU A 1 370 ? -18.004 4.333 -5.479 1.00 83.31 370 LEU A C 1
ATOM 3014 O O . LEU A 1 370 ? -17.427 3.864 -4.501 1.00 83.31 370 LEU A O 1
ATOM 3018 N N . LEU A 1 371 ? -17.826 5.603 -5.866 1.00 73.75 371 LEU A N 1
ATOM 3019 C CA . LEU A 1 371 ? -16.814 6.508 -5.298 1.00 73.75 371 LEU A CA 1
ATOM 3020 C C . LEU A 1 371 ? -16.850 6.598 -3.764 1.00 73.75 371 LEU A C 1
ATOM 3022 O O . LEU A 1 371 ? -15.811 6.748 -3.120 1.00 73.75 371 LEU A O 1
ATOM 3026 N N . LEU A 1 372 ? -18.041 6.514 -3.170 1.00 77.19 372 LEU A N 1
ATOM 3027 C CA . LEU A 1 372 ? -18.242 6.645 -1.728 1.00 77.19 372 LEU A CA 1
ATOM 3028 C C . LEU A 1 372 ? -18.649 5.341 -1.039 1.00 77.19 372 LEU A C 1
ATOM 3030 O O . LEU A 1 372 ? -18.873 5.371 0.167 1.00 77.19 372 LEU A O 1
ATOM 3034 N N . ASP A 1 373 ? -18.684 4.218 -1.757 1.00 85.12 373 ASP A N 1
ATOM 3035 C CA . ASP A 1 373 ? -19.115 2.936 -1.204 1.00 85.12 373 ASP A CA 1
ATOM 3036 C C . ASP A 1 373 ? -18.121 2.417 -0.149 1.00 85.12 373 ASP A C 1
ATOM 3038 O O . ASP A 1 373 ? -16.926 2.241 -0.414 1.00 85.12 373 ASP A O 1
ATOM 3042 N N . ASP A 1 374 ? -18.607 2.206 1.075 1.00 84.75 374 ASP A N 1
ATOM 3043 C CA . ASP A 1 374 ? -17.768 1.791 2.200 1.00 84.75 374 ASP A CA 1
ATOM 3044 C C . ASP A 1 374 ? -17.368 0.311 2.141 1.00 84.75 374 ASP A C 1
ATOM 3046 O O . ASP A 1 374 ? -16.320 -0.046 2.679 1.00 84.75 374 ASP A O 1
ATOM 3050 N N . GLN A 1 375 ? -18.123 -0.550 1.448 1.00 88.12 375 GLN A N 1
ATOM 3051 C CA . GLN A 1 375 ? -17.744 -1.957 1.279 1.00 88.12 375 GLN A CA 1
ATOM 3052 C C . GLN A 1 375 ? -16.575 -2.096 0.306 1.00 88.12 375 GLN A C 1
ATOM 3054 O O . GLN A 1 375 ? -15.639 -2.849 0.577 1.00 88.12 375 GLN A O 1
ATOM 3059 N N . VAL A 1 376 ? -16.566 -1.316 -0.782 1.00 88.88 376 VAL A N 1
ATOM 3060 C CA . VAL A 1 376 ? -15.410 -1.265 -1.694 1.00 88.88 376 VAL A CA 1
ATOM 3061 C C . VAL A 1 376 ? -14.165 -0.780 -0.946 1.00 88.88 376 VAL A C 1
ATOM 3063 O O . VAL A 1 376 ? -13.099 -1.388 -1.062 1.00 88.88 376 VAL A O 1
ATOM 3066 N N . LYS A 1 377 ? -14.300 0.279 -0.131 1.00 86.62 377 LYS A N 1
ATOM 3067 C CA . LYS A 1 377 ? -13.206 0.789 0.716 1.00 86.62 377 LYS A CA 1
ATOM 3068 C C . LYS A 1 377 ? -12.717 -0.263 1.711 1.00 86.62 377 LYS A C 1
ATOM 3070 O O . LYS A 1 377 ? -11.510 -0.417 1.868 1.00 86.62 377 LYS A O 1
ATOM 3075 N N . SER A 1 378 ? -13.633 -0.981 2.361 1.00 89.25 378 SER A N 1
ATOM 3076 C CA . SER A 1 378 ? -13.308 -2.028 3.332 1.00 89.25 378 SER A CA 1
ATOM 3077 C C . SER A 1 378 ? -12.521 -3.170 2.688 1.00 89.25 378 SER A C 1
ATOM 3079 O O . SER A 1 378 ? -11.447 -3.523 3.177 1.00 89.25 378 SER A O 1
ATOM 3081 N N . LEU A 1 379 ? -12.985 -3.693 1.547 1.00 93.12 379 LEU A N 1
ATOM 3082 C CA . LEU A 1 379 ? -12.291 -4.769 0.835 1.00 93.12 379 LEU A CA 1
ATOM 3083 C C . LEU A 1 379 ? -10.910 -4.325 0.334 1.00 93.12 379 LEU A C 1
ATOM 3085 O O . LEU A 1 379 ? -9.937 -5.061 0.489 1.00 93.12 379 LEU A O 1
ATOM 3089 N N . LEU A 1 380 ? -10.805 -3.108 -0.215 1.00 91.00 380 LEU A N 1
ATOM 3090 C CA . LEU A 1 380 ? -9.523 -2.520 -0.608 1.00 91.00 380 LEU A CA 1
ATOM 3091 C C . LEU A 1 380 ? -8.574 -2.403 0.594 1.00 91.00 380 LEU A C 1
ATOM 3093 O O . LEU A 1 380 ? -7.406 -2.768 0.489 1.00 91.00 380 LEU A O 1
ATOM 3097 N N . GLY A 1 381 ? -9.083 -1.941 1.739 1.00 90.06 381 GLY A N 1
ATOM 3098 C CA . GLY A 1 381 ? -8.346 -1.871 2.998 1.00 90.06 381 GLY A CA 1
ATOM 3099 C C . GLY A 1 381 ? -7.796 -3.228 3.424 1.00 90.06 381 GLY A C 1
ATOM 3100 O O . GLY A 1 381 ? -6.598 -3.359 3.656 1.00 90.06 381 GLY A O 1
ATOM 3101 N N . ARG A 1 382 ? -8.644 -4.258 3.452 1.00 93.75 382 ARG A N 1
ATOM 3102 C CA . ARG A 1 382 ? -8.251 -5.627 3.822 1.00 93.75 382 ARG A CA 1
ATOM 3103 C C . ARG A 1 382 ? -7.212 -6.215 2.870 1.00 93.75 382 ARG A C 1
ATOM 3105 O O . ARG A 1 382 ? -6.271 -6.858 3.324 1.00 93.75 382 ARG A O 1
ATOM 3112 N N . LEU A 1 383 ? -7.338 -5.968 1.567 1.00 93.81 383 LEU A N 1
ATOM 3113 C CA . LEU A 1 383 ? -6.376 -6.452 0.579 1.00 93.81 383 LEU A CA 1
ATOM 3114 C C . LEU A 1 383 ? -5.012 -5.754 0.701 1.00 93.81 383 LEU A C 1
ATOM 3116 O O . LEU A 1 383 ? -3.977 -6.414 0.630 1.00 93.81 383 LEU A O 1
ATOM 3120 N N . THR A 1 384 ? -4.998 -4.440 0.938 1.00 92.00 384 THR A N 1
ATOM 3121 C CA . THR A 1 384 ? -3.754 -3.707 1.220 1.00 92.00 384 THR A CA 1
ATOM 3122 C C . THR A 1 384 ? -3.121 -4.185 2.524 1.00 92.00 384 THR A C 1
ATOM 3124 O O . THR A 1 384 ? -1.918 -4.424 2.556 1.00 92.00 384 THR A O 1
ATOM 3127 N N . ALA A 1 385 ? -3.920 -4.397 3.576 1.00 93.00 385 ALA A N 1
ATOM 3128 C CA . ALA A 1 385 ? -3.441 -4.951 4.840 1.00 93.00 385 ALA A CA 1
ATOM 3129 C C . ALA A 1 385 ? -2.789 -6.323 4.643 1.00 93.00 385 ALA A C 1
ATOM 3131 O O . ALA A 1 385 ? -1.735 -6.597 5.207 1.00 93.00 385 ALA A O 1
ATOM 3132 N N . TYR A 1 386 ? -3.406 -7.174 3.818 1.00 94.81 386 TYR A N 1
ATOM 3133 C CA . TYR A 1 386 ? -2.884 -8.495 3.492 1.00 94.81 386 TYR A CA 1
ATOM 3134 C C . TYR A 1 386 ? -1.514 -8.410 2.814 1.00 94.81 386 TYR A C 1
ATOM 3136 O O . TYR A 1 386 ? -0.596 -9.126 3.205 1.00 94.81 386 TYR A O 1
ATOM 3144 N N . ALA A 1 387 ? -1.347 -7.497 1.852 1.00 92.06 387 ALA A N 1
ATOM 3145 C CA . ALA A 1 387 ? -0.055 -7.266 1.211 1.00 92.06 387 ALA A CA 1
ATOM 3146 C C . ALA A 1 387 ? 1.011 -6.841 2.236 1.00 92.06 387 ALA A C 1
ATOM 3148 O O . ALA A 1 387 ? 2.059 -7.478 2.320 1.00 92.06 387 ALA A O 1
ATOM 3149 N N . THR A 1 388 ? 0.701 -5.864 3.096 1.00 91.12 388 THR A N 1
ATOM 3150 C CA . THR A 1 388 ? 1.593 -5.436 4.186 1.00 91.12 388 THR A CA 1
ATOM 3151 C C . THR A 1 388 ? 1.933 -6.583 5.146 1.00 91.12 388 THR A C 1
ATOM 3153 O O . THR A 1 388 ? 3.079 -6.703 5.578 1.00 91.12 388 THR A O 1
ATOM 3156 N N . PHE A 1 389 ? 0.980 -7.466 5.463 1.00 91.94 389 PHE A N 1
ATOM 3157 C CA . PHE A 1 389 ? 1.232 -8.637 6.306 1.00 91.94 389 PHE A CA 1
ATOM 3158 C C . PHE A 1 389 ? 2.219 -9.618 5.684 1.00 91.94 389 PHE A C 1
ATOM 3160 O O . PHE A 1 389 ? 3.120 -10.082 6.383 1.00 91.94 389 PHE A O 1
ATOM 3167 N N . LEU A 1 390 ? 2.065 -9.931 4.396 1.00 90.69 390 LEU A N 1
ATOM 3168 C CA . LEU A 1 390 ? 2.984 -10.830 3.700 1.00 90.69 390 LEU A CA 1
ATOM 3169 C C . LEU A 1 390 ? 4.408 -10.267 3.662 1.00 90.69 390 LEU A C 1
ATOM 3171 O O . LEU A 1 390 ? 5.359 -11.037 3.769 1.00 90.69 390 LEU A O 1
ATOM 3175 N N . GLU A 1 391 ? 4.565 -8.945 3.557 1.00 88.81 391 GLU A N 1
ATOM 3176 C CA . GLU A 1 391 ? 5.878 -8.304 3.672 1.00 88.81 391 GLU A CA 1
ATOM 3177 C C . GLU A 1 391 ? 6.435 -8.426 5.093 1.00 88.81 391 GLU A C 1
ATOM 3179 O O . GLU A 1 391 ? 7.544 -8.927 5.277 1.00 88.81 391 GLU A O 1
ATOM 3184 N N . LYS A 1 392 ? 5.659 -8.013 6.106 1.00 88.81 392 LYS A N 1
ATOM 3185 C CA . LYS A 1 392 ? 6.068 -8.011 7.524 1.00 88.81 392 LYS A CA 1
ATOM 3186 C C . LYS A 1 392 ? 6.450 -9.403 8.021 1.00 88.81 392 LYS A C 1
ATOM 3188 O O . LYS A 1 392 ? 7.330 -9.539 8.862 1.00 88.81 392 LYS A O 1
ATOM 3193 N N . ARG A 1 393 ? 5.790 -10.430 7.484 1.00 90.44 393 ARG A N 1
ATOM 3194 C CA . ARG A 1 393 ? 5.949 -11.835 7.870 1.00 90.44 393 ARG A CA 1
ATOM 3195 C C . ARG A 1 393 ? 6.660 -12.660 6.807 1.00 90.44 393 ARG A C 1
ATOM 3197 O O . ARG A 1 393 ? 6.506 -13.879 6.773 1.00 90.44 393 ARG A O 1
ATOM 3204 N N . ARG A 1 394 ? 7.450 -12.019 5.938 1.00 90.75 394 ARG A N 1
ATOM 3205 C CA . ARG A 1 394 ? 8.160 -12.717 4.860 1.00 90.75 394 ARG A CA 1
ATOM 3206 C C . ARG A 1 394 ? 9.010 -13.870 5.393 1.00 90.75 394 ARG A C 1
ATOM 3208 O O . ARG A 1 394 ? 8.917 -14.969 4.861 1.00 90.75 394 ARG A O 1
ATOM 3215 N N . SER A 1 395 ? 9.772 -13.638 6.462 1.00 90.00 395 SER A N 1
ATOM 3216 C CA . SER A 1 395 ? 10.603 -14.661 7.117 1.00 90.00 395 SER A CA 1
ATOM 3217 C C . SER A 1 395 ? 9.801 -15.806 7.739 1.00 90.00 395 SER A C 1
ATOM 3219 O O . SER A 1 395 ? 10.325 -16.904 7.886 1.00 90.00 395 SER A O 1
ATOM 3221 N N . ASP A 1 396 ? 8.537 -15.565 8.090 1.00 91.62 396 ASP A N 1
ATOM 3222 C CA . ASP A 1 396 ? 7.694 -16.518 8.820 1.00 91.62 396 ASP A CA 1
ATOM 3223 C C . ASP A 1 396 ? 6.802 -17.354 7.888 1.00 91.62 396 ASP A C 1
ATOM 3225 O O . ASP A 1 396 ? 6.137 -18.294 8.341 1.00 91.62 396 ASP A O 1
ATOM 3229 N N . VAL A 1 397 ? 6.734 -16.967 6.609 1.00 92.44 397 VAL A N 1
ATOM 3230 C CA . VAL A 1 397 ? 5.807 -17.506 5.602 1.00 92.44 397 VAL A CA 1
ATOM 3231 C C . VAL A 1 397 ? 6.536 -17.968 4.338 1.00 92.44 397 VAL A C 1
ATOM 3233 O O . VAL A 1 397 ? 6.229 -19.038 3.818 1.00 92.44 397 VAL A O 1
ATOM 3236 N N . PHE A 1 398 ? 7.492 -17.183 3.839 1.00 93.06 398 PHE A N 1
ATOM 3237 C CA . PHE A 1 398 ? 8.236 -17.434 2.600 1.00 93.06 398 PHE A CA 1
ATOM 3238 C C . PHE A 1 398 ? 9.682 -17.840 2.911 1.00 93.06 398 PHE A C 1
ATOM 3240 O O . PHE A 1 398 ? 10.641 -17.220 2.448 1.00 93.06 398 PHE A O 1
ATOM 3247 N N . ALA A 1 399 ? 9.825 -18.880 3.725 1.00 91.88 399 ALA A N 1
ATOM 3248 C CA . ALA A 1 399 ? 11.109 -19.439 4.115 1.00 91.88 399 ALA A CA 1
ATOM 3249 C C . ALA A 1 399 ? 11.036 -20.966 4.166 1.00 91.88 399 ALA A C 1
ATOM 3251 O O . ALA A 1 399 ? 9.958 -21.548 4.311 1.00 91.88 399 ALA A O 1
ATOM 3252 N N . GLU A 1 400 ? 12.197 -21.609 4.079 1.00 90.88 400 GLU A N 1
ATOM 3253 C CA . GLU A 1 400 ? 12.323 -23.047 4.304 1.00 90.88 400 GLU A CA 1
ATOM 3254 C C . GLU A 1 400 ? 12.105 -23.362 5.792 1.00 90.88 400 GLU A C 1
ATOM 3256 O O . GLU A 1 400 ? 13.011 -23.246 6.615 1.00 90.88 400 GLU A O 1
ATOM 3261 N N . LEU A 1 401 ? 10.862 -23.706 6.137 1.00 89.81 401 LEU A N 1
ATOM 3262 C CA . LEU A 1 401 ? 10.428 -23.946 7.511 1.00 89.81 401 LEU A CA 1
ATOM 3263 C C . LEU A 1 401 ? 10.147 -25.424 7.761 1.00 89.81 401 LEU A C 1
ATOM 3265 O O . LEU A 1 401 ? 9.464 -26.096 6.985 1.00 89.81 401 LEU A O 1
ATOM 3269 N N . GLU A 1 402 ? 10.579 -25.906 8.922 1.00 88.44 402 GLU A N 1
ATOM 3270 C CA . GLU A 1 402 ? 10.112 -27.188 9.439 1.00 88.44 402 GLU A CA 1
ATOM 3271 C C . GLU A 1 402 ? 8.638 -27.107 9.867 1.00 88.44 402 GLU A C 1
ATOM 3273 O O . GLU A 1 402 ? 8.126 -26.051 10.248 1.00 88.44 402 GLU A O 1
ATOM 3278 N N . GLN A 1 403 ? 7.949 -28.252 9.906 1.00 87.06 403 GLN A N 1
ATOM 3279 C CA . GLN A 1 403 ? 6.534 -28.313 10.295 1.00 87.06 403 GLN A CA 1
ATOM 3280 C C . GLN A 1 403 ? 6.268 -27.712 11.689 1.00 87.06 403 GLN A C 1
ATOM 3282 O O . GLN A 1 403 ? 5.250 -27.048 11.892 1.00 87.06 403 GLN A O 1
ATOM 3287 N N . ASN A 1 404 ? 7.189 -27.900 12.639 1.00 91.25 404 ASN A N 1
ATOM 3288 C CA . ASN A 1 404 ? 7.072 -27.333 13.985 1.00 91.25 404 ASN A CA 1
ATOM 3289 C C . ASN A 1 404 ? 7.206 -25.803 13.983 1.00 91.25 404 ASN A C 1
ATOM 3291 O O . ASN A 1 404 ? 6.471 -25.129 14.701 1.00 91.25 404 ASN A O 1
ATOM 3295 N N . GLN A 1 405 ? 8.103 -25.255 13.156 1.00 92.44 405 GLN A N 1
ATOM 3296 C CA . GLN A 1 405 ? 8.280 -23.808 13.008 1.00 92.44 405 GLN A CA 1
ATOM 3297 C C . GLN A 1 405 ? 7.046 -23.175 12.358 1.00 92.44 405 GLN A C 1
ATOM 3299 O O . GLN A 1 405 ? 6.549 -22.167 12.852 1.00 92.44 405 GLN A O 1
ATOM 3304 N N . TRP A 1 406 ? 6.482 -23.808 11.321 1.00 90.38 406 TRP A N 1
ATOM 3305 C CA . TRP A 1 406 ? 5.217 -23.366 10.721 1.00 90.38 406 TRP A CA 1
ATOM 3306 C C . TRP A 1 406 ? 4.081 -23.321 11.750 1.00 90.38 406 TRP A C 1
ATOM 3308 O O . TRP A 1 406 ? 3.340 -22.341 11.825 1.00 90.38 406 TRP A O 1
ATOM 3318 N N . ALA A 1 407 ? 3.944 -24.376 12.559 1.00 91.12 407 ALA A N 1
ATOM 3319 C CA . ALA A 1 407 ? 2.911 -24.453 13.587 1.00 91.12 407 ALA A CA 1
ATOM 3320 C C . ALA A 1 407 ? 3.085 -23.376 14.670 1.00 91.12 407 ALA A C 1
ATOM 3322 O O . ALA A 1 407 ? 2.096 -22.798 15.122 1.00 91.12 407 ALA A O 1
ATOM 3323 N N . GLU A 1 408 ? 4.323 -23.080 15.071 1.00 93.31 408 GLU A N 1
ATOM 3324 C CA . GLU A 1 408 ? 4.600 -22.007 16.024 1.00 93.31 408 GLU A CA 1
ATOM 3325 C C . GLU A 1 408 ? 4.283 -20.633 15.428 1.00 93.31 408 GLU A C 1
ATOM 3327 O O . GLU A 1 408 ? 3.543 -19.861 16.037 1.00 93.31 408 GLU A O 1
ATOM 3332 N N . ASN A 1 409 ? 4.717 -20.365 14.194 1.00 93.06 409 ASN A N 1
ATOM 3333 C CA . ASN A 1 409 ? 4.383 -19.131 13.480 1.00 93.06 409 ASN A CA 1
ATOM 3334 C C . ASN A 1 409 ? 2.866 -18.946 13.367 1.00 93.06 409 ASN A C 1
ATOM 3336 O O . ASN A 1 409 ? 2.363 -17.847 13.601 1.00 93.06 409 ASN A O 1
ATOM 3340 N N . HIS A 1 410 ? 2.119 -20.021 13.096 1.00 93.19 410 HIS A N 1
ATOM 3341 C CA . HIS A 1 410 ? 0.662 -19.967 13.082 1.00 93.19 410 HIS A CA 1
ATOM 3342 C C . HIS A 1 410 ? 0.084 -19.603 14.456 1.00 93.19 410 HIS A C 1
ATOM 3344 O O . HIS A 1 410 ? -0.775 -18.726 14.530 1.00 93.19 410 HIS A O 1
ATOM 3350 N N . LYS A 1 411 ? 0.570 -20.183 15.559 1.00 92.75 411 LYS A N 1
ATOM 3351 C CA . LYS A 1 411 ? 0.113 -19.804 16.910 1.00 92.75 411 LYS A CA 1
ATOM 3352 C C . LYS A 1 411 ? 0.342 -18.325 17.203 1.00 92.75 411 LYS A C 1
ATOM 3354 O O . LYS A 1 411 ? -0.540 -17.685 17.776 1.00 92.75 411 LYS A O 1
ATOM 3359 N N . GLN A 1 412 ? 1.476 -17.770 16.771 1.00 92.31 412 GLN A N 1
ATOM 3360 C CA . GLN A 1 412 ? 1.763 -16.342 16.926 1.00 92.31 412 GLN A CA 1
ATOM 3361 C C . GLN A 1 412 ? 0.693 -15.486 16.227 1.00 92.31 412 GLN A C 1
ATOM 3363 O O . GLN A 1 412 ? 0.210 -14.521 16.816 1.00 92.31 412 GLN A O 1
ATOM 3368 N N . THR A 1 413 ? 0.212 -15.885 15.040 1.00 92.81 413 THR A N 1
ATOM 3369 C CA . THR A 1 413 ? -0.861 -15.149 14.333 1.00 92.81 413 THR A CA 1
ATOM 3370 C C . THR A 1 413 ? -2.168 -15.029 15.109 1.00 92.81 413 THR A C 1
ATOM 3372 O O . THR A 1 413 ? -2.928 -14.094 14.882 1.00 92.81 413 THR A O 1
ATOM 3375 N N . LEU A 1 414 ? -2.430 -15.927 16.058 1.00 92.31 414 LEU A N 1
ATOM 3376 C CA . LEU A 1 414 ? -3.653 -15.907 16.857 1.00 92.31 414 LEU A CA 1
ATOM 3377 C C . LEU A 1 414 ? -3.568 -14.925 18.038 1.00 92.31 414 LEU A C 1
ATOM 3379 O O . LEU A 1 414 ? -4.601 -14.518 18.580 1.00 92.31 414 LEU A O 1
ATOM 3383 N N . LEU A 1 415 ? -2.357 -14.521 18.446 1.00 92.19 415 LEU A N 1
ATOM 3384 C CA . LEU A 1 415 ? -2.138 -13.676 19.625 1.00 92.19 415 LEU A CA 1
ATOM 3385 C C . LEU A 1 415 ? -2.846 -12.316 19.552 1.00 92.19 415 LEU A C 1
ATOM 3387 O O . LEU A 1 415 ? -3.479 -11.955 20.549 1.00 92.19 415 LEU A O 1
ATOM 3391 N N . PRO A 1 416 ? -2.811 -11.563 18.434 1.00 92.88 416 PRO A N 1
ATOM 3392 C CA . PRO A 1 416 ? -3.456 -10.254 18.376 1.00 92.88 416 PRO A CA 1
ATOM 3393 C C . PRO A 1 416 ? -4.967 -10.317 18.593 1.00 92.88 416 PRO A C 1
ATOM 3395 O O . PRO A 1 416 ? -5.504 -9.604 19.442 1.00 92.88 416 PRO A O 1
ATOM 3398 N N . MET A 1 417 ? -5.657 -11.229 17.902 1.00 91.62 417 MET A N 1
ATOM 3399 C CA . MET A 1 417 ? -7.103 -11.390 18.073 1.00 91.62 417 MET A CA 1
ATOM 3400 C C . MET A 1 417 ? -7.461 -11.927 19.457 1.00 91.62 417 MET A C 1
ATOM 3402 O O . MET A 1 417 ? -8.468 -11.507 20.031 1.00 91.62 417 MET A O 1
ATOM 3406 N N . LYS A 1 418 ? -6.627 -12.799 20.036 1.00 92.31 418 LYS A N 1
ATOM 3407 C CA . LYS A 1 418 ? -6.793 -13.250 21.421 1.00 92.31 418 LYS A CA 1
ATOM 3408 C C . LYS A 1 418 ? -6.672 -12.090 22.409 1.00 92.31 418 LYS A C 1
ATOM 3410 O O . LYS A 1 418 ? -7.490 -11.992 23.319 1.00 92.31 418 LYS A O 1
ATOM 3415 N N . HIS A 1 419 ? -5.701 -11.198 22.213 1.00 93.62 419 HIS A N 1
ATOM 3416 C CA . HIS A 1 419 ? -5.542 -9.999 23.032 1.00 93.62 419 HIS A CA 1
ATOM 3417 C C . HIS A 1 419 ? -6.773 -9.092 22.928 1.00 93.62 419 HIS A C 1
ATOM 3419 O O . HIS A 1 419 ? -7.376 -8.761 23.945 1.00 93.62 419 HIS A O 1
ATOM 3425 N N . VAL A 1 420 ? -7.205 -8.770 21.707 1.00 93.12 420 VAL A N 1
ATOM 3426 C CA . VAL A 1 420 ? -8.376 -7.918 21.457 1.00 93.12 420 VAL A CA 1
ATOM 3427 C C . VAL A 1 420 ? -9.650 -8.477 22.101 1.00 93.12 420 VAL A C 1
ATOM 3429 O O . VAL A 1 420 ? -10.384 -7.751 22.776 1.00 93.12 420 VAL A O 1
ATOM 3432 N N . ARG A 1 421 ? -9.908 -9.778 21.926 1.00 93.62 421 ARG A N 1
ATOM 3433 C CA . ARG A 1 421 ? -11.054 -10.459 22.548 1.00 93.62 421 ARG A CA 1
ATOM 3434 C C . ARG A 1 421 ? -10.937 -10.495 24.071 1.00 93.62 421 ARG A C 1
ATOM 3436 O O . ARG A 1 421 ? -11.950 -10.333 24.746 1.00 93.62 421 ARG A O 1
ATOM 3443 N N . GLY A 1 422 ? -9.724 -10.665 24.600 1.00 94.06 422 GLY A N 1
ATOM 3444 C CA . GLY A 1 422 ? -9.428 -10.584 26.032 1.00 94.06 422 GLY A CA 1
ATOM 3445 C C . GLY A 1 422 ? -9.811 -9.226 26.615 1.00 94.06 422 GLY A C 1
ATOM 3446 O O . GLY A 1 422 ? -10.621 -9.175 27.533 1.00 94.06 422 GLY A O 1
ATOM 3447 N N . VAL A 1 423 ? -9.353 -8.129 26.001 1.00 93.81 423 VAL A N 1
ATOM 3448 C CA . VAL A 1 423 ? -9.714 -6.765 26.428 1.00 93.81 423 VAL A CA 1
ATOM 3449 C C . VAL A 1 423 ? -11.228 -6.561 26.396 1.00 93.81 423 VAL A C 1
ATOM 3451 O O . VAL A 1 423 ? -11.811 -6.055 27.353 1.00 93.81 423 VAL A O 1
ATOM 3454 N N . ALA A 1 424 ? -11.900 -6.981 25.320 1.00 93.12 424 ALA A N 1
ATOM 3455 C CA . ALA A 1 424 ? -13.353 -6.879 25.251 1.00 93.12 424 ALA A CA 1
ATOM 3456 C C . ALA A 1 424 ? -14.033 -7.649 26.398 1.00 93.12 424 ALA A C 1
ATOM 3458 O O . ALA A 1 424 ? -14.924 -7.098 27.039 1.00 93.12 424 ALA A O 1
ATOM 3459 N N . LYS A 1 425 ? -13.596 -8.882 26.688 1.00 93.50 425 LYS A N 1
ATOM 3460 C CA . LYS A 1 425 ? -14.147 -9.735 27.754 1.00 93.50 425 LYS A CA 1
ATOM 3461 C C . LYS A 1 425 ? -13.929 -9.137 29.145 1.00 93.50 425 LYS A C 1
ATOM 3463 O O . LYS A 1 425 ? -14.888 -9.046 29.908 1.00 93.50 425 LYS A O 1
ATOM 3468 N N . ASP A 1 426 ? -12.717 -8.677 29.438 1.00 94.62 426 ASP A N 1
ATOM 3469 C CA . ASP A 1 426 ? -12.324 -8.178 30.761 1.00 94.62 426 ASP A CA 1
ATOM 3470 C C . ASP A 1 426 ? -13.128 -6.939 31.186 1.00 94.62 426 ASP A C 1
ATOM 3472 O O . ASP A 1 426 ? -13.413 -6.752 32.369 1.00 94.62 426 ASP A O 1
ATOM 3476 N N . TYR A 1 427 ? -13.550 -6.109 30.225 1.00 94.31 427 TYR A N 1
ATOM 3477 C CA . TYR A 1 427 ? -14.271 -4.862 30.499 1.00 94.31 427 TYR A CA 1
ATOM 3478 C C . TYR A 1 427 ? -15.787 -4.923 30.248 1.00 94.31 427 TYR A C 1
ATOM 3480 O O . TYR A 1 427 ? -16.506 -4.009 30.667 1.00 94.31 427 TYR A O 1
ATOM 3488 N N . LEU A 1 428 ? -16.308 -5.964 29.587 1.00 93.50 428 LEU A N 1
ATOM 3489 C CA . LEU A 1 428 ? -17.706 -6.017 29.138 1.00 93.50 428 LEU A CA 1
ATOM 3490 C C . LEU A 1 428 ? -18.716 -6.011 30.290 1.00 93.50 428 LEU A C 1
ATOM 3492 O O . LEU A 1 428 ? -19.688 -5.249 30.256 1.00 93.50 428 LEU A O 1
ATOM 3496 N N . ASP A 1 429 ? -18.502 -6.848 31.303 1.00 92.06 429 ASP A N 1
ATOM 3497 C CA . ASP A 1 429 ? -19.450 -7.004 32.410 1.00 92.06 429 ASP A CA 1
ATOM 3498 C C . ASP A 1 429 ? -19.519 -5.741 33.265 1.00 92.06 429 ASP A C 1
ATOM 3500 O O . ASP A 1 429 ? -20.605 -5.246 33.592 1.00 92.06 429 ASP A O 1
ATOM 3504 N N . GLU A 1 430 ? -18.358 -5.161 33.571 1.00 93.38 430 GLU A N 1
ATOM 3505 C CA . GLU A 1 430 ? -18.294 -3.916 34.322 1.00 93.38 430 GLU A CA 1
ATOM 3506 C C . GLU A 1 430 ? -18.888 -2.748 33.525 1.00 93.38 430 GLU A C 1
ATOM 3508 O O . GLU A 1 430 ? -19.649 -1.944 34.078 1.00 93.38 430 GLU A O 1
ATOM 3513 N N . TYR A 1 431 ? -18.628 -2.689 32.215 1.00 93.62 431 TYR A N 1
ATOM 3514 C CA . TYR A 1 431 ? -19.241 -1.709 31.324 1.00 93.62 431 TYR A CA 1
ATOM 3515 C C . TYR A 1 431 ? -20.770 -1.816 31.334 1.00 93.62 431 TYR A C 1
ATOM 3517 O O . TYR A 1 431 ? -21.452 -0.812 31.552 1.00 93.62 431 TYR A O 1
ATOM 3525 N N . ARG A 1 432 ? -21.328 -3.022 31.167 1.00 93.81 432 ARG A N 1
ATOM 3526 C CA . ARG A 1 432 ? -22.784 -3.263 31.181 1.00 93.81 432 ARG A CA 1
ATOM 3527 C C . ARG A 1 432 ? -23.413 -2.860 32.510 1.00 93.81 432 ARG A C 1
ATOM 3529 O O . ARG A 1 432 ? -24.435 -2.172 32.515 1.00 93.81 432 ARG A O 1
ATOM 3536 N N . LYS A 1 433 ? -22.783 -3.224 33.630 1.00 94.44 433 LYS A N 1
ATOM 3537 C CA . LYS A 1 433 ? -23.241 -2.853 34.977 1.00 94.44 433 LYS A CA 1
ATOM 3538 C C . LYS A 1 433 ? -23.297 -1.334 35.155 1.00 94.44 433 LYS A C 1
ATOM 3540 O O . LYS A 1 433 ? -24.306 -0.808 35.629 1.00 94.44 433 LYS A O 1
ATOM 3545 N N . ARG A 1 434 ? -22.237 -0.618 34.766 1.00 93.31 434 ARG A N 1
ATOM 3546 C CA . ARG A 1 434 ? -22.165 0.849 34.883 1.00 93.31 434 ARG A CA 1
ATOM 3547 C C . ARG A 1 434 ? -23.115 1.548 33.908 1.00 93.31 434 ARG A C 1
ATOM 3549 O O . ARG A 1 434 ? -23.769 2.511 34.300 1.00 93.31 434 ARG A O 1
ATOM 3556 N N . LYS A 1 435 ? -23.260 1.038 32.681 1.00 93.31 435 LYS A N 1
ATOM 3557 C CA . LYS A 1 435 ? -24.202 1.559 31.677 1.00 93.31 435 LYS A CA 1
ATOM 3558 C C . LYS A 1 435 ? -25.645 1.448 32.161 1.00 93.31 435 LYS A C 1
ATOM 3560 O O . LYS A 1 435 ? -26.368 2.435 32.132 1.00 93.31 435 LYS A O 1
ATOM 3565 N N . TYR A 1 436 ? -26.022 0.302 32.728 1.00 93.69 436 TYR A N 1
ATOM 3566 C CA . TYR A 1 436 ? -27.342 0.120 33.330 1.00 93.69 436 TYR A CA 1
ATOM 3567 C C . TYR A 1 436 ? -27.621 1.119 34.466 1.00 93.69 436 TYR A C 1
ATOM 3569 O O . TYR A 1 436 ? -28.723 1.660 34.552 1.00 93.69 436 TYR A O 1
ATOM 3577 N N . ALA A 1 437 ? -26.635 1.395 35.328 1.00 93.06 437 ALA A N 1
ATOM 3578 C CA . ALA A 1 437 ? -26.782 2.387 36.394 1.00 93.06 437 ALA A CA 1
ATOM 3579 C C . ALA A 1 437 ? -26.996 3.808 35.839 1.00 93.06 437 ALA A C 1
ATOM 3581 O O . ALA A 1 437 ? -27.887 4.515 36.310 1.00 93.06 437 ALA A O 1
ATOM 3582 N N . VAL A 1 438 ? -26.236 4.197 34.806 1.00 92.44 438 VAL A N 1
ATOM 3583 C CA . VAL A 1 438 ? -26.414 5.475 34.093 1.00 92.44 438 VAL A CA 1
ATOM 3584 C C . VAL A 1 438 ? -27.811 5.566 33.480 1.00 92.44 438 VAL A C 1
ATOM 3586 O O . VAL A 1 438 ? -28.515 6.542 33.733 1.00 92.44 438 VAL A O 1
ATOM 3589 N N . ASP A 1 439 ? -28.243 4.547 32.736 1.00 91.56 439 ASP A N 1
ATOM 3590 C CA . ASP A 1 439 ? -29.550 4.532 32.069 1.00 91.56 439 ASP A CA 1
ATOM 3591 C C . ASP A 1 439 ? -30.700 4.601 33.084 1.00 91.56 439 ASP A C 1
ATOM 3593 O O . ASP A 1 439 ? -31.681 5.321 32.883 1.00 91.56 439 ASP A O 1
ATOM 3597 N N . LYS A 1 440 ? -30.574 3.891 34.212 1.00 91.69 440 LYS A N 1
ATOM 3598 C CA . LYS A 1 440 ? -31.550 3.932 35.307 1.00 91.69 440 LYS A CA 1
ATOM 3599 C C . LYS A 1 440 ? -31.653 5.333 35.915 1.00 91.69 440 LYS A C 1
ATOM 3601 O O . LYS A 1 440 ? -32.766 5.813 36.116 1.00 91.69 440 LYS A O 1
ATOM 3606 N N . GLN A 1 441 ? -30.523 5.987 36.187 1.00 88.94 441 GLN A N 1
ATOM 3607 C CA . GLN A 1 441 ? -30.502 7.332 36.766 1.00 88.94 441 GLN A CA 1
ATOM 3608 C C . GLN A 1 441 ? -31.002 8.393 35.778 1.00 88.94 441 GLN A C 1
ATOM 3610 O O . GLN A 1 441 ? -31.722 9.313 36.159 1.00 88.94 441 GLN A O 1
ATOM 3615 N N . GLN A 1 442 ? -30.681 8.246 34.494 1.00 90.19 442 GLN A N 1
ATOM 3616 C CA . GLN A 1 442 ? -31.149 9.150 33.448 1.00 90.19 442 GLN A CA 1
ATOM 3617 C C . GLN A 1 442 ? -32.680 9.099 33.305 1.00 90.19 442 GLN A C 1
ATOM 3619 O O . GLN A 1 442 ? -33.322 10.146 33.262 1.00 90.19 442 GLN A O 1
ATOM 3624 N N . ARG A 1 443 ? -33.282 7.903 33.377 1.00 89.06 443 ARG A N 1
ATOM 3625 C CA . ARG A 1 443 ? -34.749 7.746 33.411 1.00 89.06 443 ARG A CA 1
ATOM 3626 C C . ARG A 1 443 ? -35.401 8.408 34.626 1.00 89.06 443 ARG A C 1
ATOM 3628 O O . ARG A 1 443 ? -36.524 8.882 34.512 1.00 89.06 443 ARG A O 1
ATOM 3635 N N . LEU A 1 444 ? -34.732 8.441 35.782 1.00 84.81 444 LEU A N 1
ATOM 3636 C CA . LEU A 1 444 ? -35.247 9.131 36.975 1.00 84.81 444 LEU A CA 1
ATOM 3637 C C . LEU A 1 444 ? -35.263 10.656 36.795 1.00 84.81 444 LEU A C 1
ATOM 3639 O O . LEU A 1 444 ? -36.170 11.312 37.293 1.00 84.81 444 LEU A O 1
ATOM 3643 N N . LEU A 1 445 ? -34.302 11.213 36.055 1.00 82.62 445 LEU A N 1
ATOM 3644 C CA . LEU A 1 445 ? -34.224 12.647 35.741 1.00 82.62 445 LEU A CA 1
ATOM 3645 C C . LEU A 1 445 ? -35.250 13.113 34.699 1.00 82.62 445 LEU A C 1
ATOM 3647 O O . LEU A 1 445 ? -35.633 14.285 34.695 1.00 82.62 445 LEU A O 1
ATOM 3651 N N . GLU A 1 446 ? -35.684 12.208 33.822 1.00 82.19 446 GLU A N 1
ATOM 3652 C CA . GLU A 1 446 ? -36.720 12.452 32.809 1.00 82.19 446 GLU A CA 1
ATOM 3653 C C . GLU A 1 446 ? -38.142 12.465 33.400 1.00 82.19 446 GLU A C 1
ATOM 3655 O O . GLU A 1 446 ? -39.081 12.927 32.749 1.00 82.19 446 GLU A O 1
ATOM 3660 N N . GLN A 1 447 ? -38.320 12.000 34.643 1.00 80.19 447 GLN A N 1
ATOM 3661 C CA . GLN A 1 447 ? -39.601 12.064 35.348 1.00 80.19 447 GLN A CA 1
ATOM 3662 C C . GLN A 1 447 ? -39.951 13.507 35.751 1.00 80.19 447 GLN A C 1
ATOM 3664 O O . GLN A 1 447 ? -39.089 14.342 36.031 1.00 80.19 447 GLN A O 1
ATOM 3669 N N . THR A 1 448 ? -41.249 13.821 35.764 1.00 64.31 448 THR A N 1
ATOM 3670 C CA . THR A 1 448 ? -41.759 15.168 36.053 1.00 64.31 448 THR A CA 1
ATOM 3671 C C . THR A 1 448 ? -41.484 15.559 37.509 1.00 64.31 448 THR A C 1
ATOM 3673 O O . THR A 1 448 ? -41.801 14.804 38.424 1.00 64.31 448 THR A O 1
ATOM 3676 N N . GLU A 1 449 ? -40.917 16.751 37.736 1.00 64.31 449 GLU A N 1
ATOM 3677 C CA . GLU A 1 449 ? -40.601 17.242 39.088 1.00 64.31 449 GLU A CA 1
ATOM 3678 C C . GLU A 1 449 ? -41.859 17.433 39.943 1.00 64.31 449 GLU A C 1
ATOM 3680 O O . GLU A 1 449 ? -42.752 18.204 39.577 1.00 64.31 449 GLU A O 1
ATOM 3685 N N . SER A 1 450 ? -41.889 16.826 41.133 1.00 69.00 450 SER A N 1
ATOM 3686 C CA . SER A 1 450 ? -42.898 17.152 42.143 1.00 69.00 450 SER A CA 1
ATOM 3687 C C . SER A 1 450 ? -42.539 18.437 42.912 1.00 69.00 450 SER A C 1
ATOM 3689 O O . SER A 1 450 ? -41.383 18.865 42.966 1.00 69.00 450 SER A O 1
ATOM 3691 N N . LEU A 1 451 ? -43.530 19.069 43.555 1.00 57.09 451 LEU A N 1
ATOM 3692 C CA . LEU A 1 451 ? -43.331 20.272 44.384 1.00 57.09 451 LEU A CA 1
ATOM 3693 C C . LEU A 1 451 ? -42.361 20.043 45.561 1.00 57.09 451 LEU A C 1
ATOM 3695 O O . LEU A 1 451 ? -41.642 20.963 45.948 1.00 57.09 451 LEU A O 1
ATOM 3699 N N . LEU A 1 452 ? -42.299 18.819 46.098 1.00 60.75 452 LEU A N 1
ATOM 3700 C CA . LEU A 1 452 ? -41.346 18.433 47.144 1.00 60.75 452 LEU A CA 1
ATOM 3701 C C . LEU A 1 452 ? -39.916 18.315 46.597 1.00 60.75 452 LEU A C 1
ATOM 3703 O O . LEU A 1 452 ? -38.969 18.735 47.261 1.00 60.75 452 LEU A O 1
ATOM 3707 N N . ASP A 1 453 ? -39.746 17.821 45.369 1.00 63.84 453 ASP A N 1
ATOM 3708 C CA . ASP A 1 453 ? -38.422 17.672 44.750 1.00 63.84 453 ASP A CA 1
ATOM 3709 C C . ASP A 1 453 ? -37.751 19.030 44.487 1.00 63.84 453 ASP A C 1
ATOM 3711 O O . ASP A 1 453 ? -36.532 19.159 44.659 1.00 63.84 453 ASP A O 1
ATOM 3715 N N . LYS A 1 454 ? -38.548 20.063 44.169 1.00 63.28 454 LYS A N 1
ATOM 3716 C CA . LYS A 1 454 ? -38.084 21.457 44.048 1.00 63.28 454 LYS A CA 1
ATOM 3717 C C . LYS A 1 454 ? -37.627 22.041 45.385 1.00 63.28 454 LYS A C 1
ATOM 3719 O O . LYS A 1 454 ? -36.624 22.752 45.424 1.00 63.28 454 LYS A O 1
ATOM 3724 N N . LEU A 1 455 ? -38.323 21.720 46.478 1.00 59.16 455 LEU A N 1
ATOM 3725 C CA . LEU A 1 455 ? -38.005 22.229 47.817 1.00 59.16 455 LEU A CA 1
ATOM 3726 C C . LEU A 1 455 ? -36.687 21.646 48.365 1.00 59.16 455 LEU A C 1
ATOM 3728 O O . LEU A 1 455 ? -35.924 22.355 49.015 1.00 59.16 455 LEU A O 1
ATOM 3732 N N . PHE A 1 456 ? -36.390 20.378 48.056 1.00 72.38 456 PHE A N 1
ATOM 3733 C CA . PHE A 1 456 ? -35.186 19.671 48.521 1.00 72.38 456 PHE A CA 1
ATOM 3734 C C . PHE A 1 456 ? -34.018 19.659 47.518 1.00 72.38 456 PHE A C 1
ATOM 3736 O O . PHE A 1 456 ? -33.020 18.982 47.757 1.00 72.38 456 PHE A O 1
ATOM 3743 N N . LYS A 1 457 ? -34.110 20.390 46.395 1.00 75.62 457 LYS A N 1
ATOM 3744 C CA . LYS A 1 457 ? -33.103 20.385 45.307 1.00 75.62 457 LYS A CA 1
ATOM 3745 C C . LYS A 1 457 ? -32.743 18.968 44.824 1.00 75.62 457 LYS A C 1
ATOM 3747 O O . LYS A 1 457 ? -31.603 18.700 44.441 1.00 75.62 457 LYS A O 1
ATOM 3752 N N . ARG A 1 458 ? -33.711 18.048 44.841 1.00 75.69 458 ARG A N 1
ATOM 3753 C CA . ARG A 1 458 ? -33.476 16.616 44.598 1.00 75.69 458 ARG A CA 1
ATOM 3754 C C . ARG A 1 458 ? -32.992 16.343 43.175 1.00 75.69 458 ARG A C 1
ATOM 3756 O O . ARG A 1 458 ? -32.104 15.519 42.989 1.00 75.69 458 ARG A O 1
ATOM 3763 N N . LYS A 1 459 ? -33.495 17.103 42.198 1.00 77.75 459 LYS A N 1
ATOM 3764 C CA . LYS A 1 459 ? -33.058 17.020 40.801 1.00 77.75 459 LYS A CA 1
ATOM 3765 C C . LYS A 1 459 ? -31.587 17.402 40.621 1.00 77.75 459 LYS A C 1
ATOM 3767 O O . LYS A 1 459 ? -30.850 16.681 39.967 1.00 77.75 459 LYS A O 1
ATOM 3772 N N . ALA A 1 460 ? -31.123 18.451 41.302 1.00 80.75 460 ALA A N 1
ATOM 3773 C CA . ALA A 1 460 ? -29.711 18.842 41.279 1.00 80.75 460 ALA A CA 1
ATOM 3774 C C . ALA A 1 460 ? -28.795 17.777 41.916 1.00 80.75 460 ALA A C 1
ATOM 3776 O O . ALA A 1 460 ? -27.659 17.593 41.487 1.00 80.75 460 ALA A O 1
ATOM 3777 N N . ALA A 1 461 ? -29.272 17.059 42.939 1.00 82.62 461 ALA A N 1
ATOM 3778 C CA . ALA A 1 461 ? -28.544 15.920 43.501 1.00 82.62 461 ALA A CA 1
ATOM 3779 C C . ALA A 1 461 ? -28.506 14.731 42.524 1.00 82.62 461 ALA A C 1
ATOM 3781 O O . ALA A 1 461 ? -27.449 14.134 42.334 1.00 82.62 461 ALA A O 1
ATOM 3782 N N . GLN A 1 462 ? -29.625 14.438 41.855 1.00 84.06 462 GLN A N 1
ATOM 3783 C CA . GLN A 1 462 ? -29.710 13.395 40.828 1.00 84.06 462 GLN A CA 1
ATOM 3784 C C . GLN A 1 462 ? -28.830 13.695 39.608 1.00 84.06 462 GLN A C 1
ATOM 3786 O O . GLN A 1 462 ? -28.228 12.771 39.064 1.00 84.06 462 GLN A O 1
ATOM 3791 N N . GLU A 1 463 ? -28.726 14.964 39.195 1.00 87.62 463 GLU A N 1
ATOM 3792 C CA . GLU A 1 463 ? -27.823 15.421 38.131 1.00 87.62 463 GLU A CA 1
ATOM 3793 C C . GLU A 1 463 ? -26.358 15.165 38.497 1.00 87.62 463 GLU A C 1
ATOM 3795 O O . GLU A 1 463 ? -25.629 14.578 37.699 1.00 87.62 463 GLU A O 1
ATOM 3800 N N . ARG A 1 464 ? -25.940 15.513 39.722 1.00 89.19 464 ARG A N 1
ATOM 3801 C CA . ARG A 1 464 ? -24.576 15.224 40.204 1.00 89.19 464 ARG A CA 1
ATOM 3802 C C . ARG A 1 464 ? -24.285 13.727 40.249 1.00 89.19 464 ARG A C 1
ATOM 3804 O O . ARG A 1 464 ? -23.230 13.299 39.796 1.00 89.19 464 ARG A O 1
ATOM 3811 N N . GLU A 1 465 ? -25.225 12.926 40.747 1.00 90.94 465 GLU A N 1
ATOM 3812 C CA . GLU A 1 465 ? -25.088 11.466 40.767 1.00 90.94 465 GLU A CA 1
ATOM 3813 C C . GLU A 1 465 ? -24.978 10.894 39.343 1.00 90.94 465 GLU A C 1
ATOM 3815 O O . GLU A 1 465 ? -24.141 10.032 39.075 1.00 90.94 465 GLU A O 1
ATOM 3820 N N . LEU A 1 466 ? -25.762 11.412 38.390 1.00 91.12 466 LEU A N 1
ATOM 3821 C CA . LEU A 1 466 ? -25.654 11.021 36.986 1.00 91.12 466 LEU A CA 1
ATOM 3822 C C . LEU A 1 466 ? -24.284 11.386 36.396 1.00 91.12 466 LEU A C 1
ATOM 3824 O O . LEU A 1 466 ? -23.722 10.599 35.632 1.00 91.12 466 LEU A O 1
ATOM 3828 N N . GLU A 1 467 ? -23.738 12.558 36.722 1.00 93.00 467 GLU A N 1
ATOM 3829 C CA . GLU A 1 467 ? -22.396 12.965 36.292 1.00 93.00 467 GLU A CA 1
ATOM 3830 C C . GLU A 1 467 ? -21.309 12.038 36.846 1.00 93.00 467 GLU A C 1
ATOM 3832 O O . GLU A 1 467 ? -20.415 11.631 36.096 1.00 93.00 467 GLU A O 1
ATOM 3837 N N . GLU A 1 468 ? -21.402 11.650 38.119 1.00 93.88 468 GLU A N 1
ATOM 3838 C CA . GLU A 1 468 ? -20.489 10.687 38.738 1.00 93.88 468 GLU A CA 1
ATOM 3839 C C . GLU A 1 468 ? -20.582 9.313 38.067 1.00 93.88 468 GLU A C 1
ATOM 3841 O O . GLU A 1 468 ? -19.556 8.772 37.645 1.00 93.88 468 GLU A O 1
ATOM 3846 N N . LEU A 1 469 ? -21.794 8.788 37.858 1.00 93.69 469 LEU A N 1
ATOM 3847 C CA . LEU A 1 469 ? -22.014 7.514 37.164 1.00 93.69 469 LEU A CA 1
ATOM 3848 C C . LEU A 1 469 ? -21.491 7.547 35.720 1.00 93.69 469 LEU A C 1
ATOM 3850 O O . LEU A 1 469 ? -20.856 6.592 35.266 1.00 93.69 469 LEU A O 1
ATOM 3854 N N . LYS A 1 470 ? -21.695 8.656 34.996 1.00 93.25 470 LYS A N 1
ATOM 3855 C CA . LYS A 1 470 ? -21.146 8.854 33.643 1.00 93.25 470 LYS A CA 1
ATOM 3856 C C . LYS A 1 470 ? -19.625 8.910 33.655 1.00 93.25 470 LYS A C 1
ATOM 3858 O O . LYS A 1 470 ? -18.994 8.329 32.774 1.00 93.25 470 LYS A O 1
ATOM 3863 N N . LYS A 1 471 ? -19.016 9.593 34.628 1.00 93.75 471 LYS A N 1
ATOM 3864 C CA . LYS A 1 471 ? -17.555 9.641 34.788 1.00 93.75 471 LYS A CA 1
ATOM 3865 C C . LYS A 1 471 ? -16.991 8.242 35.014 1.00 93.75 471 LYS A C 1
ATOM 3867 O O . LYS A 1 471 ? -15.977 7.885 34.425 1.00 93.75 471 LYS A O 1
ATOM 3872 N N . ASP A 1 472 ? -17.668 7.452 35.826 1.00 93.12 472 ASP A N 1
ATOM 3873 C CA . ASP A 1 472 ? -17.287 6.088 36.153 1.00 93.12 472 ASP A CA 1
ATOM 3874 C C . ASP A 1 472 ? -17.443 5.116 34.977 1.00 93.12 472 ASP A C 1
ATOM 3876 O O . ASP A 1 472 ? -16.541 4.320 34.718 1.00 93.12 472 ASP A O 1
ATOM 3880 N N . LEU A 1 473 ? -18.527 5.227 34.205 1.00 93.12 473 LEU A N 1
ATOM 3881 C CA . LEU A 1 473 ? -18.680 4.515 32.933 1.00 93.12 473 LEU A CA 1
ATOM 3882 C C . LEU A 1 473 ? -17.552 4.875 31.952 1.00 93.12 473 LEU A C 1
ATOM 3884 O O . LEU A 1 473 ? -16.940 3.988 31.356 1.00 93.12 473 LEU A O 1
ATOM 3888 N N . ARG A 1 474 ? -17.232 6.171 31.833 1.00 92.94 474 ARG A N 1
ATOM 3889 C CA . ARG A 1 474 ? -16.161 6.665 30.954 1.00 92.94 474 ARG A CA 1
ATOM 3890 C C . ARG A 1 474 ? -14.783 6.142 31.345 1.00 92.94 474 ARG A C 1
ATOM 3892 O O . ARG A 1 474 ? -13.971 5.938 30.453 1.00 92.94 474 ARG A O 1
ATOM 3899 N N . LYS A 1 475 ? -14.501 5.911 32.634 1.00 93.12 475 LYS A N 1
ATOM 3900 C CA . LYS A 1 475 ? -13.230 5.296 33.066 1.00 93.12 475 LYS A CA 1
ATOM 3901 C C . LYS A 1 475 ? -13.078 3.891 32.487 1.00 93.12 475 LYS A C 1
ATOM 3903 O O . LYS A 1 475 ? -12.038 3.589 31.922 1.00 93.12 475 LYS A O 1
ATOM 3908 N N . VAL A 1 476 ? -14.125 3.069 32.566 1.00 93.12 476 VAL A N 1
ATOM 3909 C CA . VAL A 1 476 ? -14.110 1.706 32.007 1.00 93.12 476 VAL A CA 1
ATOM 3910 C C . VAL A 1 476 ? -13.951 1.736 30.487 1.00 93.12 476 VAL A C 1
ATOM 3912 O O . VAL A 1 476 ? -13.109 1.024 29.949 1.00 93.12 476 VAL A O 1
ATOM 3915 N N . GLN A 1 477 ? -14.697 2.607 29.796 1.00 93.25 477 GLN A N 1
ATOM 3916 C CA . GLN A 1 477 ? -14.533 2.808 28.348 1.00 93.25 477 GLN A CA 1
ATOM 3917 C C . GLN A 1 477 ? -13.110 3.231 27.988 1.00 93.25 477 GLN A C 1
ATOM 3919 O O . GLN A 1 477 ? -12.548 2.735 27.018 1.00 93.25 477 GLN A O 1
ATOM 3924 N N . TYR A 1 478 ? -12.537 4.147 28.768 1.00 93.00 478 TYR A N 1
ATOM 3925 C CA . TYR A 1 478 ? -11.205 4.676 28.532 1.00 93.00 478 TYR A CA 1
ATOM 3926 C C . TYR A 1 478 ? -10.121 3.615 28.701 1.00 93.00 478 TYR A C 1
ATOM 3928 O O . TYR A 1 478 ? -9.263 3.512 27.833 1.00 93.00 478 TYR A O 1
ATOM 3936 N N . GLU A 1 479 ? -10.158 2.823 29.772 1.00 93.25 479 GLU A N 1
ATOM 3937 C CA . GLU A 1 479 ? -9.150 1.779 29.983 1.00 93.25 479 GLU A CA 1
ATOM 3938 C C . GLU A 1 479 ? -9.227 0.696 28.899 1.00 93.25 479 GLU A C 1
ATOM 3940 O O . GLU A 1 479 ? -8.193 0.313 28.352 1.00 93.25 479 GLU A O 1
ATOM 3945 N N . ALA A 1 480 ? -10.436 0.279 28.504 1.00 93.81 480 ALA A N 1
ATOM 3946 C CA . ALA A 1 480 ? -10.619 -0.653 27.392 1.00 93.81 480 ALA A CA 1
ATOM 3947 C C . ALA A 1 480 ? -10.082 -0.076 26.069 1.00 93.81 480 ALA A C 1
ATOM 3949 O O . ALA A 1 480 ? -9.290 -0.720 25.384 1.00 93.81 480 ALA A O 1
ATOM 3950 N N . HIS A 1 481 ? -10.463 1.160 25.726 1.00 94.06 481 HIS A N 1
ATOM 3951 C CA . HIS A 1 481 ? -9.998 1.847 24.514 1.00 94.06 481 HIS A CA 1
ATOM 3952 C C . HIS A 1 481 ? -8.474 1.993 24.488 1.00 94.06 481 HIS A C 1
ATOM 3954 O O . HIS A 1 481 ? -7.835 1.685 23.485 1.00 94.06 481 HIS A O 1
ATOM 3960 N N . LYS A 1 482 ? -7.877 2.386 25.616 1.00 91.38 482 LYS A N 1
ATOM 3961 C CA . LYS A 1 482 ? -6.430 2.549 25.758 1.00 91.38 482 LYS A CA 1
ATOM 3962 C C . LYS A 1 482 ? -5.683 1.241 25.500 1.00 91.38 482 LYS A C 1
ATOM 3964 O O . LYS A 1 482 ? -4.687 1.268 24.785 1.00 91.38 482 LYS A O 1
ATOM 3969 N N . GLN A 1 483 ? -6.147 0.117 26.047 1.00 92.19 483 GLN A N 1
ATOM 3970 C CA . GLN A 1 483 ? -5.496 -1.178 25.815 1.00 92.19 483 GLN A CA 1
ATOM 3971 C C . GLN A 1 483 ? -5.572 -1.624 24.349 1.00 92.19 483 GLN A C 1
ATOM 3973 O O . GLN A 1 483 ? -4.630 -2.229 23.852 1.00 92.19 483 GLN A O 1
ATOM 3978 N N . LEU A 1 484 ? -6.651 -1.278 23.641 1.00 91.44 484 LEU A N 1
ATOM 3979 C CA . LEU A 1 484 ? -6.801 -1.592 22.218 1.00 91.44 484 LEU A CA 1
ATOM 3980 C C . LEU A 1 484 ? -5.927 -0.706 21.320 1.00 91.44 484 LEU A C 1
ATOM 3982 O O . LEU A 1 484 ? -5.341 -1.198 20.360 1.00 91.44 484 LEU A O 1
ATOM 3986 N N . CYS A 1 485 ? -5.830 0.593 21.616 1.00 87.69 485 CYS A N 1
ATOM 3987 C CA . CYS A 1 485 ? -5.038 1.533 20.814 1.00 87.69 485 CYS A CA 1
ATOM 3988 C C . CYS A 1 485 ? -3.529 1.437 21.079 1.00 87.69 485 CYS A C 1
ATOM 3990 O O . CYS A 1 485 ? -2.735 1.782 20.200 1.00 87.69 485 CYS A O 1
ATOM 3992 N N . TYR A 1 486 ? -3.138 0.977 22.269 1.00 86.62 486 TYR A N 1
ATOM 3993 C CA . TYR A 1 486 ? -1.747 0.836 22.702 1.00 86.62 486 TYR A CA 1
ATOM 3994 C C . TYR A 1 486 ? -1.490 -0.583 23.234 1.00 86.62 486 TYR A C 1
ATOM 3996 O O . TYR A 1 486 ? -1.236 -0.755 24.432 1.00 86.62 486 TYR A O 1
ATOM 4004 N N . PRO A 1 487 ? -1.586 -1.608 22.367 1.00 88.62 487 PRO A N 1
ATOM 4005 C CA . PRO A 1 487 ? -1.352 -2.982 22.776 1.00 88.62 487 PRO A CA 1
ATOM 4006 C C . PRO A 1 487 ? 0.142 -3.218 23.075 1.00 88.62 487 PRO A C 1
ATOM 4008 O O . PRO A 1 487 ? 0.993 -2.414 22.681 1.00 88.62 487 PRO A O 1
ATOM 4011 N N . PRO A 1 488 ? 0.495 -4.330 23.745 1.00 89.62 488 PRO A N 1
ATOM 4012 C CA . PRO A 1 488 ? 1.888 -4.722 23.938 1.00 89.62 488 PRO A CA 1
ATOM 4013 C C . PRO A 1 488 ? 2.643 -4.861 22.608 1.00 89.62 488 PRO A C 1
ATOM 4015 O O . PRO A 1 488 ? 2.063 -5.258 21.597 1.00 89.62 488 PRO A O 1
ATOM 4018 N N . GLU A 1 489 ? 3.955 -4.624 22.629 1.00 87.81 489 GLU A N 1
ATOM 4019 C CA . GLU A 1 489 ? 4.811 -4.664 21.432 1.00 87.81 489 GLU A CA 1
ATOM 4020 C C . GLU A 1 489 ? 4.705 -5.991 20.656 1.00 87.81 489 GLU A C 1
ATOM 4022 O O . GLU A 1 489 ? 4.630 -5.994 19.431 1.00 87.81 489 GLU A O 1
ATOM 4027 N N . SER A 1 490 ? 4.594 -7.123 21.360 1.00 87.50 490 SER A N 1
ATOM 4028 C CA . SER A 1 490 ? 4.421 -8.447 20.744 1.00 87.50 490 SER A CA 1
ATOM 4029 C C . SER A 1 490 ? 3.136 -8.579 19.918 1.00 87.50 490 SER A C 1
ATOM 4031 O O . SER A 1 490 ? 3.104 -9.310 18.934 1.00 87.50 490 SER A O 1
ATOM 4033 N N . VAL A 1 491 ? 2.074 -7.860 20.290 1.00 90.38 491 VAL A N 1
ATOM 4034 C CA . VAL A 1 491 ? 0.824 -7.791 19.521 1.00 90.38 491 VAL A CA 1
ATOM 4035 C C . VAL A 1 491 ? 0.962 -6.788 18.379 1.00 90.38 491 VAL A C 1
ATOM 4037 O O . VAL A 1 491 ? 0.504 -7.051 17.266 1.00 90.38 491 VAL A O 1
ATOM 4040 N N . LEU A 1 492 ? 1.617 -5.654 18.633 1.00 87.12 492 LEU A N 1
ATOM 4041 C CA . LEU A 1 492 ? 1.813 -4.587 17.653 1.00 87.12 492 LEU A CA 1
ATOM 4042 C C . LEU A 1 492 ? 2.634 -5.057 16.441 1.00 87.12 492 LEU A C 1
ATOM 4044 O O . LEU A 1 492 ? 2.292 -4.752 15.298 1.00 87.12 492 LEU A O 1
ATOM 4048 N N . GLN A 1 493 ? 3.672 -5.864 16.666 1.00 87.81 493 GLN A N 1
ATOM 4049 C CA . GLN A 1 493 ? 4.489 -6.458 15.600 1.00 87.81 493 GLN A CA 1
ATOM 4050 C C . GLN A 1 493 ? 3.706 -7.441 14.718 1.00 87.81 493 GLN A C 1
ATOM 4052 O O . GLN A 1 493 ? 4.072 -7.664 13.569 1.00 87.81 493 GLN A O 1
ATOM 4057 N N . LEU A 1 494 ? 2.589 -7.975 15.204 1.00 90.62 494 LEU A N 1
ATOM 4058 C CA . LEU A 1 494 ? 1.727 -8.909 14.474 1.00 90.62 494 LEU A CA 1
ATOM 4059 C C . LEU A 1 494 ? 0.413 -8.267 14.006 1.00 90.62 494 LEU A C 1
ATOM 4061 O O . LEU A 1 494 ? -0.474 -8.956 13.510 1.00 90.62 494 LEU A O 1
ATOM 4065 N N . THR A 1 495 ? 0.289 -6.950 14.154 1.00 92.50 495 THR A N 1
ATOM 4066 C CA . THR A 1 495 ? -0.860 -6.146 13.724 1.00 92.50 495 THR A CA 1
ATOM 4067 C C . THR A 1 495 ? -0.401 -5.193 12.626 1.00 92.50 495 THR A C 1
ATOM 4069 O O . THR A 1 495 ? 0.742 -4.735 12.646 1.00 92.50 495 THR A O 1
ATOM 4072 N N . VAL A 1 496 ? -1.271 -4.883 11.667 1.00 92.31 496 VAL A N 1
ATOM 4073 C CA . VAL A 1 496 ? -1.039 -3.788 10.714 1.00 92.31 496 VAL A CA 1
ATOM 4074 C C . VAL A 1 496 ? -1.907 -2.614 11.138 1.00 92.31 496 VAL A C 1
ATOM 4076 O O . VAL A 1 496 ? -3.138 -2.691 11.105 1.00 92.31 496 VAL A O 1
ATOM 4079 N N . ARG A 1 497 ? -1.268 -1.517 11.547 1.00 89.94 497 ARG A N 1
ATOM 4080 C CA . ARG A 1 497 ? -1.953 -0.244 11.781 1.00 89.94 497 ARG A CA 1
ATOM 4081 C C . ARG A 1 497 ? -2.123 0.454 10.448 1.00 89.94 497 ARG A C 1
ATOM 4083 O O . ARG A 1 497 ? -1.167 1.015 9.912 1.00 89.94 497 ARG A O 1
ATOM 4090 N N . MET A 1 498 ? -3.333 0.410 9.912 1.00 88.06 498 MET A N 1
ATOM 4091 C CA . MET A 1 498 ? -3.602 0.803 8.533 1.00 88.06 498 MET A CA 1
ATOM 4092 C C . MET A 1 498 ? -3.134 2.226 8.239 1.00 88.06 498 MET A C 1
ATOM 4094 O O . MET A 1 498 ? -2.526 2.467 7.201 1.00 88.06 498 MET A O 1
ATOM 4098 N N . GLU A 1 499 ? -3.349 3.153 9.166 1.00 85.94 499 GLU A N 1
ATOM 4099 C CA . GLU A 1 499 ? -2.999 4.559 8.984 1.00 85.94 499 GLU A CA 1
ATOM 4100 C C . GLU A 1 499 ? -1.491 4.794 8.947 1.00 85.94 499 GLU A C 1
ATOM 4102 O O . GLU A 1 499 ? -1.047 5.734 8.306 1.00 85.94 499 GLU A O 1
ATOM 4107 N N . PHE A 1 500 ? -0.710 3.955 9.629 1.00 84.62 500 PHE A N 1
ATOM 4108 C CA . PHE A 1 500 ? 0.727 4.156 9.817 1.00 84.62 500 PHE A CA 1
ATOM 4109 C C . PHE A 1 500 ? 1.571 3.302 8.871 1.00 84.62 500 PHE A C 1
ATOM 4111 O O . PHE A 1 500 ? 2.676 3.702 8.507 1.00 84.62 500 PHE A O 1
ATOM 4118 N N . GLU A 1 501 ? 1.062 2.125 8.511 1.00 85.50 501 GLU A N 1
ATOM 4119 C CA . GLU A 1 501 ? 1.778 1.080 7.774 1.00 85.50 501 GLU A CA 1
ATOM 4120 C C . GLU A 1 501 ? 1.249 0.908 6.341 1.00 85.50 501 GLU A C 1
ATOM 4122 O O . GLU A 1 501 ? 1.849 0.183 5.549 1.00 85.50 501 GLU A O 1
ATOM 4127 N N . THR A 1 502 ? 0.158 1.590 5.969 1.00 80.44 502 THR A N 1
ATOM 4128 C CA . THR A 1 502 ? -0.360 1.594 4.592 1.00 80.44 502 THR A CA 1
ATOM 4129 C C . THR A 1 502 ? -0.455 3.013 4.039 1.00 80.44 502 THR A C 1
ATOM 4131 O O . THR A 1 502 ? -0.605 3.979 4.777 1.00 80.44 502 THR A O 1
ATOM 4134 N N . GLN A 1 503 ? -0.392 3.150 2.713 1.00 69.44 503 GLN A N 1
ATOM 4135 C CA . GLN A 1 503 ? -0.565 4.440 2.031 1.00 69.44 503 GLN A CA 1
ATOM 4136 C C . GLN A 1 503 ? -2.042 4.778 1.739 1.00 69.44 503 GLN A C 1
ATOM 4138 O O . GLN A 1 503 ? -2.342 5.582 0.855 1.00 69.44 503 GLN A O 1
ATOM 4143 N N . LEU A 1 504 ? -2.990 4.133 2.428 1.00 70.31 504 LEU A N 1
ATOM 4144 C CA . LEU A 1 504 ? -4.412 4.419 2.252 1.00 70.31 504 LEU A CA 1
ATOM 4145 C C . LEU A 1 504 ? -4.791 5.756 2.896 1.00 70.31 504 LEU A C 1
ATOM 4147 O O . LEU A 1 504 ? -4.171 6.216 3.851 1.00 70.31 504 LEU A O 1
ATOM 4151 N N . ASN A 1 505 ? -5.844 6.384 2.369 1.00 64.44 505 ASN A N 1
ATOM 4152 C CA . ASN A 1 505 ? -6.348 7.639 2.917 1.00 64.44 505 ASN A CA 1
ATOM 4153 C C . ASN A 1 505 ? -6.829 7.442 4.361 1.00 64.44 505 ASN A C 1
ATOM 4155 O O . ASN A 1 505 ? -7.795 6.723 4.614 1.00 64.44 505 ASN A O 1
ATOM 4159 N N . VAL A 1 506 ? -6.166 8.139 5.278 1.00 62.53 506 VAL A N 1
ATOM 4160 C CA . VAL A 1 506 ? -6.451 8.143 6.711 1.00 62.53 506 VAL A CA 1
ATOM 4161 C C . VAL A 1 506 ? -7.697 8.977 7.006 1.00 62.53 506 VAL A C 1
ATOM 4163 O O . VAL A 1 506 ? -7.795 10.129 6.574 1.00 62.53 506 VAL A O 1
ATOM 4166 N N . ARG A 1 507 ? -8.640 8.420 7.772 1.00 72.94 507 ARG A N 1
ATOM 4167 C CA . ARG A 1 507 ? -9.732 9.188 8.383 1.00 72.94 507 ARG A CA 1
ATOM 4168 C C . ARG A 1 507 ? -9.273 9.640 9.774 1.00 72.94 507 ARG A C 1
ATOM 4170 O O . ARG A 1 507 ? -8.921 8.783 10.570 1.00 72.94 507 ARG A O 1
ATOM 4177 N N . PRO A 1 508 ? -9.283 10.943 10.101 1.00 72.69 508 PRO A N 1
ATOM 4178 C CA . PRO A 1 508 ? -8.777 11.431 11.390 1.00 72.69 508 PRO A CA 1
ATOM 4179 C C . PRO A 1 508 ? -9.586 10.951 12.600 1.00 72.69 508 PRO A C 1
ATOM 4181 O O . PRO A 1 508 ? -9.091 10.995 13.719 1.00 72.69 508 PRO A O 1
ATOM 4184 N N . GLU A 1 509 ? -10.833 10.525 12.394 1.00 82.81 509 GLU A N 1
ATOM 4185 C CA . GLU A 1 509 ? -11.733 10.131 13.483 1.00 82.81 509 GLU A CA 1
ATOM 4186 C C . GLU A 1 509 ? -11.713 8.630 13.782 1.00 82.81 509 GLU A C 1
ATOM 4188 O O . GLU A 1 509 ? -12.293 8.191 14.774 1.00 82.81 509 GLU A O 1
ATOM 4193 N N . GLU A 1 510 ? -11.058 7.837 12.937 1.00 85.81 510 GLU A N 1
ATOM 4194 C CA . GLU A 1 510 ? -11.109 6.381 12.974 1.00 85.81 510 GLU A CA 1
ATOM 4195 C C . GLU A 1 510 ? -9.699 5.804 12.892 1.00 85.81 510 GLU A C 1
ATOM 4197 O O . GLU A 1 510 ? -8.880 6.222 12.078 1.00 85.81 510 GLU A O 1
ATOM 4202 N N . ARG A 1 511 ? -9.445 4.791 13.713 1.00 87.56 511 ARG A N 1
ATOM 4203 C CA . ARG A 1 511 ? -8.227 3.993 13.708 1.00 87.56 511 ARG A CA 1
ATOM 4204 C C . ARG A 1 511 ? -8.564 2.583 13.264 1.00 87.56 511 ARG A C 1
ATOM 4206 O O . ARG A 1 511 ? -9.435 1.944 13.852 1.00 87.56 511 ARG A O 1
ATOM 4213 N N . ASN A 1 512 ? -7.877 2.090 12.246 1.00 89.44 512 ASN A N 1
ATOM 4214 C CA . ASN A 1 512 ? -8.130 0.788 11.655 1.00 89.44 512 ASN A CA 1
ATOM 4215 C C . ASN A 1 512 ? -6.957 -0.145 11.953 1.00 89.44 512 ASN A C 1
ATOM 4217 O O . ASN A 1 512 ? -5.817 0.075 11.538 1.00 89.44 512 ASN A O 1
ATOM 4221 N N . LEU A 1 513 ? -7.254 -1.217 12.677 1.00 91.06 513 LEU A N 1
ATOM 4222 C CA . LEU A 1 513 ? -6.298 -2.258 13.026 1.00 91.06 513 LEU A CA 1
ATOM 4223 C C . LEU A 1 513 ? -6.647 -3.508 12.233 1.00 91.06 513 LEU A C 1
ATOM 4225 O O . LEU A 1 513 ? -7.759 -4.023 12.350 1.00 91.06 513 LEU A O 1
ATOM 4229 N N . ALA A 1 514 ? -5.713 -3.979 11.417 1.00 93.81 514 ALA A N 1
ATOM 4230 C CA . ALA A 1 514 ? -5.855 -5.238 10.710 1.00 93.81 514 ALA A CA 1
ATOM 4231 C C . ALA A 1 514 ? -5.128 -6.352 11.466 1.00 93.81 514 ALA A C 1
ATOM 4233 O O . ALA A 1 514 ? -4.024 -6.142 11.972 1.00 93.81 514 ALA A O 1
ATOM 4234 N N . PHE A 1 515 ? -5.734 -7.535 11.494 1.00 94.12 515 PHE A N 1
ATOM 4235 C CA . PHE A 1 515 ? -5.240 -8.730 12.172 1.00 94.12 515 PHE A CA 1
ATOM 4236 C C . PHE A 1 515 ? -5.169 -9.902 11.191 1.00 94.12 515 PHE A C 1
ATOM 4238 O O . PHE A 1 515 ? -6.086 -10.052 10.374 1.00 94.12 515 PHE A O 1
ATOM 4245 N N . PRO A 1 516 ? -4.116 -10.734 11.256 1.00 94.31 516 PRO A N 1
ATOM 4246 C CA . PRO A 1 516 ? -3.983 -11.883 10.369 1.00 94.31 516 PRO A CA 1
ATOM 4247 C C . PRO A 1 516 ? -5.149 -12.861 10.575 1.00 94.31 516 PRO A C 1
ATOM 4249 O O . PRO A 1 516 ? -5.635 -13.031 11.692 1.00 94.31 516 PRO A O 1
ATOM 4252 N N . ASP A 1 517 ? -5.587 -13.505 9.494 1.00 92.25 517 ASP A N 1
ATOM 4253 C CA . ASP A 1 517 ? -6.656 -14.508 9.518 1.00 92.25 517 ASP A CA 1
ATOM 4254 C C . ASP A 1 517 ? -6.302 -15.715 8.633 1.00 92.25 517 ASP A C 1
ATOM 4256 O O . ASP A 1 517 ? -5.542 -15.608 7.667 1.00 92.25 517 ASP A O 1
ATOM 4260 N N . GLY A 1 518 ? -6.864 -16.877 8.960 1.00 91.50 518 GLY A N 1
ATOM 4261 C CA . GLY A 1 518 ? -6.598 -18.139 8.272 1.00 91.50 518 GLY A CA 1
ATOM 4262 C C . GLY A 1 518 ? -5.279 -18.821 8.661 1.00 91.50 518 GLY A C 1
ATOM 4263 O O . GLY A 1 518 ? -4.587 -18.434 9.605 1.00 91.50 518 GLY A O 1
ATOM 4264 N N . ASP A 1 519 ? -4.934 -19.878 7.922 1.00 89.56 519 ASP A N 1
ATOM 4265 C CA . ASP A 1 519 ? -3.739 -20.696 8.158 1.00 89.56 519 ASP A CA 1
ATOM 4266 C C . ASP A 1 519 ? -2.478 -19.845 8.005 1.00 89.56 519 ASP A C 1
ATOM 4268 O O . ASP A 1 519 ? -2.240 -19.247 6.951 1.00 89.56 519 ASP A O 1
ATOM 4272 N N . ASN A 1 520 ? -1.723 -19.748 9.100 1.00 90.38 520 ASN A N 1
ATOM 4273 C CA . ASN A 1 520 ? -0.566 -18.876 9.274 1.00 90.38 520 ASN A CA 1
ATOM 4274 C C . ASN A 1 520 ? -0.789 -17.430 8.774 1.00 90.38 520 ASN A C 1
ATOM 4276 O O . ASN A 1 520 ? 0.158 -16.777 8.343 1.00 90.38 520 ASN A O 1
ATOM 4280 N N . GLY A 1 521 ? -2.023 -16.910 8.816 1.00 91.88 521 GLY A N 1
ATOM 4281 C CA . GLY A 1 521 ? -2.352 -15.567 8.322 1.00 91.88 521 GLY A CA 1
ATOM 4282 C C . GLY A 1 521 ? -2.334 -15.411 6.793 1.00 91.88 521 GLY A C 1
ATOM 4283 O O . GLY A 1 521 ? -2.279 -14.283 6.308 1.00 91.88 521 GLY A O 1
ATOM 4284 N N . VAL A 1 522 ? -2.319 -16.515 6.036 1.00 95.12 522 VAL A N 1
ATOM 4285 C CA . VAL A 1 522 ? -2.193 -16.520 4.567 1.00 95.12 522 VAL A CA 1
ATOM 4286 C C . VAL A 1 522 ? -3.503 -16.895 3.890 1.00 95.12 522 VAL A C 1
ATOM 4288 O O . VAL A 1 522 ? -3.846 -16.319 2.862 1.00 95.12 522 VAL A O 1
ATOM 4291 N N . SER A 1 523 ? -4.249 -17.863 4.422 1.00 95.75 523 SER A N 1
ATOM 4292 C CA . SER A 1 523 ? -5.351 -18.473 3.668 1.00 95.75 523 SER A CA 1
ATOM 4293 C C . SER A 1 523 ? -6.627 -17.624 3.590 1.00 95.75 523 SER A C 1
ATOM 4295 O O . SER A 1 523 ? -7.583 -18.052 2.949 1.00 95.75 523 SER A O 1
ATOM 4297 N N . ARG A 1 524 ? -6.686 -16.462 4.255 1.00 96.06 524 ARG A N 1
ATOM 4298 C CA . ARG A 1 524 ? -7.846 -15.556 4.283 1.00 96.06 524 ARG A CA 1
ATOM 4299 C C . ARG A 1 524 ? -7.406 -14.096 4.308 1.00 96.06 524 ARG A C 1
ATOM 4301 O O . ARG A 1 524 ? -6.291 -13.778 4.713 1.00 96.06 524 ARG A O 1
ATOM 4308 N N . LEU A 1 525 ? -8.301 -13.201 3.885 1.00 96.50 525 LEU A N 1
ATOM 4309 C CA . LEU A 1 525 ? -8.072 -11.767 4.033 1.00 96.50 525 LEU A CA 1
ATOM 4310 C C . LEU A 1 525 ? -8.145 -11.352 5.515 1.00 96.50 525 LEU A C 1
ATOM 4312 O O . LEU A 1 525 ? -9.062 -11.800 6.206 1.00 96.50 525 LEU A O 1
ATOM 4316 N N . PRO A 1 526 ? -7.283 -10.425 5.977 1.00 95.00 526 PRO A N 1
ATOM 4317 C CA . PRO A 1 526 ? -7.220 -9.975 7.362 1.00 95.00 526 PRO A CA 1
ATOM 4318 C C . PRO A 1 526 ? -8.554 -9.454 7.878 1.00 95.00 526 PRO A C 1
ATOM 4320 O O . PRO A 1 526 ? -9.326 -8.837 7.135 1.00 95.00 526 PRO A O 1
ATOM 4323 N N . MET A 1 527 ? -8.787 -9.621 9.174 1.00 91.75 527 MET A N 1
ATOM 4324 C CA . MET A 1 527 ? -9.890 -8.958 9.861 1.00 91.75 527 MET A CA 1
ATOM 4325 C C . MET A 1 527 ? -9.484 -7.520 10.170 1.00 91.75 527 MET A C 1
ATOM 4327 O O . MET A 1 527 ? -8.444 -7.300 10.781 1.00 91.75 527 MET A O 1
ATOM 4331 N N . VAL A 1 528 ? -10.290 -6.541 9.762 1.00 91.38 528 VAL A N 1
ATOM 4332 C CA . VAL A 1 528 ? -10.048 -5.124 10.071 1.00 91.38 528 VAL A CA 1
ATOM 4333 C C . VAL A 1 528 ? -11.072 -4.662 11.094 1.00 91.38 528 VAL A C 1
ATOM 4335 O O . VAL A 1 528 ? -12.274 -4.784 10.866 1.00 91.38 528 VAL A O 1
ATOM 4338 N N . LEU A 1 529 ? -10.588 -4.122 12.209 1.00 89.44 529 LEU A N 1
ATOM 4339 C CA . LEU A 1 529 ? -11.407 -3.497 13.239 1.00 89.44 529 LEU A CA 1
ATOM 4340 C C . LEU A 1 529 ? -11.204 -1.989 13.211 1.00 89.44 529 LEU A C 1
ATOM 4342 O O . LEU A 1 529 ? -10.073 -1.504 13.249 1.00 89.44 529 LEU A O 1
ATOM 4346 N N . THR A 1 530 ? -12.316 -1.265 13.201 1.00 88.94 530 THR A N 1
ATOM 4347 C CA . THR A 1 530 ? -12.336 0.193 13.269 1.00 88.94 530 THR A CA 1
ATOM 4348 C C . THR A 1 530 ? -12.665 0.631 14.690 1.00 88.94 530 THR A C 1
ATOM 4350 O O . THR A 1 530 ? -13.681 0.229 15.260 1.00 88.94 530 THR A O 1
ATOM 4353 N N . LEU A 1 531 ? -11.802 1.462 15.261 1.00 89.88 531 LEU A N 1
ATOM 4354 C CA . LEU A 1 531 ? -11.963 2.080 16.570 1.00 89.88 531 LEU A CA 1
ATOM 4355 C C . LEU A 1 531 ? -12.136 3.591 16.388 1.00 89.88 531 LEU A C 1
ATOM 4357 O O . LEU A 1 531 ? -11.396 4.186 15.608 1.00 89.88 531 LEU A O 1
ATOM 4361 N N . PRO A 1 532 ? -13.063 4.245 17.103 1.00 90.00 532 PRO A N 1
ATOM 4362 C CA . PRO A 1 532 ? -13.119 5.699 17.100 1.00 90.00 532 PRO A CA 1
ATOM 4363 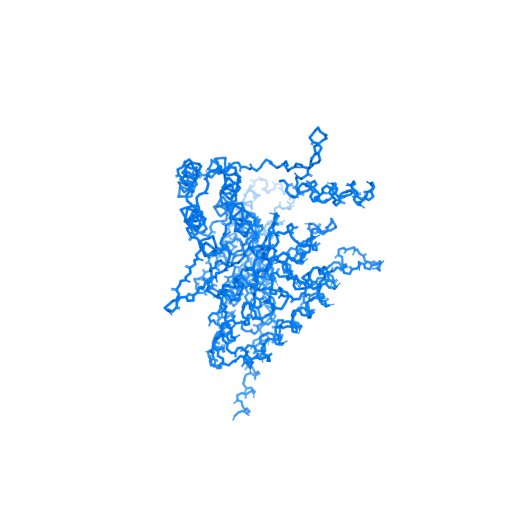C C . PRO A 1 532 ? -11.892 6.267 17.821 1.00 90.00 532 PRO A C 1
ATOM 4365 O O . PRO A 1 532 ? -11.536 5.797 18.905 1.00 90.00 532 PRO A O 1
ATOM 4368 N N . GLU A 1 533 ? -11.272 7.307 17.268 1.00 86.19 533 GLU A N 1
ATOM 4369 C CA . GLU A 1 533 ? -10.153 7.999 17.921 1.00 86.19 533 GLU A CA 1
ATOM 4370 C C . GLU A 1 533 ? -10.660 8.790 19.140 1.00 86.19 533 GLU A C 1
ATOM 4372 O O . GLU A 1 533 ? -10.037 8.824 20.206 1.00 86.19 533 GLU A O 1
ATOM 4377 N N . ASN A 1 534 ? -11.875 9.345 19.041 1.00 85.94 534 ASN A N 1
ATOM 4378 C CA . ASN A 1 534 ? -12.559 9.916 20.191 1.00 85.94 534 ASN A CA 1
ATOM 4379 C C . ASN A 1 534 ? -13.094 8.809 21.110 1.00 85.94 534 ASN A C 1
ATOM 4381 O O . ASN A 1 534 ? -14.176 8.259 20.905 1.00 85.94 534 ASN A O 1
ATOM 4385 N N . ARG A 1 535 ? -12.383 8.572 22.214 1.00 84.31 535 ARG A N 1
ATOM 4386 C CA . ARG A 1 535 ? -12.762 7.631 23.285 1.00 84.31 535 ARG A CA 1
ATOM 4387 C C . ARG A 1 535 ? -14.203 7.751 23.798 1.00 84.31 535 ARG A C 1
ATOM 4389 O O . ARG A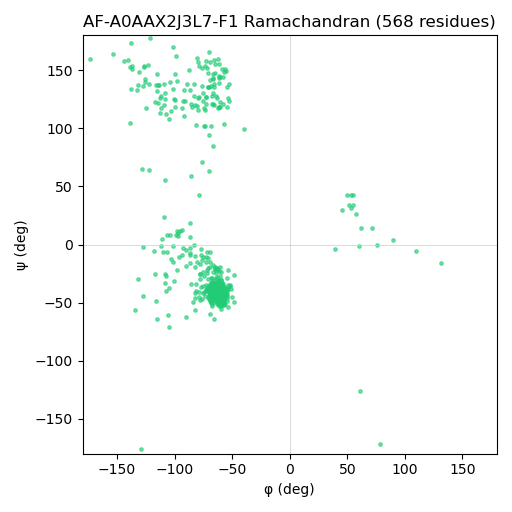 1 535 ? -14.739 6.776 24.312 1.00 84.31 535 ARG A O 1
ATOM 4396 N N . LEU A 1 536 ? -14.845 8.920 23.701 1.00 84.75 536 LEU A N 1
ATOM 4397 C CA . LEU A 1 536 ? -16.239 9.089 24.135 1.00 84.75 536 LEU A CA 1
ATOM 4398 C C . LEU A 1 536 ? -17.239 8.407 23.192 1.00 84.75 536 LEU A C 1
ATOM 4400 O O . LEU A 1 536 ? -18.355 8.110 23.613 1.00 84.75 536 LEU A O 1
ATOM 4404 N N . GLN A 1 537 ? -16.844 8.165 21.943 1.00 87.62 537 GLN A N 1
ATOM 4405 C CA . GLN A 1 537 ? -17.635 7.450 20.943 1.00 87.62 537 GLN A CA 1
ATOM 4406 C C . GLN A 1 537 ? -17.423 5.927 21.019 1.00 87.62 537 GLN A C 1
ATOM 4408 O O . GLN A 1 537 ? -18.158 5.178 20.380 1.00 87.62 537 GLN A O 1
ATOM 4413 N N . PHE A 1 538 ? -16.452 5.447 21.805 1.00 92.12 538 PHE A N 1
ATOM 4414 C CA . PHE A 1 538 ? -16.175 4.020 21.942 1.00 92.12 538 PHE A CA 1
ATOM 4415 C C . PHE A 1 538 ? -17.228 3.311 22.809 1.00 92.12 538 PHE A C 1
ATOM 4417 O O . PHE A 1 538 ? -17.370 3.587 24.005 1.00 92.12 538 PHE A O 1
ATOM 4424 N N . ASP A 1 539 ? -17.951 2.355 22.222 1.00 90.50 539 ASP A N 1
ATOM 4425 C CA . ASP A 1 539 ? -18.900 1.486 22.926 1.00 90.50 539 ASP A CA 1
ATOM 4426 C C . ASP A 1 539 ? -18.333 0.062 23.040 1.00 90.50 539 ASP A C 1
ATOM 4428 O O . ASP A 1 539 ? -18.217 -0.664 22.052 1.00 90.50 539 ASP A O 1
ATOM 4432 N N . VAL A 1 540 ? -18.012 -0.345 24.274 1.00 92.06 540 VAL A N 1
ATOM 4433 C CA . VAL A 1 540 ? -17.424 -1.659 24.586 1.00 92.06 540 VAL A CA 1
ATOM 4434 C C . VAL A 1 540 ? -18.362 -2.807 24.204 1.00 92.06 540 VAL A C 1
ATOM 4436 O O . VAL A 1 540 ? -17.901 -3.864 23.788 1.00 92.06 540 VAL A O 1
ATOM 4439 N N . ASN A 1 541 ? -19.680 -2.628 24.316 1.00 90.88 541 ASN A N 1
ATOM 4440 C CA . ASN A 1 541 ? -20.648 -3.681 24.008 1.00 90.88 541 ASN A CA 1
ATOM 4441 C C . ASN A 1 541 ? -20.805 -3.867 22.492 1.00 90.88 541 ASN A C 1
ATOM 4443 O O . ASN A 1 541 ? -20.854 -5.001 22.017 1.00 90.88 541 ASN A O 1
ATOM 4447 N N . ALA A 1 542 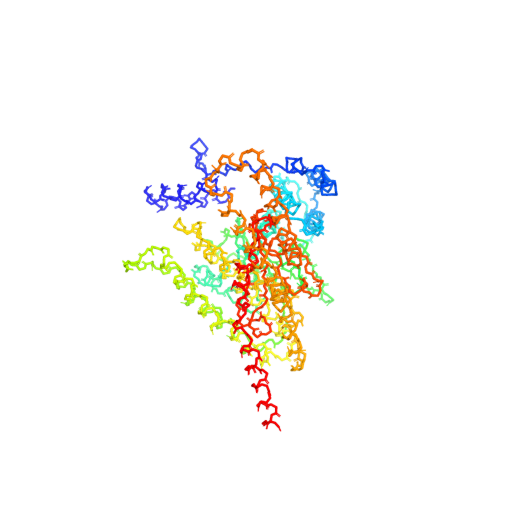? -20.849 -2.769 21.729 1.00 90.38 542 ALA A N 1
ATOM 4448 C CA . ALA A 1 542 ? -20.826 -2.827 20.267 1.00 90.38 542 ALA A CA 1
ATOM 4449 C C . ALA A 1 542 ? -19.517 -3.452 19.762 1.00 90.38 542 ALA A C 1
ATOM 4451 O O . ALA A 1 542 ? -19.546 -4.323 18.894 1.00 90.38 542 ALA A O 1
ATOM 4452 N N . PHE A 1 543 ? -18.390 -3.071 20.368 1.00 91.56 543 PHE A N 1
ATOM 4453 C CA . PHE A 1 543 ? -17.084 -3.645 20.069 1.00 91.56 543 PHE A CA 1
ATOM 4454 C C . PHE A 1 543 ? -17.022 -5.147 20.368 1.00 91.56 543 PHE A C 1
ATOM 4456 O O . PHE A 1 543 ? -16.674 -5.928 19.489 1.00 91.56 543 PHE A O 1
ATOM 4463 N N . ALA A 1 544 ? -17.429 -5.574 21.569 1.00 90.62 544 ALA A N 1
ATOM 4464 C CA . ALA A 1 544 ? -17.439 -6.983 21.967 1.00 90.62 544 ALA A CA 1
ATOM 4465 C C . ALA A 1 544 ? -18.288 -7.852 21.026 1.00 90.62 544 ALA A C 1
ATOM 4467 O O . ALA A 1 544 ? -17.911 -8.985 20.723 1.00 90.62 544 ALA A O 1
ATOM 4468 N N . LYS A 1 545 ? -19.404 -7.305 20.525 1.00 89.19 545 LYS A N 1
ATOM 4469 C CA . LYS A 1 545 ? -20.221 -7.955 19.497 1.00 89.19 545 LYS A CA 1
ATOM 4470 C C . LYS A 1 545 ? -19.472 -8.075 18.168 1.00 89.19 545 LYS A C 1
ATOM 4472 O O . LYS A 1 545 ? -19.525 -9.131 17.557 1.00 89.19 545 LYS A O 1
ATOM 4477 N N . ALA A 1 546 ? -18.775 -7.026 17.732 1.00 86.44 546 ALA A N 1
ATOM 4478 C CA . ALA A 1 546 ? -18.018 -7.035 16.478 1.00 86.44 546 ALA A CA 1
ATOM 4479 C C . ALA A 1 546 ? -16.862 -8.053 16.475 1.00 86.44 546 ALA A C 1
ATOM 4481 O O . ALA A 1 546 ? -16.519 -8.578 15.421 1.00 86.44 546 ALA A O 1
ATOM 4482 N N . VAL A 1 547 ? -16.282 -8.356 17.642 1.00 88.31 547 VAL A N 1
ATOM 4483 C CA . VAL A 1 547 ? -15.194 -9.343 17.785 1.00 88.31 547 VAL A CA 1
ATOM 4484 C C . VAL A 1 547 ? -15.666 -10.730 18.250 1.00 88.31 547 VAL A C 1
ATOM 4486 O O . VAL A 1 547 ? -14.832 -11.573 18.598 1.00 88.31 547 VAL A O 1
ATOM 4489 N N . ASN A 1 548 ? -16.985 -10.975 18.239 1.00 84.12 548 ASN A N 1
ATOM 4490 C CA . ASN A 1 548 ? -17.641 -12.242 18.589 1.00 84.12 548 ASN A CA 1
ATOM 4491 C C . ASN A 1 548 ? -17.273 -12.785 19.985 1.00 84.12 548 ASN A C 1
ATOM 4493 O O . ASN A 1 548 ? -17.038 -13.985 20.168 1.00 84.12 548 ASN A O 1
ATOM 4497 N N . VAL A 1 549 ? -17.219 -11.913 20.997 1.00 75.62 549 VAL A N 1
ATOM 4498 C CA . VAL A 1 549 ? -17.031 -12.339 22.395 1.00 75.62 549 VAL A CA 1
ATOM 4499 C C . VAL A 1 549 ? -18.295 -13.077 22.858 1.00 75.62 549 VAL A C 1
ATOM 4501 O O . VAL A 1 549 ? -19.312 -12.451 23.153 1.00 75.62 549 VAL A O 1
ATOM 4504 N N . GLY A 1 550 ? -18.219 -14.413 22.892 1.00 56.81 550 GLY A N 1
ATOM 4505 C CA . GLY A 1 550 ? -19.297 -15.319 23.315 1.00 56.81 550 GLY A CA 1
ATOM 4506 C C . GLY A 1 550 ? -19.599 -16.491 22.366 1.00 56.81 550 GLY A C 1
ATOM 4507 O O . GLY A 1 550 ? -20.227 -17.442 22.811 1.00 56.81 550 GLY A O 1
ATOM 4508 N N . GLU A 1 551 ? -19.141 -16.463 21.105 1.00 49.91 551 GLU A N 1
ATOM 4509 C CA . GLU A 1 551 ? -19.446 -17.507 20.094 1.00 49.91 551 GLU A CA 1
ATOM 4510 C C . GLU A 1 551 ? -18.241 -18.415 19.744 1.00 49.91 551 GLU A C 1
ATOM 4512 O O . GLU A 1 551 ? -18.427 -19.571 19.383 1.00 49.91 551 GLU A O 1
ATOM 4517 N N . HIS A 1 552 ? -16.992 -17.952 19.908 1.00 48.16 552 HIS A N 1
ATOM 4518 C CA . HIS A 1 552 ? -15.782 -18.731 19.561 1.00 48.16 552 HIS A CA 1
ATOM 4519 C C . HIS A 1 552 ? -15.250 -19.672 20.666 1.00 48.16 552 HIS A C 1
ATOM 4521 O O . HIS A 1 552 ? -14.289 -20.402 20.419 1.00 48.16 552 HIS A O 1
ATOM 4527 N N . GLU A 1 553 ? -15.846 -19.703 21.869 1.00 45.00 553 GLU A N 1
ATOM 4528 C CA . GLU A 1 553 ? -15.462 -20.686 22.908 1.00 45.00 553 GLU A CA 1
ATOM 4529 C C . GLU A 1 553 ? -15.760 -22.137 22.469 1.00 45.00 553 GLU A C 1
ATOM 4531 O O . GLU A 1 553 ? -15.111 -23.070 22.947 1.00 45.00 553 GLU A O 1
ATOM 4536 N N . ASP A 1 554 ? -16.678 -22.327 21.515 1.00 42.97 554 ASP A N 1
ATOM 4537 C CA . ASP A 1 554 ? -16.986 -23.636 20.936 1.00 42.97 554 ASP A CA 1
ATOM 4538 C C . ASP A 1 554 ? -15.989 -24.043 19.837 1.00 42.97 554 ASP A C 1
ATOM 4540 O O . ASP A 1 554 ? -15.612 -25.211 19.759 1.00 42.97 554 ASP A O 1
ATOM 4544 N N . GLU A 1 555 ? -15.461 -23.101 19.046 1.00 43.44 555 GLU A N 1
ATOM 4545 C CA . GLU A 1 555 ? -14.456 -23.400 18.012 1.00 43.44 555 GLU A CA 1
ATOM 4546 C C . GLU A 1 555 ? -13.081 -23.754 18.596 1.00 43.44 555 GLU A C 1
ATOM 4548 O O . GLU A 1 555 ? -12.450 -24.693 18.116 1.00 43.44 555 GLU A O 1
ATOM 4553 N N . GLU A 1 556 ? -12.621 -23.075 19.656 1.00 47.38 556 GLU A N 1
ATOM 4554 C CA . GLU A 1 556 ? -11.363 -23.434 20.337 1.00 47.38 556 GLU A CA 1
ATOM 4555 C C . GLU A 1 556 ? -11.465 -24.790 21.049 1.00 47.38 556 GLU A C 1
ATOM 4557 O O . GLU A 1 556 ? -10.515 -25.575 21.018 1.00 47.38 556 GLU A O 1
ATOM 4562 N N . LYS A 1 557 ? -12.628 -25.122 21.630 1.00 47.84 557 LYS A N 1
ATOM 4563 C CA . LYS A 1 557 ? -12.891 -26.474 22.146 1.00 47.84 557 LYS A CA 1
ATOM 4564 C C . LYS A 1 557 ? -12.857 -27.514 21.029 1.00 47.84 557 LYS A C 1
ATOM 4566 O O . LYS A 1 557 ? -12.222 -28.550 21.205 1.00 47.84 557 LYS A O 1
ATOM 4571 N N . MET A 1 558 ? -13.465 -27.226 19.877 1.00 44.78 558 MET A N 1
ATOM 4572 C CA . MET A 1 558 ? -13.481 -28.132 18.725 1.00 44.78 558 MET A CA 1
ATOM 4573 C C . MET A 1 558 ? -12.096 -28.315 18.084 1.00 44.78 558 MET A C 1
ATOM 4575 O O . MET A 1 558 ? -11.737 -29.439 17.742 1.00 44.78 558 MET A O 1
ATOM 4579 N N . LEU A 1 559 ? -11.283 -27.260 17.966 1.00 44.88 559 LEU A N 1
ATOM 4580 C CA . LEU A 1 559 ? -9.893 -27.334 17.487 1.00 44.88 559 LEU A CA 1
ATOM 4581 C C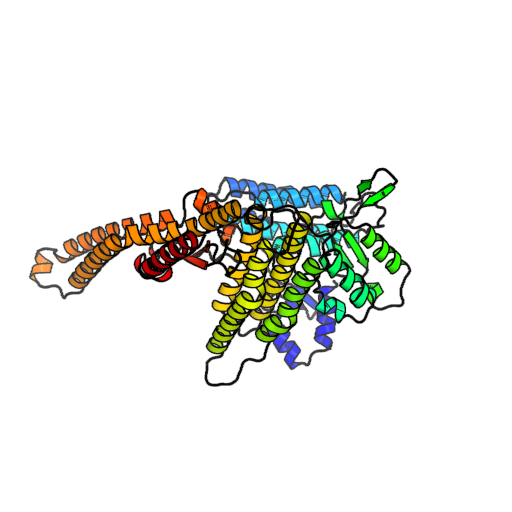 . LEU A 1 559 ? -9.009 -28.137 18.448 1.00 44.88 559 LEU A C 1
ATOM 4583 O O . LEU A 1 559 ? -8.248 -29.002 18.014 1.00 44.88 559 LEU A O 1
ATOM 4587 N N . HIS A 1 560 ? -9.161 -27.920 19.756 1.00 46.56 560 HIS A N 1
ATOM 4588 C CA 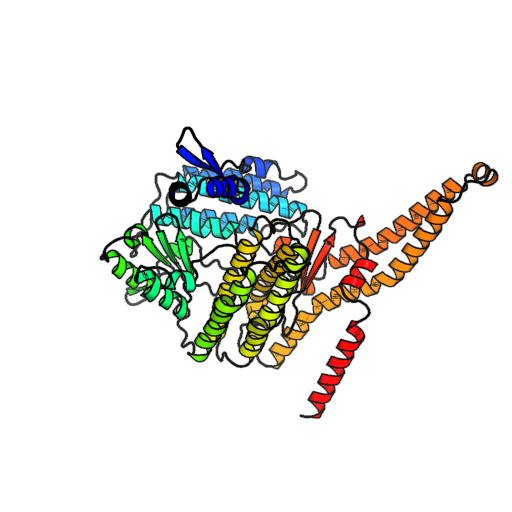. HIS A 1 560 ? -8.402 -28.650 20.769 1.00 46.56 560 HIS A CA 1
ATOM 4589 C C . HIS A 1 560 ? -8.841 -30.124 20.893 1.00 46.56 560 HIS A C 1
ATOM 4591 O O . HIS A 1 560 ? -8.030 -31.000 21.206 1.00 46.56 560 HIS A O 1
ATOM 4597 N N . GLU A 1 561 ? -10.108 -30.437 20.608 1.00 47.25 561 GLU A N 1
ATOM 4598 C CA . GLU A 1 561 ? -10.589 -31.816 20.460 1.00 47.25 561 GLU A CA 1
ATOM 4599 C C . GLU A 1 561 ? -10.114 -32.466 19.151 1.00 47.25 561 GLU A C 1
ATOM 4601 O O . GLU A 1 561 ? -9.700 -33.627 19.170 1.00 47.25 561 GLU A O 1
ATOM 4606 N N . ALA A 1 562 ? -10.083 -31.731 18.037 1.00 43.72 562 ALA A N 1
ATOM 4607 C CA . ALA A 1 562 ? -9.592 -32.222 16.749 1.00 43.72 562 ALA A CA 1
ATOM 4608 C C . ALA A 1 562 ? -8.087 -32.547 16.781 1.00 43.72 562 ALA A C 1
ATOM 4610 O O . ALA A 1 562 ? -7.682 -33.609 16.300 1.00 43.72 562 ALA A O 1
ATOM 4611 N N . GLU A 1 563 ? -7.263 -31.707 17.418 1.00 45.66 563 GLU A N 1
ATOM 4612 C CA . GLU A 1 563 ? -5.839 -31.992 17.655 1.00 45.66 563 GLU A CA 1
ATOM 4613 C C . GLU A 1 563 ? -5.643 -33.243 18.525 1.00 45.66 563 GLU A C 1
ATOM 4615 O O . GLU A 1 563 ? -4.797 -34.085 18.217 1.00 45.66 563 GLU A O 1
ATOM 4620 N N . LYS A 1 564 ? -6.469 -33.439 19.563 1.00 49.97 564 LYS A N 1
ATOM 4621 C CA . LYS A 1 564 ? -6.439 -34.658 20.395 1.00 49.97 564 LYS A CA 1
ATOM 4622 C C . LYS A 1 564 ? -6.842 -35.921 19.632 1.00 49.97 564 LYS A C 1
ATOM 4624 O O . LYS A 1 564 ? -6.378 -37.006 19.981 1.00 49.97 564 LYS A O 1
ATOM 4629 N N . VAL A 1 565 ? -7.709 -35.812 18.626 1.00 46.62 565 VAL A N 1
ATOM 4630 C CA . VAL A 1 565 ? -8.109 -36.942 17.769 1.00 46.62 565 VAL A CA 1
ATOM 4631 C C . VAL A 1 565 ? -7.022 -37.272 16.742 1.00 46.62 565 VAL A C 1
ATOM 4633 O O . VAL A 1 565 ? -6.783 -38.450 16.477 1.00 46.62 565 VAL A O 1
ATOM 4636 N N . LEU A 1 566 ? -6.327 -36.264 16.207 1.00 39.03 566 LEU A N 1
ATOM 4637 C CA . LEU A 1 566 ? -5.206 -36.445 15.279 1.00 39.03 566 LEU A CA 1
ATOM 4638 C C . LEU A 1 566 ? -3.972 -37.046 15.972 1.00 39.03 566 LEU A C 1
ATOM 4640 O O . LEU A 1 566 ? -3.406 -38.004 15.455 1.00 39.03 566 LEU A O 1
ATOM 4644 N N . LEU A 1 567 ? -3.634 -36.587 17.181 1.00 42.41 567 LEU A N 1
ATOM 4645 C CA . LEU A 1 567 ? -2.532 -37.127 17.997 1.00 42.41 567 LEU A CA 1
ATOM 4646 C C . LEU A 1 567 ? -2.788 -38.541 18.546 1.00 42.41 567 LEU A C 1
ATOM 4648 O O . LEU A 1 567 ? -1.858 -39.196 18.999 1.00 42.41 567 LEU A O 1
ATOM 4652 N N . LYS A 1 568 ? -4.036 -39.028 18.519 1.00 44.12 568 LYS A N 1
ATOM 4653 C CA . LYS A 1 568 ? -4.388 -40.418 18.868 1.00 44.12 568 LYS A CA 1
ATOM 4654 C C . LYS A 1 568 ? -4.358 -41.378 17.672 1.00 44.12 568 LYS A C 1
ATOM 4656 O O . LYS A 1 568 ? -4.622 -42.565 17.856 1.00 44.12 568 LYS A O 1
ATOM 4661 N N . ARG A 1 569 ? -4.119 -40.876 16.453 1.00 38.53 569 ARG A N 1
ATOM 4662 C CA . ARG A 1 569 ? -4.066 -41.668 15.207 1.00 38.53 569 ARG A CA 1
ATOM 4663 C C . ARG A 1 569 ? -2.668 -41.761 14.580 1.00 38.53 569 ARG A C 1
ATOM 4665 O O . ARG A 1 569 ? -2.524 -42.436 13.564 1.00 38.53 569 ARG A O 1
ATOM 4672 N N . THR A 1 570 ? -1.675 -41.125 15.189 1.00 37.91 570 THR A N 1
ATOM 4673 C CA . THR A 1 570 ? -0.234 -41.408 15.053 1.00 37.91 570 THR A CA 1
ATOM 4674 C C . THR A 1 570 ? 0.205 -42.274 16.214 1.00 37.91 570 THR A C 1
ATOM 4676 O O . THR A 1 570 ? 1.000 -43.207 15.980 1.00 37.91 570 THR A O 1
#

Solvent-accessible surface area (backbone atoms only — not comparable to full-atom values): 31706 Å² total; per-residue (Å²): 112,60,67,43,50,53,52,49,56,54,49,71,76,43,54,77,67,54,43,52,48,44,43,63,65,56,28,43,82,67,30,35,43,80,37,79,89,78,70,41,59,41,78,68,65,89,71,62,46,37,65,54,36,28,64,67,39,53,80,87,46,51,71,60,32,52,50,34,47,50,55,48,60,51,50,54,44,62,68,74,70,51,40,42,53,64,61,47,27,53,52,54,54,54,53,52,47,55,60,67,71,53,80,44,86,88,38,64,70,57,41,52,47,49,51,47,37,50,53,19,44,48,54,52,50,40,55,46,55,72,68,53,85,72,64,43,73,77,94,58,94,82,66,81,48,65,67,59,53,47,44,41,47,42,66,44,31,49,40,28,74,71,36,48,61,57,46,79,58,63,47,58,71,59,24,52,70,36,90,45,57,66,38,31,48,52,47,35,46,42,34,68,78,49,50,36,48,33,37,80,49,82,64,31,35,35,43,26,25,61,54,84,60,80,96,52,64,55,58,39,55,57,55,48,72,45,72,48,69,46,95,90,71,51,61,40,28,37,46,42,72,42,64,46,76,56,68,81,56,77,90,50,76,67,54,60,54,42,55,56,46,54,74,29,36,54,52,87,85,52,91,64,51,66,70,60,55,54,51,55,48,49,41,51,48,45,40,61,68,47,49,51,45,60,72,72,46,83,81,79,90,72,92,64,55,71,66,57,54,50,53,51,50,51,52,54,43,51,52,50,43,28,67,63,39,27,37,52,48,48,57,37,64,78,68,63,56,87,51,56,61,40,26,50,48,51,49,51,53,47,55,51,50,49,30,53,50,49,40,50,52,50,60,54,32,67,36,80,94,32,66,80,43,63,64,60,52,48,53,51,49,27,54,52,48,39,54,51,46,54,59,77,37,32,81,70,61,46,49,88,65,53,73,68,56,47,53,49,47,27,55,57,44,50,48,42,60,50,50,54,43,46,48,34,59,75,43,38,63,62,44,52,55,35,47,52,53,34,55,55,47,51,56,61,69,73,49,84,82,50,78,66,39,66,74,68,47,44,63,64,54,51,50,52,50,41,51,51,38,48,53,54,36,48,49,52,39,42,55,47,49,47,48,70,78,59,52,58,68,82,36,50,76,60,38,44,46,41,67,81,73,40,82,59,89,69,54,92,58,50,43,43,42,31,34,53,25,62,63,65,39,45,26,32,71,30,52,72,48,79,40,53,62,53,55,90,74,47,52,59,67,64,48,26,58,76,66,45,69,86,67,54,71,58,53,56,51,49,50,56,49,50,52,55,54,53,69,70,73,110

Radius of gyration: 27.92 Å; Cα contacts (8 Å, |Δi|>4): 650; chains: 1; bounding box: 79×72×87 Å

Foldseek 3Di:
DQVFVVVVVVLVVDDPVVNVCCVVQPQVVQQWDQDPVVRTIDRDDPLQALVNLLVPPDVVPVVLNVLSVVLVVCVVCLQPPDAELLVLLVVVVVSLVVLLPDDPVLALVSLVSSVSSSLNSLVSSLVSLVPPPHHDADDDPQPDDSVNLNQLVNVPVSVCSLQPLLNDFQDLVNQCPQPFCCRNPVVSVCCLPQVWGWHDTRQKIKTFHFDLDFPDDSSRSNLQSDWDADDPGQIAHGMHMDGCVCSVDDDDPSSVSRSVNSVRYDGLPDPQDPVLSVLLVQLLVLCVPPLLCLLPPDQDPPDDDPLVSNLVSLVVSQVSCLVRPQQSLQVCLVPPDDALSSLSVSLSSVSVSLSVVLNSLVVSCSPSVRVPPVSSVVSSLLSQQLSLLCSLCVVQRSHDDDPVSLVVLQVLLCVLLVQLLVLLVVLVVVLVVLVVVLVVLVVVLVDDDDPVCVVVVVSVVSVVVSVVSVVSSLVSLVVSLCCNSDPDPSNVSQKDFSSSRHSDDDDSQKTKIWGQDDRSSRSHGTDIDIDTPPSVPGDSVVSSVSSVNPPCVVVVVVVVVVVVVVVVVD

pLDDT: mean 86.18, std 11.62, range [37.91, 98.19]

Nearest PDB structures (foldseek):
  7xj0-assembly1_C  TM=1.217E-01  e=2.574E+00  Homo sapiens

Organism: Kingella kingae (NCBI:txid504)

Sequence (570 aa):
MFWQQNLNDIFTTLSPQDRKNVAQQILAPKHIFWNADKKVFEYKESVQTLAQAANAVPTSFKKLKVLANQVAQSLSLLQNDYHEATQIADYLENMLEKIQLFDCDNDLEQHICKQNVYRAFIYAAADVIRNKQNLELPPNARKLHVNAVKVFINEVYLKQQLLGYAFKTVRNRQLLAHPHPLMSQFLAHEQKTRQLEVVRASGYLFAIAPMLEYSSNPFGIRRFLEEERLFGGSLLLHGASYNAAYLSGSRPPTELFFQKQIEFIITIQGNIRKVVMDFMEQLDVYHEERLLTLLFAPFGTSSGSLQQEVHKRLADYEKLLTVGILEPLANSLRRLPNHQDEFDFIYVSMRQLLGKMIAALQDFQMQPALLLDDQVKSLLGRLTAYATFLEKRRSDVFAELEQNQWAENHKQTLLPMKHVRGVAKDYLDEYRKRKYAVDKQQRLLEQTESLLDKLFKRKAAQERELEELKKDLRKVQYEAHKQLCYPPESVLQLTVRMEFETQLNVRPEERNLAFPDGDNGVSRLPMVLTLPENRLQFDVNAFAKAVNVGEHEDEEKMLHEAEKVLLKRT